Protein AF-0000000066297874 (afdb_homodimer)

Radius of gyration: 31.23 Å; Cα contacts (8 Å, |Δi|>4): 1540; chains: 2; bounding box: 59×93×70 Å

GO terms:
  GO:0005576 extracellular region (C, HDA)
  GO:0005886 plasma membrane (C, HDA)

Secondary structure (DSSP, 8-state):
-HHHHHHHHHHHHHHHHHHHHHHHHHHHHHHHHHHHHHHHHHHHHHHHHHHT-SEEEEETT-S-SSTT---EEGGGHHHHHTSTTEEEEEEEEEEEEEEEETTEEEEEEEEE--SSSTTPPPPSEE----STTEEEEEGGG---TT-EEEETTEEEEEEEEETT-EETTTEEEEEE-HHHHHHHHSTT--EESEEEEEE--S---TTEEEEEHHHHHHHHHGGGHHHHHHHHHHHHHHHHHHHHHHHHHHHHHHHHTHHHHHHHHHTT--HHHHHHHHHHHHHHHHHHHHHHHHHHHHHHGGGSSS-----HHHHHHHHHHHHHHHHHHHHHHHHHHHT--GGGGT---/-HHHHHHHHHHHHHHHHHHHHHHHHHHHHHHHHHHHHHHHHHHHHHHHHHHT-SEEEEETT-S-SSTT---EEGGGHHHHHTSTTEEEEEEEEEEEEEEEETTEEEEEEEEE--SSSTTPPPPSEE----STTEEEEEGGG---TT-EEEETTEEEEEEEEETT-EETTTEEEEEE-HHHHHHHHSTT--EESEEEEEE--S---TTEEEEEHHHHHHHHHGGGHHHHHHHHHHHHHHHHHHHHHHHHHHHHHHHHTHHHHHHHHHTT--HHHHHHHHHHHHHHHHHHHHHHHHHHHHHHGGGSSS-----HHHHHHHHHHHHHHHHHHHHHHHHHHHT--GGGGTS--

pLDDT: mean 89.91, std 10.9, range [43.47, 98.62]

Solvent-accessible surface area (backbone atoms only — not comparable to full-atom values): 33499 Å² total; per-residue (Å²): 108,67,67,59,54,51,48,51,49,51,53,53,44,52,55,49,50,50,50,25,51,38,34,4,49,41,44,9,50,39,45,37,53,52,2,35,54,43,20,44,50,50,29,25,44,50,50,55,56,41,18,63,45,55,26,33,38,24,43,43,63,29,65,23,51,57,63,20,25,29,48,39,68,53,83,53,51,66,61,54,38,65,21,57,53,32,80,42,60,25,61,22,30,57,44,71,32,25,31,62,56,90,96,39,71,41,63,30,40,36,36,10,12,37,64,80,54,42,46,44,53,74,50,78,42,79,38,72,22,81,43,58,53,24,25,20,33,17,51,78,72,73,73,57,78,71,39,78,41,41,45,26,68,40,72,26,35,26,41,15,29,26,74,72,37,28,34,79,65,62,29,36,33,32,38,24,14,33,66,20,38,12,46,56,64,46,69,56,40,69,53,25,17,24,33,30,21,36,53,55,65,81,56,71,66,92,63,47,43,81,38,47,58,70,50,43,30,46,32,56,43,54,81,44,46,53,59,48,53,37,51,50,53,51,39,54,53,41,50,51,40,35,22,46,51,51,14,48,52,39,28,49,52,45,61,75,36,42,57,60,49,17,42,41,41,65,76,64,46,53,69,66,60,55,48,48,50,47,28,49,50,23,23,49,44,29,39,53,8,34,54,47,4,56,56,46,22,67,66,47,35,76,75,38,77,43,54,54,42,65,52,69,66,55,67,62,42,39,50,56,51,20,37,51,35,9,49,58,12,25,53,62,26,42,64,58,59,72,68,57,56,44,64,60,49,70,56,70,136,108,66,68,58,53,52,48,50,50,50,55,54,45,53,55,49,49,49,47,24,51,39,35,4,51,41,43,9,50,39,45,36,54,51,2,36,54,43,19,43,51,51,28,25,45,51,52,56,56,42,18,63,45,52,26,33,38,24,44,43,65,30,66,22,50,56,64,21,25,28,47,40,68,52,83,53,50,67,62,56,38,64,20,58,52,34,79,41,60,24,60,22,28,57,44,71,32,24,32,61,55,88,96,40,70,42,62,30,40,36,36,10,12,35,64,79,56,42,45,44,52,74,50,77,42,78,40,70,21,83,42,56,53,25,23,19,33,16,50,76,71,72,73,57,80,68,38,77,42,41,45,26,67,39,71,26,35,26,40,15,29,26,74,74,37,29,34,82,65,62,28,35,31,33,37,24,13,34,66,19,36,12,46,55,64,48,69,56,40,70,53,22,19,24,34,29,22,37,53,56,66,80,57,72,64,89,65,48,41,80,38,47,58,70,51,43,29,46,31,56,44,55,81,44,46,54,59,48,53,37,51,50,52,52,39,53,51,41,51,51,40,35,21,46,52,49,13,50,51,39,29,51,51,44,61,75,35,42,58,60,49,17,42,40,41,64,76,63,48,55,69,67,59,54,49,48,50,47,27,49,49,24,23,50,45,28,39,52,7,33,54,47,4,56,56,44,21,67,67,48,33,77,75,39,77,44,55,54,42,65,52,69,67,56,67,62,44,38,52,57,52,20,38,52,35,9,50,59,13,24,54,60,25,40,65,58,59,71,69,57,57,44,66,60,49,70,57,72,137

Structure (mmCIF, N/CA/C/O backbone):
data_AF-0000000066297874-model_v1
#
loop_
_entity.id
_entity.type
_entity.pdbx_description
1 polymer 'Uncharacterized ABC transporter permease Rv2563'
#
loop_
_atom_site.group_PDB
_atom_site.id
_atom_site.type_symbol
_atom_site.label_atom_id
_atom_site.label_alt_id
_atom_site.label_comp_id
_atom_site.label_asym_id
_atom_site.label_entity_id
_atom_site.label_seq_id
_atom_site.pdbx_PDB_ins_code
_atom_site.Cartn_x
_atom_site.Cartn_y
_atom_site.Cartn_z
_atom_site.occupancy
_atom_site.B_iso_or_equiv
_atom_site.auth_seq_id
_atom_site.auth_comp_id
_atom_site.auth_asym_id
_atom_site.auth_atom_id
_atom_site.pdbx_PDB_model_num
ATOM 1 N N . MET A 1 1 ? 5.93 47.688 32.5 1 46.34 1 MET A N 1
ATOM 2 C CA . MET A 1 1 ? 6.395 47.75 31.109 1 46.34 1 MET A CA 1
ATOM 3 C C . MET A 1 1 ? 7.25 46.531 30.781 1 46.34 1 MET A C 1
ATOM 5 O O . MET A 1 1 ? 7.039 45.875 29.766 1 46.34 1 MET A O 1
ATOM 9 N N . LEU A 1 2 ? 8.195 46.281 31.688 1 50.31 2 LEU A N 1
ATOM 10 C CA . LEU A 1 2 ? 9.102 45.156 31.469 1 50.31 2 LEU A CA 1
ATOM 11 C C . LEU A 1 2 ? 8.344 43.812 31.531 1 50.31 2 LEU A C 1
ATOM 13 O O . LEU A 1 2 ? 8.578 42.938 30.703 1 50.31 2 LEU A O 1
ATOM 17 N N . PHE A 1 3 ? 7.469 43.656 32.5 1 49.62 3 PHE A N 1
ATOM 18 C CA . PHE A 1 3 ? 6.742 42.406 32.656 1 49.62 3 PHE A CA 1
ATOM 19 C C . PHE A 1 3 ? 5.832 42.156 31.453 1 49.62 3 PHE A C 1
ATOM 21 O O . PHE A 1 3 ? 5.672 41.031 31.016 1 49.62 3 PHE A O 1
ATOM 28 N N . ALA A 1 4 ? 5.285 43.281 30.906 1 50.69 4 ALA A N 1
ATOM 29 C CA . ALA A 1 4 ? 4.477 43.188 29.703 1 50.69 4 ALA A CA 1
ATOM 30 C C . ALA A 1 4 ? 5.32 42.719 28.516 1 50.69 4 ALA A C 1
ATOM 32 O O . ALA A 1 4 ? 4.871 41.906 27.688 1 50.69 4 ALA A O 1
ATOM 33 N N . ALA A 1 5 ? 6.531 43.219 28.469 1 51.5 5 ALA A N 1
ATOM 34 C CA . ALA A 1 5 ? 7.461 42.844 27.406 1 51.5 5 ALA A CA 1
ATOM 35 C C . ALA A 1 5 ? 7.852 41.375 27.5 1 51.5 5 ALA A C 1
ATOM 37 O O . ALA A 1 5 ? 7.957 40.688 26.484 1 51.5 5 ALA A O 1
ATOM 38 N N . LEU A 1 6 ? 8.086 40.844 28.734 1 52.06 6 LEU A N 1
ATOM 39 C CA . LEU A 1 6 ? 8.492 39.469 28.906 1 52.06 6 LEU A CA 1
ATOM 40 C C . LEU A 1 6 ? 7.34 38.5 28.594 1 52.06 6 LEU A C 1
ATOM 42 O O . LEU A 1 6 ? 7.555 37.438 28.062 1 52.06 6 LEU A O 1
ATOM 46 N N . ARG A 1 7 ? 6.234 39 29 1 55.97 7 ARG A N 1
ATOM 47 C CA . ARG A 1 7 ? 5.039 38.219 28.734 1 55.97 7 ARG A CA 1
ATOM 48 C C . ARG A 1 7 ? 4.77 38.125 27.234 1 55.97 7 ARG A C 1
ATOM 50 O O . ARG A 1 7 ? 4.398 37.062 26.719 1 55.97 7 ARG A O 1
ATOM 57 N N . ASP A 1 8 ? 4.98 39.188 26.594 1 58.78 8 ASP A N 1
ATOM 58 C CA . ASP A 1 8 ? 4.844 39.188 25.141 1 58.78 8 ASP A CA 1
ATOM 59 C C . ASP A 1 8 ? 5.801 38.188 24.5 1 58.78 8 ASP A C 1
ATOM 61 O O . ASP A 1 8 ? 5.43 37.5 23.547 1 58.78 8 ASP A O 1
ATOM 65 N N . VAL A 1 9 ? 6.957 38.125 25.156 1 62.25 9 VAL A N 1
ATOM 66 C CA . VAL A 1 9 ? 7.992 37.25 24.625 1 62.25 9 VAL A CA 1
ATOM 67 C C . VAL A 1 9 ? 7.609 35.781 24.875 1 62.25 9 VAL A C 1
ATOM 69 O O . VAL A 1 9 ? 7.828 34.938 24.016 1 62.25 9 VAL A O 1
ATOM 72 N N . GLN A 1 10 ? 7.039 35.562 26.031 1 65.5 10 GLN A N 1
ATOM 73 C CA . GLN A 1 10 ? 6.676 34.188 26.359 1 65.5 10 GLN A CA 1
ATOM 74 C C . GLN A 1 10 ? 5.539 33.688 25.469 1 65.5 10 GLN A C 1
ATOM 76 O O . GLN A 1 10 ? 5.527 32.531 25.062 1 65.5 10 GLN A O 1
ATOM 81 N N . TRP A 1 11 ? 4.641 34.594 25.203 1 65.06 11 TRP A N 1
ATOM 82 C CA . TRP A 1 11 ? 3.516 34.219 24.344 1 65.06 11 TRP A CA 1
ATOM 83 C C . TRP A 1 11 ? 3.98 33.938 22.922 1 65.06 11 TRP A C 1
ATOM 85 O O . TRP A 1 11 ? 3.527 32.969 22.312 1 65.06 11 TRP A O 1
ATOM 95 N N . ARG A 1 12 ? 4.902 34.719 22.5 1 74.06 12 ARG A N 1
ATOM 96 C CA . ARG A 1 12 ? 5.492 34.5 21.188 1 74.06 12 ARG A CA 1
ATOM 97 C C . ARG A 1 12 ? 6.219 33.156 21.141 1 74.06 12 ARG A C 1
ATOM 99 O O . ARG A 1 12 ? 6.137 32.438 20.141 1 74.06 12 ARG A O 1
ATOM 106 N N . LYS A 1 13 ? 6.629 32.812 22.328 1 80.5 13 LYS A N 1
ATOM 107 C CA . LYS A 1 13 ? 7.383 31.562 22.406 1 80.5 13 LYS A CA 1
ATOM 108 C C . LYS A 1 13 ? 6.457 30.344 22.312 1 80.5 13 LYS A C 1
ATOM 110 O O . LYS A 1 13 ? 6.777 29.359 21.656 1 80.5 13 LYS A O 1
ATOM 115 N N . ARG A 1 14 ? 5.332 30.438 22.953 1 79.44 14 ARG A N 1
ATOM 116 C CA . ARG A 1 14 ? 4.418 29.297 22.953 1 79.44 14 ARG A CA 1
ATOM 117 C C . ARG A 1 14 ? 3.869 29.031 21.562 1 79.44 14 ARG A C 1
ATOM 119 O O . ARG A 1 14 ? 3.742 27.891 21.156 1 79.44 14 ARG A O 1
ATOM 126 N N . ARG A 1 15 ? 3.576 30.078 20.828 1 76.94 15 ARG A N 1
ATOM 127 C CA . ARG A 1 15 ? 3.09 29.938 19.469 1 76.94 15 ARG A CA 1
ATOM 128 C C . ARG A 1 15 ? 4.148 29.297 18.578 1 76.94 15 ARG A C 1
ATOM 130 O O . ARG A 1 15 ? 3.83 28.453 17.734 1 76.94 15 ARG A O 1
ATOM 137 N N . LEU A 1 16 ? 5.281 29.766 18.859 1 85.56 16 LEU A N 1
ATOM 138 C CA . LEU A 1 16 ? 6.398 29.25 18.078 1 85.56 16 LEU A CA 1
ATOM 139 C C . LEU A 1 16 ? 6.613 27.766 18.375 1 85.56 16 LEU A C 1
ATOM 141 O O . LEU A 1 16 ? 6.863 26.969 17.453 1 85.56 16 LEU A O 1
ATOM 145 N N . VAL A 1 17 ? 6.395 27.406 19.609 1 89.69 17 VAL A N 1
ATOM 146 C CA . VAL A 1 17 ? 6.594 26.016 20.016 1 89.69 17 VAL A CA 1
ATOM 147 C C . VAL A 1 17 ? 5.516 25.141 19.391 1 89.69 17 VAL A C 1
ATOM 149 O O . VAL A 1 17 ? 5.809 24.047 18.891 1 89.69 17 VAL A O 1
ATOM 152 N N . ILE A 1 18 ? 4.297 25.594 19.328 1 85.06 18 ILE A N 1
ATOM 153 C CA . ILE A 1 18 ? 3.191 24.828 18.766 1 85.06 18 ILE A CA 1
ATOM 154 C C . ILE A 1 18 ? 3.404 24.641 17.266 1 85.06 18 ILE A C 1
ATOM 156 O O . ILE A 1 18 ? 3.174 23.547 16.734 1 85.06 18 ILE A O 1
ATOM 160 N N . ALA A 1 19 ? 3.871 25.688 16.609 1 88 19 ALA A N 1
ATOM 161 C CA . ALA A 1 19 ? 4.141 25.594 15.172 1 88 19 ALA A CA 1
ATOM 162 C C . ALA A 1 19 ? 5.27 24.609 14.883 1 88 19 ALA A C 1
ATOM 164 O O . ALA A 1 19 ? 5.191 23.844 13.93 1 88 19 ALA A O 1
ATOM 165 N N . ILE A 1 20 ? 6.273 24.656 15.773 1 94.94 20 ILE A N 1
ATOM 166 C CA . ILE A 1 20 ? 7.43 23.781 15.594 1 94.94 20 ILE A CA 1
ATOM 167 C C . ILE A 1 20 ? 7.02 22.328 15.805 1 94.94 20 ILE A C 1
ATOM 169 O O . ILE A 1 20 ? 7.387 21.453 15.023 1 94.94 20 ILE A O 1
ATOM 173 N N . VAL A 1 21 ? 6.148 22.062 16.766 1 94.75 21 VAL A N 1
ATOM 174 C CA . VAL A 1 21 ? 5.723 20.703 17.078 1 94.75 21 VAL A CA 1
ATOM 175 C C . VAL A 1 21 ? 4.789 20.188 15.977 1 94.75 21 VAL A C 1
ATOM 177 O O . VAL A 1 21 ? 4.93 19.062 15.516 1 94.75 21 VAL A O 1
ATOM 180 N N . SER A 1 22 ? 3.871 21.047 15.531 1 93.75 22 SER A N 1
ATOM 181 C CA . SER A 1 22 ? 2.941 20.641 14.484 1 93.75 22 SER A CA 1
ATOM 182 C C . SER A 1 22 ? 3.67 20.375 13.18 1 93.75 22 SER A C 1
ATOM 184 O O . SER A 1 22 ? 3.447 19.344 12.539 1 93.75 22 SER A O 1
ATOM 186 N N . THR A 1 23 ? 4.535 21.281 12.789 1 96.06 23 THR A N 1
ATOM 187 C CA . THR A 1 23 ? 5.32 21.094 11.578 1 96.06 23 THR A CA 1
ATOM 188 C C . THR A 1 23 ? 6.277 19.906 11.727 1 96.06 23 THR A C 1
ATOM 190 O O . THR A 1 23 ? 6.516 19.172 10.773 1 96.06 23 THR A O 1
ATOM 193 N N . GLY A 1 24 ? 6.809 19.766 12.961 1 97.69 24 GLY A N 1
ATOM 194 C CA . GLY A 1 24 ? 7.652 18.609 13.242 1 97.69 24 GLY A CA 1
ATOM 195 C C . GLY A 1 24 ? 6.938 17.297 13.039 1 97.69 24 GLY A C 1
ATOM 196 O O . GLY A 1 24 ? 7.52 16.344 12.508 1 97.69 24 GLY A O 1
ATOM 197 N N . LEU A 1 25 ? 5.684 17.25 13.484 1 97.38 25 LEU A N 1
ATOM 198 C CA . LEU A 1 25 ? 4.898 16.031 13.289 1 97.38 25 LEU A CA 1
ATOM 199 C C . LEU A 1 25 ? 4.684 15.758 11.805 1 97.38 25 LEU A C 1
ATOM 201 O O . LEU A 1 25 ? 4.738 14.609 11.367 1 97.38 25 LEU A O 1
ATOM 205 N N . VAL A 1 26 ? 4.48 16.828 11.055 1 97.19 26 VAL A N 1
ATOM 206 C CA . VAL A 1 26 ? 4.309 16.688 9.609 1 97.19 26 VAL A CA 1
ATOM 207 C C . VAL A 1 26 ? 5.594 16.156 8.984 1 97.19 26 VAL A C 1
ATOM 209 O O . VAL A 1 26 ? 5.559 15.227 8.172 1 97.19 26 VAL A O 1
ATOM 212 N N . PHE A 1 27 ? 6.75 16.688 9.391 1 98 27 PHE A N 1
ATOM 213 C CA . PHE A 1 27 ? 8.031 16.219 8.891 1 98 27 PHE A CA 1
ATOM 214 C C . PHE A 1 27 ? 8.289 14.773 9.32 1 98 27 PHE A C 1
ATOM 216 O O . PHE A 1 27 ? 8.852 13.984 8.562 1 98 27 PHE A O 1
ATOM 223 N N . ALA A 1 28 ? 7.875 14.492 10.555 1 98 28 ALA A N 1
ATOM 224 C CA . ALA A 1 28 ? 8.023 13.125 11.031 1 98 28 ALA A CA 1
ATOM 225 C C . ALA A 1 28 ? 7.254 12.148 10.148 1 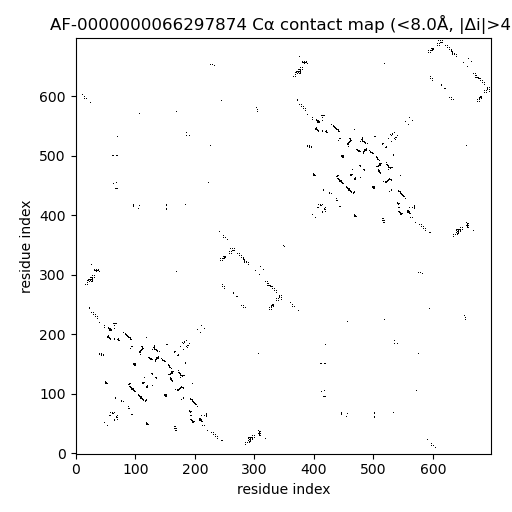98 28 ALA A C 1
ATOM 227 O O . ALA A 1 28 ? 7.77 11.086 9.789 1 98 28 ALA A O 1
ATOM 228 N N . MET A 1 29 ? 6.062 12.547 9.844 1 97.56 29 MET A N 1
ATOM 229 C CA . MET A 1 29 ? 5.234 11.695 8.992 1 97.56 29 MET A CA 1
ATOM 230 C C . MET A 1 29 ? 5.859 11.523 7.617 1 97.56 29 MET A C 1
ATOM 232 O O . MET A 1 29 ? 5.832 10.43 7.047 1 97.56 29 MET A O 1
ATOM 236 N N . THR A 1 30 ? 6.441 12.578 7.074 1 97 30 THR A N 1
ATOM 237 C CA . THR A 1 30 ? 7.09 12.492 5.77 1 97 30 THR A CA 1
ATOM 238 C C . THR A 1 30 ? 8.297 11.562 5.828 1 97 30 THR A C 1
ATOM 240 O O . THR A 1 30 ? 8.547 10.797 4.895 1 97 30 THR A O 1
ATOM 243 N N . LEU A 1 31 ? 9.062 11.625 6.902 1 97.5 31 LEU A N 1
ATOM 244 C CA . LEU A 1 31 ? 10.211 10.742 7.07 1 97.5 31 LEU A CA 1
ATOM 245 C C . LEU A 1 31 ? 9.758 9.289 7.199 1 97.5 31 LEU A C 1
ATOM 247 O O . LEU A 1 31 ? 10.375 8.391 6.621 1 97.5 31 LEU A O 1
ATOM 251 N N . VAL A 1 32 ? 8.703 9.062 7.934 1 97.44 32 VAL A N 1
ATOM 252 C CA . VAL A 1 32 ? 8.18 7.715 8.109 1 97.44 32 VAL A CA 1
ATOM 253 C C . VAL A 1 32 ? 7.715 7.164 6.762 1 97.44 32 VAL A C 1
ATOM 255 O O . VAL A 1 32 ? 7.98 6.008 6.43 1 97.44 32 VAL A O 1
ATOM 258 N N . LEU A 1 33 ? 7.016 8.055 5.992 1 96.88 33 LEU A N 1
ATOM 259 C CA . LEU A 1 33 ? 6.547 7.625 4.68 1 96.88 33 LEU A CA 1
ATOM 260 C C . LEU A 1 33 ? 7.719 7.293 3.764 1 96.88 33 LEU A C 1
ATOM 262 O O . LEU A 1 33 ? 7.68 6.301 3.033 1 96.88 33 LEU A O 1
ATOM 266 N N . THR A 1 34 ? 8.766 8.086 3.832 1 96.56 34 THR A N 1
ATOM 267 C CA . THR A 1 34 ? 9.984 7.789 3.09 1 96.56 34 THR A CA 1
ATOM 268 C C . THR A 1 34 ? 10.617 6.488 3.584 1 96.56 34 THR A C 1
ATOM 270 O O . THR A 1 34 ? 11.133 5.703 2.787 1 96.56 34 THR A O 1
ATOM 273 N N . GLY A 1 35 ? 10.578 6.293 4.836 1 96.94 35 GLY A N 1
ATOM 274 C CA . GLY A 1 35 ? 11.078 5.062 5.426 1 96.94 35 GLY A CA 1
ATOM 275 C C . GLY A 1 35 ? 10.289 3.838 5.016 1 96.94 35 GLY A C 1
ATOM 276 O O . GLY A 1 35 ? 10.836 2.738 4.918 1 96.94 35 GLY A O 1
ATOM 277 N N . LEU A 1 36 ? 9.008 4.016 4.859 1 96.12 36 LEU A N 1
ATOM 278 C CA . LEU A 1 36 ? 8.172 2.912 4.398 1 96.12 36 LEU A CA 1
ATOM 279 C C . LEU A 1 36 ? 8.586 2.465 3 1 96.12 36 LEU A C 1
ATOM 281 O O . LEU A 1 36 ? 8.719 1.266 2.742 1 96.12 36 LEU A O 1
ATOM 285 N N . VAL A 1 37 ? 8.789 3.424 2.084 1 95.69 37 VAL A N 1
ATOM 286 C CA . VAL A 1 37 ? 9.195 3.121 0.718 1 95.69 37 VAL A CA 1
ATOM 287 C C . VAL A 1 37 ? 10.547 2.406 0.731 1 95.69 37 VAL A C 1
ATOM 289 O O . VAL A 1 37 ? 10.727 1.385 0.063 1 95.69 37 VAL A O 1
ATOM 292 N N . ASN A 1 38 ? 11.445 2.904 1.541 1 96.62 38 ASN A N 1
ATOM 293 C CA . ASN A 1 38 ? 12.75 2.26 1.676 1 96.62 38 ASN A CA 1
ATOM 294 C C . ASN A 1 38 ? 12.633 0.893 2.346 1 96.62 38 ASN A C 1
ATOM 296 O O . ASN A 1 38 ? 13.414 -0.015 2.057 1 96.62 38 ASN A O 1
ATOM 300 N N . GLY A 1 39 ? 11.703 0.772 3.24 1 95.94 39 GLY A N 1
ATOM 301 C CA . GLY A 1 39 ? 11.453 -0.513 3.871 1 95.94 39 GLY A CA 1
ATOM 302 C C . GLY A 1 39 ? 11.07 -1.6 2.883 1 95.94 39 GLY A C 1
ATOM 303 O O . GLY A 1 39 ? 11.547 -2.734 2.99 1 95.94 39 GLY A O 1
ATOM 304 N N . PHE A 1 40 ? 10.242 -1.269 1.872 1 95.88 40 PHE A N 1
ATOM 305 C CA . PHE A 1 40 ? 9.906 -2.213 0.813 1 95.88 40 PHE A CA 1
ATOM 306 C C . PHE A 1 40 ? 11.164 -2.717 0.121 1 95.88 40 PHE A C 1
ATOM 308 O O . PHE A 1 40 ? 11.32 -3.918 -0.103 1 95.88 40 PHE A O 1
ATOM 315 N N . ARG A 1 41 ? 12.031 -1.789 -0.158 1 96 41 ARG A N 1
ATOM 316 C CA . ARG A 1 41 ? 13.25 -2.117 -0.88 1 96 41 ARG A CA 1
ATOM 317 C C . ARG A 1 41 ? 14.18 -2.982 -0.029 1 96 41 ARG A C 1
ATOM 319 O O . ARG A 1 41 ? 14.75 -3.957 -0.521 1 96 41 ARG A O 1
ATOM 326 N N . VAL A 1 42 ? 14.297 -2.625 1.211 1 96.19 42 VAL A N 1
ATOM 327 C CA . VAL A 1 42 ? 15.156 -3.371 2.125 1 96.19 42 VAL A CA 1
ATOM 328 C C . VAL A 1 42 ? 14.641 -4.805 2.26 1 96.19 42 VAL A C 1
ATOM 330 O O . VAL A 1 42 ? 15.43 -5.754 2.242 1 96.19 42 VAL A O 1
ATOM 333 N N . GLU A 1 43 ? 13.312 -4.961 2.385 1 95.88 43 GLU A N 1
ATOM 334 C CA . GLU A 1 43 ? 12.727 -6.297 2.465 1 95.88 43 GLU A CA 1
ATOM 335 C C . GLU A 1 43 ? 13.039 -7.113 1.214 1 95.88 43 GLU A C 1
ATOM 337 O O . GLU A 1 43 ? 13.406 -8.281 1.308 1 95.88 43 GLU A O 1
ATOM 342 N N . ALA A 1 44 ? 12.867 -6.477 0.059 1 95.94 44 ALA A N 1
ATOM 343 C CA . ALA A 1 44 ? 13.141 -7.152 -1.208 1 95.94 44 ALA A CA 1
ATOM 344 C C . ALA A 1 44 ? 14.602 -7.555 -1.312 1 95.94 44 ALA A C 1
ATOM 346 O O . ALA A 1 44 ? 14.922 -8.688 -1.688 1 95.94 44 ALA A O 1
ATOM 347 N N . GLU A 1 45 ? 15.477 -6.652 -0.917 1 97 45 GLU A N 1
ATOM 348 C CA . GLU A 1 45 ? 16.906 -6.91 -0.966 1 97 45 GLU A CA 1
ATOM 349 C C . GLU A 1 45 ? 17.297 -8.039 -0.017 1 97 45 GLU A C 1
ATOM 351 O O . GLU A 1 45 ? 18.062 -8.93 -0.385 1 97 45 GLU A O 1
ATOM 356 N N . ARG A 1 46 ? 16.734 -8 1.139 1 95.56 46 ARG A N 1
ATOM 357 C CA . ARG A 1 46 ? 17.047 -9.031 2.121 1 95.56 46 ARG A CA 1
ATOM 358 C C . ARG A 1 46 ? 16.562 -10.406 1.648 1 95.56 46 ARG A C 1
ATOM 360 O O . ARG A 1 46 ? 17.234 -11.414 1.86 1 95.56 46 ARG A O 1
ATOM 367 N N . THR A 1 47 ? 15.422 -10.438 1.026 1 94.44 47 THR A N 1
ATOM 368 C CA . THR A 1 47 ? 14.883 -11.688 0.506 1 94.44 47 THR A CA 1
ATOM 369 C C . THR A 1 47 ? 15.797 -12.258 -0.579 1 94.44 47 THR A C 1
ATOM 371 O O . THR A 1 47 ? 16.203 -13.422 -0.514 1 94.44 47 THR A O 1
ATOM 374 N N . VAL A 1 48 ? 16.172 -11.445 -1.516 1 95.69 48 VAL A N 1
ATOM 375 C CA . VAL A 1 48 ? 17.016 -11.883 -2.615 1 95.69 48 VAL A CA 1
ATOM 376 C C . VAL A 1 48 ? 18.391 -12.281 -2.078 1 95.69 48 VAL A C 1
ATOM 378 O O . VAL A 1 48 ? 18.938 -13.328 -2.455 1 95.69 48 VAL A O 1
ATOM 381 N N . ASP A 1 49 ? 18.922 -11.508 -1.133 1 95.44 49 ASP A N 1
ATOM 382 C CA . ASP A 1 49 ? 20.234 -11.781 -0.551 1 95.44 49 ASP A CA 1
ATOM 383 C C . ASP A 1 49 ? 20.234 -13.102 0.216 1 95.44 49 ASP A C 1
ATOM 385 O O . ASP A 1 49 ? 21.203 -13.852 0.176 1 95.44 49 ASP A O 1
ATOM 389 N N . SER A 1 50 ? 19.172 -13.367 0.857 1 93.56 50 SER A N 1
ATOM 390 C CA . SER A 1 50 ? 19.094 -14.547 1.712 1 93.56 50 SER A CA 1
ATOM 391 C C . SER A 1 50 ? 19.125 -15.828 0.889 1 93.56 50 SER A C 1
ATOM 393 O O . SER A 1 50 ? 19.453 -16.906 1.409 1 93.56 50 SER A O 1
ATOM 395 N N . MET A 1 51 ? 18.781 -15.75 -0.362 1 93.31 51 MET A N 1
ATOM 396 C CA . MET A 1 51 ? 18.781 -16.922 -1.228 1 93.31 51 MET A CA 1
ATOM 397 C C . MET A 1 51 ? 20.203 -17.328 -1.619 1 93.31 51 MET A C 1
ATOM 399 O O . MET A 1 51 ? 20.453 -18.469 -2.021 1 93.31 51 MET A O 1
ATOM 403 N N . GLY A 1 52 ? 21.109 -16.391 -1.567 1 93.19 52 GLY A N 1
ATOM 404 C CA . GLY A 1 52 ? 22.516 -16.688 -1.763 1 93.19 52 GLY A CA 1
ATOM 405 C C . GLY A 1 52 ? 22.844 -17.109 -3.184 1 93.19 52 GLY A C 1
ATOM 406 O O . GLY A 1 52 ? 23.703 -17.969 -3.398 1 93.19 52 GLY A O 1
ATOM 407 N N . VAL A 1 53 ? 22.141 -16.641 -4.156 1 95.56 53 VAL A N 1
ATOM 408 C CA . VAL A 1 53 ? 22.438 -16.953 -5.551 1 95.56 53 VAL A CA 1
ATOM 409 C C . VAL A 1 53 ? 23.031 -15.719 -6.234 1 95.56 53 VAL A C 1
ATOM 411 O O . VAL A 1 53 ? 22.75 -14.586 -5.836 1 95.56 53 VAL A O 1
ATOM 414 N N . ASP A 1 54 ? 23.797 -15.945 -7.258 1 96.5 54 ASP A N 1
ATOM 415 C CA . ASP A 1 54 ? 24.422 -14.852 -7.992 1 96.5 54 ASP A CA 1
ATOM 416 C C . ASP A 1 54 ? 23.484 -14.312 -9.07 1 96.5 54 ASP A C 1
ATOM 418 O O . ASP A 1 54 ? 23.516 -13.117 -9.391 1 96.5 54 ASP A O 1
ATOM 422 N N . ALA A 1 55 ? 22.719 -15.242 -9.617 1 96.62 55 ALA A N 1
ATOM 423 C CA . ALA A 1 55 ? 21.781 -14.883 -10.672 1 96.62 55 ALA A CA 1
ATOM 424 C C . ALA A 1 55 ? 20.641 -15.898 -10.766 1 96.62 55 ALA A C 1
ATOM 426 O O . ALA A 1 55 ? 20.688 -16.953 -10.133 1 96.62 55 ALA A O 1
ATOM 427 N N . PHE A 1 56 ? 19.641 -15.508 -11.5 1 97.12 56 PHE A N 1
ATOM 428 C CA . PHE A 1 56 ? 18.5 -16.375 -11.773 1 97.12 56 PHE A CA 1
ATOM 429 C C . PHE A 1 56 ? 18.344 -16.625 -13.266 1 97.12 56 PHE A C 1
ATOM 431 O O . PHE A 1 56 ? 18.547 -15.711 -14.078 1 97.12 56 PHE A O 1
ATOM 438 N N . VAL A 1 57 ? 18.047 -17.781 -13.602 1 96.5 57 VAL A N 1
ATOM 439 C CA . VAL A 1 57 ? 17.672 -18.109 -14.977 1 96.5 57 VAL A CA 1
ATOM 440 C C . VAL A 1 57 ? 16.156 -18.281 -15.062 1 96.5 57 VAL A C 1
ATOM 442 O O . VAL A 1 57 ? 15.57 -19.078 -14.32 1 96.5 57 VAL A O 1
ATOM 445 N N . VAL A 1 58 ? 15.523 -17.5 -15.883 1 95.12 58 VAL A N 1
ATOM 446 C CA . VAL A 1 58 ? 14.078 -17.547 -16.062 1 95.12 58 VAL A CA 1
ATOM 447 C C . VAL A 1 58 ? 13.742 -17.766 -17.531 1 95.12 58 VAL A C 1
ATOM 449 O O . VAL A 1 58 ? 14.625 -17.672 -18.391 1 95.12 58 VAL A O 1
ATOM 452 N N . LYS A 1 59 ? 12.5 -18.094 -17.766 1 91.5 59 LYS A N 1
ATOM 453 C CA . LYS A 1 59 ? 12.047 -18.203 -19.156 1 91.5 59 LYS A CA 1
ATOM 454 C C . LYS A 1 59 ? 12.148 -16.859 -19.875 1 91.5 59 LYS A C 1
ATOM 456 O O . LYS A 1 59 ? 11.898 -15.812 -19.281 1 91.5 59 LYS A O 1
ATOM 461 N N . ALA A 1 60 ? 12.492 -16.953 -21.203 1 89.81 60 ALA A N 1
ATOM 462 C CA . ALA A 1 60 ? 12.531 -15.734 -22 1 89.81 60 ALA A CA 1
ATOM 463 C C . ALA A 1 60 ? 11.18 -15.039 -22.016 1 89.81 60 ALA A C 1
ATOM 465 O O . ALA A 1 60 ? 10.141 -15.68 -22.188 1 89.81 60 ALA A O 1
ATOM 466 N N . GLY A 1 61 ? 11.203 -13.727 -21.734 1 86.06 61 GLY A N 1
ATOM 467 C CA . GLY A 1 61 ? 9.969 -12.961 -21.719 1 86.06 61 GLY A CA 1
ATOM 468 C C . GLY A 1 61 ? 9.414 -12.734 -20.328 1 86.06 61 GLY A C 1
ATOM 469 O O . GLY A 1 61 ? 8.578 -11.852 -20.109 1 86.06 61 GLY A O 1
ATOM 470 N N . ALA A 1 62 ? 9.852 -13.602 -19.359 1 88.62 62 ALA A N 1
ATOM 471 C CA . ALA A 1 62 ? 9.43 -13.398 -17.969 1 88.62 62 ALA A CA 1
ATOM 472 C C . ALA A 1 62 ? 10.039 -12.133 -17.391 1 88.62 62 ALA A C 1
ATOM 474 O O . ALA A 1 62 ? 11.164 -11.766 -17.734 1 88.62 62 ALA A O 1
ATOM 475 N N . ALA A 1 63 ? 9.336 -11.461 -16.562 1 88.12 63 ALA A N 1
ATOM 476 C CA . ALA A 1 63 ? 9.797 -10.195 -16 1 88.12 63 ALA A CA 1
ATOM 477 C C . ALA A 1 63 ? 10.797 -10.422 -14.883 1 88.12 63 ALA A C 1
ATOM 479 O O . ALA A 1 63 ? 11.594 -9.539 -14.562 1 88.12 63 ALA A O 1
ATOM 480 N N . GLY A 1 64 ? 10.711 -11.602 -14.273 1 91.94 64 GLY A N 1
ATOM 481 C CA . GLY A 1 64 ? 11.609 -11.898 -13.164 1 91.94 64 GLY A CA 1
ATOM 482 C C . GLY A 1 64 ? 11.383 -13.281 -12.578 1 91.94 64 GLY A C 1
ATOM 483 O O . GLY A 1 64 ? 10.57 -14.055 -13.086 1 91.94 64 GLY A O 1
ATOM 484 N N . PRO A 1 65 ? 12.102 -13.562 -11.531 1 93.5 65 PRO A N 1
ATOM 485 C CA . PRO A 1 65 ? 12.078 -14.914 -10.969 1 93.5 65 PRO A CA 1
ATOM 486 C C . PRO A 1 65 ? 10.977 -15.102 -9.93 1 93.5 65 PRO A C 1
ATOM 488 O O . PRO A 1 65 ? 10.7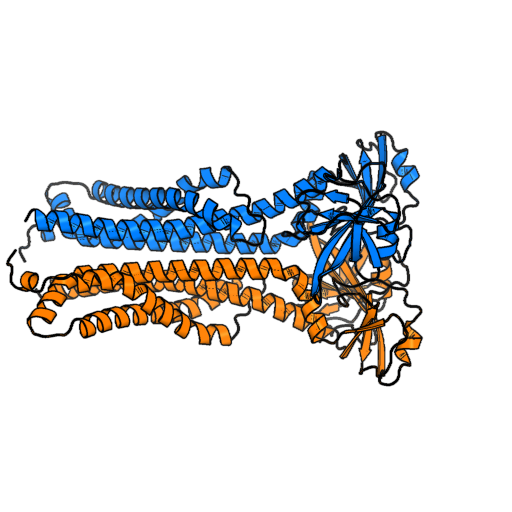11 -16.219 -9.492 1 93.5 65 PRO A O 1
ATOM 491 N N . PHE A 1 66 ? 10.273 -14.047 -9.539 1 91.62 66 PHE A N 1
ATOM 492 C CA . PHE A 1 66 ? 9.305 -14.133 -8.453 1 91.62 66 PHE A CA 1
ATOM 493 C C . PHE A 1 66 ? 7.898 -13.852 -8.961 1 91.62 66 PHE A C 1
ATOM 495 O O . PHE A 1 66 ? 7.348 -14.633 -9.742 1 91.62 66 PHE A O 1
ATOM 502 N N . LEU A 1 67 ? 7.371 -12.641 -8.727 1 79.25 67 LEU A N 1
ATOM 503 C CA . LEU A 1 67 ? 6 -12.305 -9.102 1 79.25 67 LEU A CA 1
ATOM 504 C C . LEU A 1 67 ? 5.852 -12.242 -10.617 1 79.25 67 LEU A C 1
ATOM 506 O O . LEU A 1 67 ? 4.762 -12.477 -11.141 1 79.25 67 LEU A O 1
ATOM 510 N N . GLY A 1 68 ? 6.902 -11.914 -11.273 1 75.94 68 GLY A N 1
ATOM 511 C CA . GLY A 1 68 ? 6.855 -11.82 -12.719 1 75.94 68 GLY A CA 1
ATOM 512 C C . GLY A 1 68 ? 7.336 -13.078 -13.414 1 75.94 68 GLY A C 1
ATOM 513 O O . GLY A 1 68 ? 7.703 -13.047 -14.594 1 75.94 68 GLY A O 1
ATOM 514 N N . SER A 1 69 ? 7.316 -14.172 -12.719 1 85.88 69 SER A N 1
ATOM 515 C CA . SER A 1 69 ? 7.848 -15.406 -13.289 1 85.88 69 SER A CA 1
ATOM 516 C C . SER A 1 69 ? 6.805 -16.109 -14.156 1 85.88 69 SER A C 1
ATOM 518 O O . SER A 1 69 ? 5.605 -15.891 -13.992 1 85.88 69 SER A O 1
ATOM 520 N N . THR A 1 70 ? 7.305 -16.812 -15.102 1 85.5 70 THR A N 1
ATOM 521 C CA . THR A 1 70 ? 6.543 -17.797 -15.859 1 85.5 70 THR A CA 1
ATOM 522 C C . THR A 1 70 ? 7.012 -19.219 -15.531 1 85.5 70 THR A C 1
ATOM 524 O O . THR A 1 70 ? 8.133 -19.594 -15.859 1 85.5 70 THR A O 1
ATOM 527 N N . PRO A 1 71 ? 6.137 -19.922 -14.852 1 90.56 71 PRO A N 1
ATOM 528 C CA . PRO A 1 71 ? 6.555 -21.266 -14.477 1 90.56 71 PRO A CA 1
ATOM 529 C C . PRO A 1 71 ? 6.906 -22.141 -15.688 1 90.56 71 PRO A C 1
ATOM 531 O O . PRO A 1 71 ? 6.293 -22 -16.75 1 90.56 71 PRO A O 1
ATOM 534 N N . PHE A 1 72 ? 7.926 -23.016 -15.539 1 90.81 72 PHE A N 1
ATOM 535 C CA . PHE A 1 72 ? 8.359 -23.906 -16.594 1 90.81 72 PHE A CA 1
ATOM 536 C C . PHE A 1 72 ? 8.836 -25.234 -16.016 1 90.81 72 PHE A C 1
ATOM 538 O O . PHE A 1 72 ? 9.086 -25.344 -14.812 1 90.81 72 PHE A O 1
ATOM 545 N N . ALA A 1 73 ? 8.906 -26.203 -16.891 1 90.94 73 ALA A N 1
ATOM 546 C CA . ALA A 1 73 ? 9.32 -27.547 -16.484 1 90.94 73 ALA A CA 1
ATOM 547 C C . ALA A 1 73 ? 10.797 -27.578 -16.109 1 90.94 73 ALA A C 1
ATOM 549 O O . ALA A 1 73 ? 11.625 -26.922 -16.766 1 90.94 73 ALA A O 1
ATOM 550 N N . GLN A 1 74 ? 11.062 -28.359 -15.133 1 92.5 74 GLN A N 1
ATOM 551 C CA . GLN A 1 74 ? 12.43 -28.438 -14.617 1 92.5 74 GLN A CA 1
ATOM 552 C C . GLN A 1 74 ? 13.32 -29.266 -15.531 1 92.5 74 GLN A C 1
ATOM 554 O O . GLN A 1 74 ? 14.516 -29.406 -15.281 1 92.5 74 GLN A O 1
ATOM 559 N N . ILE A 1 75 ? 12.961 -29.688 -16.578 1 89.12 75 ILE A N 1
ATOM 560 C CA . ILE A 1 75 ? 13.641 -30.641 -17.438 1 89.12 75 ILE A CA 1
ATOM 561 C C . ILE A 1 75 ? 14.938 -30.031 -17.953 1 89.12 75 ILE A C 1
ATOM 563 O O . ILE A 1 75 ? 15.891 -30.766 -18.266 1 89.12 75 ILE A O 1
ATOM 567 N N . ASP A 1 76 ? 15.094 -28.781 -17.938 1 87.94 76 ASP A N 1
ATOM 568 C CA . ASP A 1 76 ? 16.266 -28.141 -18.516 1 87.94 76 ASP A CA 1
ATOM 569 C C . ASP A 1 76 ? 17.312 -27.844 -17.438 1 87.94 76 ASP A C 1
ATOM 571 O O . ASP A 1 76 ? 18.391 -27.328 -17.734 1 87.94 76 ASP A O 1
ATOM 575 N N . LEU A 1 77 ? 17.016 -28.156 -16.25 1 94.06 77 LEU A N 1
ATOM 576 C CA . LEU A 1 77 ? 17.906 -27.859 -15.125 1 94.06 77 LEU A CA 1
ATOM 577 C C . LEU A 1 77 ? 19.297 -28.438 -15.359 1 94.06 77 LEU A C 1
ATOM 579 O O . LEU A 1 77 ? 20.297 -27.75 -15.188 1 94.06 77 LEU A O 1
ATOM 583 N N . PRO A 1 78 ? 19.453 -29.703 -15.828 1 93.75 78 PRO A N 1
ATOM 584 C CA . PRO A 1 78 ? 20.797 -30.234 -16.047 1 93.75 78 PRO A CA 1
ATOM 585 C C . PRO A 1 78 ? 21.578 -29.484 -17.125 1 93.75 78 PRO A C 1
ATOM 587 O O . PRO A 1 78 ? 22.781 -29.312 -17 1 93.75 78 PRO A O 1
ATOM 590 N N . GLN A 1 79 ? 20.859 -29.062 -18.094 1 93.5 79 GLN A N 1
ATOM 591 C CA . GLN A 1 79 ? 21.516 -28.312 -19.172 1 93.5 79 GLN A CA 1
ATOM 592 C C . GLN A 1 79 ? 22.047 -26.984 -18.656 1 93.5 79 GLN A C 1
ATOM 594 O O . GLN A 1 79 ? 23.141 -26.562 -19.016 1 93.5 79 GLN A O 1
ATOM 599 N N . VAL A 1 80 ? 21.297 -26.328 -17.875 1 94.56 80 VAL A N 1
ATOM 600 C CA . VAL A 1 80 ? 21.703 -25.047 -17.297 1 94.56 80 VAL A CA 1
ATOM 601 C C . VAL A 1 80 ? 22.875 -25.266 -16.328 1 94.56 80 VAL A C 1
ATOM 603 O O . VAL A 1 80 ? 23.812 -24.469 -16.297 1 94.56 80 VAL A O 1
ATOM 606 N N . ALA A 1 81 ? 22.875 -26.344 -15.562 1 93.75 81 ALA A N 1
ATOM 607 C CA . ALA A 1 81 ? 23.891 -26.656 -14.57 1 93.75 81 ALA A CA 1
ATOM 608 C C . ALA A 1 81 ? 25.234 -26.906 -15.234 1 93.75 81 ALA A C 1
ATOM 610 O O . ALA A 1 81 ? 26.297 -26.688 -14.633 1 93.75 81 ALA A O 1
ATOM 611 N N . ARG A 1 82 ? 25.188 -27.266 -16.438 1 93 82 ARG A N 1
ATOM 612 C CA . ARG A 1 82 ? 26.406 -27.625 -17.156 1 93 82 ARG A CA 1
ATOM 613 C C . ARG A 1 82 ? 26.922 -26.438 -17.984 1 93 82 ARG A C 1
ATOM 615 O O . ARG A 1 82 ? 27.984 -26.516 -18.594 1 93 82 ARG A O 1
ATOM 622 N N . ALA A 1 83 ? 26.141 -25.422 -18 1 93.69 83 ALA A N 1
ATOM 623 C CA . ALA A 1 83 ? 26.562 -24.25 -18.766 1 93.69 83 ALA A CA 1
ATOM 624 C C . ALA A 1 83 ? 27.875 -23.688 -18.234 1 93.69 83 ALA A C 1
ATOM 626 O O . ALA A 1 83 ? 28.109 -23.641 -17.031 1 93.69 83 ALA A O 1
ATOM 627 N N . PRO A 1 84 ? 28.781 -23.266 -19.156 1 93.94 84 PRO A N 1
ATOM 628 C CA . PRO A 1 84 ? 30.031 -22.656 -18.703 1 93.94 84 PRO A CA 1
ATOM 629 C C . PRO A 1 84 ? 29.812 -21.453 -17.781 1 93.94 84 PRO A C 1
ATOM 631 O O . PRO A 1 84 ? 28.953 -20.609 -18.062 1 93.94 84 PRO A O 1
ATOM 634 N N . GLY A 1 85 ? 30.516 -21.438 -16.672 1 94.75 85 GLY A N 1
ATOM 635 C CA . GLY A 1 85 ? 30.422 -20.344 -15.734 1 94.75 85 GLY A CA 1
ATOM 636 C C . GLY A 1 85 ? 29.5 -20.641 -14.562 1 94.75 85 GLY A C 1
ATOM 637 O O . GLY A 1 85 ? 29.469 -19.891 -13.586 1 94.75 85 GLY A O 1
ATOM 638 N N . VAL A 1 86 ? 28.75 -21.766 -14.703 1 95.19 86 VAL A N 1
ATOM 639 C CA . VAL A 1 86 ? 27.828 -22.141 -13.648 1 95.19 86 VAL A CA 1
ATOM 640 C C . VAL A 1 86 ? 28.5 -23.109 -12.68 1 95.19 86 VAL A C 1
ATOM 642 O O . VAL A 1 86 ? 28.984 -24.172 -13.094 1 95.19 86 VAL A O 1
ATOM 645 N N . LEU A 1 87 ? 28.609 -22.766 -11.43 1 94.69 87 LEU A N 1
ATOM 646 C CA . LEU A 1 87 ? 29.219 -23.594 -10.406 1 94.69 87 LEU A CA 1
ATOM 647 C C . LEU A 1 87 ? 28.188 -24.516 -9.758 1 94.69 87 LEU A C 1
ATOM 649 O O . LEU A 1 87 ? 28.484 -25.656 -9.422 1 94.69 87 LEU A O 1
ATOM 653 N N . ALA A 1 88 ? 27 -23.953 -9.602 1 94.88 88 ALA A N 1
ATOM 654 C CA . ALA A 1 88 ? 25.875 -24.703 -9.039 1 94.88 88 ALA A CA 1
ATOM 655 C C . ALA A 1 88 ? 24.547 -24.156 -9.57 1 94.88 88 ALA A C 1
ATOM 657 O O . ALA A 1 88 ? 24.438 -22.969 -9.883 1 94.88 88 ALA A O 1
ATOM 658 N N . ALA A 1 89 ? 23.609 -25.016 -9.727 1 95.81 89 ALA A N 1
ATOM 659 C CA . ALA A 1 89 ? 22.266 -24.656 -10.172 1 95.81 89 ALA A CA 1
ATOM 660 C C . ALA A 1 89 ? 21.203 -25.359 -9.336 1 95.81 89 ALA A C 1
ATOM 662 O O . ALA A 1 89 ? 21.359 -26.531 -8.984 1 95.81 89 ALA A O 1
ATOM 663 N N . ALA A 1 90 ? 20.234 -24.625 -8.961 1 96.88 90 ALA A N 1
ATOM 664 C CA . ALA A 1 90 ? 19.172 -25.203 -8.141 1 96.88 90 ALA A CA 1
ATOM 665 C C . ALA A 1 90 ? 17.797 -24.797 -8.664 1 96.88 90 ALA A C 1
ATOM 667 O O . ALA A 1 90 ? 17.594 -23.656 -9.094 1 96.88 90 ALA A O 1
ATOM 668 N N . PRO A 1 91 ? 16.859 -25.734 -8.695 1 96.94 91 PRO A N 1
ATOM 669 C CA . PRO A 1 91 ? 15.469 -25.406 -9.047 1 96.94 91 PRO A CA 1
ATOM 670 C C . PRO A 1 91 ? 14.766 -24.609 -7.953 1 96.94 91 PRO A C 1
ATOM 672 O O . PRO A 1 91 ? 14.68 -25.062 -6.809 1 96.94 91 PRO A O 1
ATOM 675 N N . LEU A 1 92 ? 14.359 -23.453 -8.305 1 97 92 LEU A N 1
ATOM 676 C CA . LEU A 1 92 ? 13.648 -22.594 -7.363 1 97 92 LEU A CA 1
ATOM 677 C C . LEU A 1 92 ? 12.203 -22.375 -7.805 1 97 92 LEU A C 1
ATOM 679 O O . LEU A 1 92 ? 11.914 -22.391 -9 1 97 92 LEU A O 1
ATOM 683 N N . ALA A 1 93 ? 11.32 -22.281 -6.855 1 94.94 93 ALA A N 1
ATOM 684 C CA . ALA A 1 93 ? 9.922 -21.969 -7.117 1 94.94 93 ALA A CA 1
ATOM 685 C C . ALA A 1 93 ? 9.383 -20.969 -6.102 1 94.94 93 ALA A C 1
ATOM 687 O O . ALA A 1 93 ? 9.875 -20.891 -4.973 1 94.94 93 ALA A O 1
ATOM 688 N N . THR A 1 94 ? 8.523 -20.172 -6.52 1 93.94 94 THR A N 1
ATOM 689 C CA . THR A 1 94 ? 7.867 -19.203 -5.648 1 93.94 94 THR A CA 1
ATOM 690 C C . THR A 1 94 ? 6.367 -19.156 -5.93 1 93.94 94 THR A C 1
ATOM 692 O O . THR A 1 94 ? 5.938 -19.312 -7.074 1 93.94 94 THR A O 1
ATOM 695 N N . ALA A 1 95 ? 5.578 -19.031 -4.93 1 91.75 95 ALA A N 1
ATOM 696 C CA . ALA A 1 95 ? 4.129 -18.922 -5.074 1 91.75 95 ALA A CA 1
ATOM 697 C C . ALA A 1 95 ? 3.512 -18.203 -3.877 1 91.75 95 ALA A C 1
ATOM 699 O O . ALA A 1 95 ? 3.953 -18.375 -2.74 1 91.75 95 ALA A O 1
ATOM 700 N N . PRO A 1 96 ? 2.564 -17.406 -4.191 1 89.81 96 PRO A N 1
ATOM 701 C CA . PRO A 1 96 ? 1.799 -16.891 -3.059 1 89.81 96 PRO A CA 1
ATOM 702 C C . PRO A 1 96 ? 0.971 -17.953 -2.361 1 89.81 96 PRO A C 1
ATOM 704 O O . PRO A 1 96 ? 0.504 -18.906 -3.008 1 89.81 96 PRO A O 1
ATOM 707 N N . SER A 1 97 ? 0.86 -17.828 -1.05 1 91.56 97 SER A N 1
ATOM 708 C CA . SER A 1 97 ? 0.05 -18.766 -0.285 1 91.56 97 SER A CA 1
ATOM 709 C C . SER A 1 97 ? -0.544 -18.109 0.955 1 91.56 97 SER A C 1
ATOM 711 O O . SER A 1 97 ? -0.459 -16.891 1.115 1 91.56 9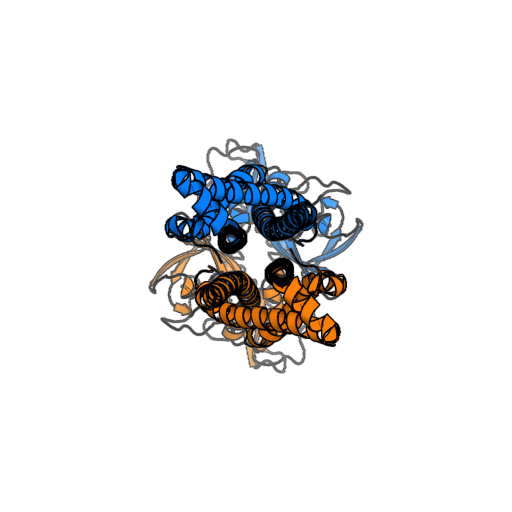7 SER A O 1
ATOM 713 N N . THR A 1 98 ? -1.335 -18.906 1.694 1 93.12 98 THR A N 1
ATOM 714 C CA . THR A 1 98 ? -1.932 -18.453 2.947 1 93.12 98 THR A CA 1
ATOM 715 C C . THR A 1 98 ? -1.703 -19.484 4.055 1 93.12 98 THR A C 1
ATOM 717 O O . THR A 1 98 ? -1.564 -20.672 3.779 1 93.12 98 THR A O 1
ATOM 720 N N . ILE A 1 99 ? -1.564 -19 5.18 1 94 99 ILE A N 1
ATOM 721 C CA . ILE A 1 99 ? -1.49 -19.859 6.344 1 94 99 ILE A CA 1
ATOM 722 C C . ILE A 1 99 ? -2.695 -19.625 7.25 1 94 99 ILE A C 1
ATOM 724 O O . ILE A 1 99 ? -3.27 -18.531 7.246 1 94 99 ILE A O 1
ATOM 728 N N . ARG A 1 100 ? -3.012 -20.625 7.973 1 88.88 100 ARG A N 1
ATOM 729 C CA . ARG A 1 100 ? -4.113 -20.5 8.922 1 88.88 100 ARG A CA 1
ATOM 730 C C . ARG A 1 100 ? -3.613 -20.016 10.281 1 88.88 100 ARG A C 1
ATOM 732 O O . ARG A 1 100 ? -2.631 -20.531 10.812 1 88.88 100 ARG A O 1
ATOM 739 N N . GLN A 1 101 ? -4.148 -18.938 10.75 1 84.19 101 GLN A N 1
ATOM 740 C CA . GLN A 1 101 ? -3.912 -18.391 12.086 1 84.19 101 GLN A CA 1
ATOM 741 C C . GLN A 1 101 ? -5.215 -18.297 12.875 1 84.19 101 GLN A C 1
ATOM 743 O O . GLN A 1 101 ? -5.91 -17.281 12.812 1 84.19 101 GLN A O 1
ATOM 748 N N . GLY A 1 102 ? -5.453 -19.344 13.68 1 81.31 102 GLY A N 1
ATOM 749 C CA . GLY A 1 102 ? -6.758 -19.406 14.32 1 81.31 102 GLY A CA 1
ATOM 750 C C . GLY A 1 102 ? -7.895 -19.578 13.328 1 81.31 102 GLY A C 1
ATOM 751 O O . GLY A 1 102 ? -7.906 -20.516 12.539 1 81.31 102 GLY A O 1
ATOM 752 N N . THR A 1 103 ? -8.773 -18.562 13.289 1 80.69 103 THR A N 1
ATOM 753 C CA . THR A 1 103 ? -9.914 -18.625 12.383 1 80.69 103 THR A CA 1
ATOM 754 C C . THR A 1 103 ? -9.664 -17.766 11.148 1 80.69 103 THR A C 1
ATOM 756 O O . THR A 1 103 ? -10.477 -17.734 10.227 1 80.69 103 THR A O 1
ATOM 759 N N . SER A 1 104 ? -8.477 -17.172 11.148 1 85.19 104 SER A N 1
ATOM 760 C CA . SER A 1 104 ? -8.195 -16.266 10.047 1 85.19 104 SER A CA 1
ATOM 761 C C . SER A 1 104 ? -7.02 -16.766 9.211 1 85.19 104 SER A C 1
ATOM 763 O O . SER A 1 104 ? -6.281 -17.656 9.633 1 85.19 104 SER A O 1
ATOM 765 N N . ALA A 1 105 ? -7.016 -16.344 8.039 1 91.12 105 ALA A N 1
ATOM 766 C CA . ALA A 1 105 ? -5.906 -16.641 7.133 1 91.12 105 ALA A CA 1
ATOM 767 C C . ALA A 1 105 ? -4.98 -15.43 6.992 1 91.12 105 ALA A C 1
ATOM 769 O O . ALA A 1 105 ? -5.43 -14.281 7.043 1 91.12 105 ALA A O 1
ATOM 770 N N . ARG A 1 106 ? -3.717 -15.742 6.875 1 91.75 106 ARG A N 1
ATOM 771 C CA . ARG A 1 106 ? -2.693 -14.727 6.66 1 91.75 106 ARG A CA 1
ATOM 772 C C . ARG A 1 106 ? -1.88 -15.023 5.406 1 91.75 106 ARG A C 1
ATOM 774 O O . ARG A 1 106 ? -1.52 -16.172 5.152 1 91.75 106 ARG A O 1
ATOM 781 N N . ASN A 1 107 ? -1.623 -14.008 4.641 1 92.44 107 ASN A N 1
ATOM 782 C CA . ASN A 1 107 ? -0.835 -14.188 3.424 1 92.44 107 ASN A CA 1
ATOM 783 C C . ASN A 1 107 ? 0.634 -14.453 3.742 1 92.44 107 ASN A C 1
ATOM 785 O O . ASN A 1 107 ? 1.189 -13.859 4.668 1 92.44 107 ASN A O 1
ATOM 789 N N . VAL A 1 108 ? 1.208 -15.352 2.951 1 94.44 108 VAL A N 1
ATOM 790 C CA . VAL A 1 108 ? 2.643 -15.617 3.014 1 94.44 108 VAL A CA 1
ATOM 791 C C . VAL A 1 108 ? 3.195 -15.797 1.601 1 94.44 108 VAL A C 1
ATOM 793 O O . VAL A 1 108 ? 2.441 -16.047 0.659 1 94.44 108 VAL A O 1
ATOM 796 N N . THR A 1 109 ? 4.406 -15.555 1.44 1 94.38 109 THR A N 1
ATOM 797 C CA . THR A 1 109 ? 5.102 -15.898 0.205 1 94.38 109 THR A CA 1
ATOM 798 C C . THR A 1 109 ? 5.926 -17.172 0.384 1 94.38 109 THR A C 1
ATOM 800 O O . THR A 1 109 ? 6.812 -17.234 1.239 1 94.38 109 THR A O 1
ATOM 803 N N . ALA A 1 110 ? 5.637 -18.141 -0.418 1 95.62 110 ALA A N 1
ATOM 804 C CA . ALA A 1 110 ? 6.32 -19.422 -0.303 1 95.62 110 ALA A CA 1
ATOM 805 C C . ALA A 1 110 ? 7.453 -19.531 -1.318 1 95.62 110 ALA A C 1
ATOM 807 O O . ALA A 1 110 ? 7.266 -19.234 -2.5 1 95.62 110 ALA A O 1
ATOM 808 N N . PHE A 1 111 ? 8.57 -19.953 -0.826 1 96.69 111 PHE A N 1
ATOM 809 C CA . PHE A 1 111 ? 9.742 -20.219 -1.657 1 96.69 111 PHE A CA 1
ATOM 810 C C . PHE A 1 111 ? 10.156 -21.672 -1.567 1 96.69 111 PHE A C 1
ATOM 812 O O . PHE A 1 111 ? 10.148 -22.266 -0.483 1 96.69 111 PHE A O 1
ATOM 819 N N . GLY A 1 112 ? 10.391 -22.234 -2.699 1 97.38 112 GLY A N 1
ATOM 820 C CA . GLY A 1 112 ? 10.922 -23.594 -2.773 1 97.38 112 GLY A CA 1
ATOM 821 C C . GLY A 1 112 ? 12.367 -23.656 -3.23 1 97.38 112 GLY A C 1
ATOM 822 O O . GLY A 1 112 ? 12.719 -23.078 -4.266 1 97.38 112 GLY A O 1
ATOM 823 N N . ALA A 1 113 ? 13.18 -24.359 -2.523 1 97.56 113 ALA A N 1
ATOM 824 C CA . ALA A 1 113 ? 14.602 -24.531 -2.834 1 97.56 113 ALA A CA 1
ATOM 825 C C . ALA A 1 113 ? 15.125 -25.844 -2.25 1 97.56 113 ALA A C 1
ATOM 827 O O . ALA A 1 113 ? 14.57 -26.359 -1.287 1 97.56 113 ALA A O 1
ATOM 828 N N . PRO A 1 114 ? 16.172 -26.359 -2.877 1 95.94 114 PRO A N 1
ATOM 829 C CA . PRO A 1 114 ? 16.766 -27.562 -2.291 1 95.94 114 PRO A CA 1
ATOM 830 C C . PRO A 1 114 ? 17.391 -27.312 -0.921 1 95.94 114 PRO A C 1
ATOM 832 O O . PRO A 1 114 ? 17.812 -26.188 -0.627 1 95.94 114 PRO A O 1
ATOM 835 N N . GLU A 1 115 ? 17.391 -28.422 -0.165 1 93.12 115 GLU A N 1
ATOM 836 C CA . GLU A 1 115 ? 17.953 -28.359 1.179 1 93.12 115 GLU A CA 1
ATOM 837 C C . GLU A 1 115 ? 19.406 -27.891 1.145 1 93.12 115 GLU A C 1
ATOM 839 O O . GLU A 1 115 ? 19.812 -27.062 1.963 1 93.12 115 GLU A O 1
ATOM 844 N N . HIS A 1 116 ? 20.047 -28.625 0.176 1 86.75 116 HIS A N 1
ATOM 845 C CA . HIS A 1 116 ? 21.469 -28.344 0.044 1 86.75 116 HIS A CA 1
ATOM 846 C C . HIS A 1 116 ? 21.766 -27.625 -1.271 1 86.75 116 HIS A C 1
ATOM 848 O O . HIS A 1 116 ? 21.328 -28.062 -2.334 1 86.75 116 HIS A O 1
ATOM 854 N N . GLY A 1 117 ? 21.891 -26.359 -1.334 1 78.69 117 GLY A N 1
ATOM 855 C CA . GLY A 1 117 ? 22.172 -25.594 -2.539 1 78.69 117 GLY A CA 1
ATOM 856 C C . GLY A 1 117 ? 21.797 -24.141 -2.414 1 78.69 117 GLY A C 1
ATOM 857 O O . GLY A 1 117 ? 21.422 -23.672 -1.332 1 78.69 117 GLY A O 1
ATOM 858 N N . PRO A 1 118 ? 21.938 -23.578 -3.557 1 89.81 118 PRO A N 1
ATOM 859 C CA . PRO A 1 118 ? 21.547 -22.172 -3.518 1 89.81 118 PRO A CA 1
ATOM 860 C C . PRO A 1 118 ? 20.047 -21.984 -3.406 1 89.81 118 PRO A C 1
ATOM 862 O O . PRO A 1 118 ? 19.281 -22.859 -3.805 1 89.81 118 PRO A O 1
ATOM 865 N N . GLY A 1 119 ? 19.625 -20.906 -2.746 1 93.38 119 GLY A N 1
ATOM 866 C CA . GLY A 1 119 ? 18.219 -20.562 -2.686 1 93.38 119 GLY A CA 1
ATOM 867 C C . GLY A 1 119 ? 17.641 -20.656 -1.287 1 93.38 119 GLY A C 1
ATOM 868 O O . GLY A 1 119 ? 16.734 -19.906 -0.931 1 93.38 119 GLY A O 1
ATOM 869 N N . MET A 1 120 ? 18.156 -21.641 -0.548 1 94.75 120 MET A N 1
ATOM 870 C CA . MET A 1 120 ? 17.656 -21.828 0.814 1 94.75 120 MET A CA 1
ATOM 871 C C . MET A 1 120 ? 18.375 -20.875 1.776 1 94.75 120 MET A C 1
ATOM 873 O O . MET A 1 120 ? 19.594 -20.891 1.875 1 94.75 120 MET A O 1
ATOM 877 N N . PRO A 1 121 ? 17.547 -20.016 2.432 1 95 121 PRO A N 1
ATOM 878 C CA . PRO A 1 121 ? 18.203 -19.094 3.359 1 95 121 PRO A CA 1
ATOM 879 C C . PRO A 1 121 ? 18.75 -19.797 4.602 1 95 121 PRO A C 1
ATOM 881 O O . PRO A 1 121 ? 18.344 -20.922 4.914 1 95 121 PRO A O 1
ATOM 884 N N . ARG A 1 122 ? 19.672 -19.078 5.305 1 92.31 122 ARG A N 1
ATOM 885 C CA . ARG A 1 122 ? 20.188 -19.578 6.578 1 92.31 122 ARG A CA 1
ATOM 886 C C . ARG A 1 122 ? 19.125 -19.531 7.66 1 92.31 122 ARG A C 1
ATOM 888 O O . ARG A 1 122 ? 18.422 -18.531 7.809 1 92.31 122 ARG A O 1
ATOM 895 N N . VAL A 1 123 ? 19 -20.594 8.328 1 94.56 123 VAL A N 1
ATOM 896 C CA . VAL A 1 123 ? 18.047 -20.688 9.43 1 94.56 123 VAL A CA 1
ATOM 897 C C . VAL A 1 123 ? 18.719 -20.297 10.734 1 94.56 123 VAL A C 1
ATOM 899 O O . VAL A 1 123 ? 19.859 -20.688 11 1 94.56 123 VAL A O 1
ATOM 902 N N . SER A 1 124 ? 18.125 -19.406 11.5 1 94.94 124 SER A N 1
ATOM 903 C CA . SER A 1 124 ? 18.672 -18.984 12.789 1 94.94 124 SER A CA 1
ATOM 904 C C . SER A 1 124 ? 18.422 -20.016 13.867 1 94.94 124 SER A C 1
ATOM 906 O O . SER A 1 124 ? 19.25 -20.188 14.773 1 94.94 124 SER A O 1
ATOM 908 N N . ASP A 1 125 ? 17.312 -20.672 13.836 1 96.56 125 ASP A N 1
ATOM 909 C CA . ASP A 1 125 ? 16.922 -21.734 14.758 1 96.56 125 ASP A CA 1
ATOM 910 C C . ASP A 1 125 ? 16.391 -22.953 14.008 1 96.56 125 ASP A C 1
ATOM 912 O O . ASP A 1 125 ? 15.641 -22.812 13.039 1 96.56 125 ASP A O 1
ATOM 916 N N . GLY A 1 126 ? 16.828 -24.141 14.422 1 97.5 126 GLY A N 1
ATOM 917 C CA . GLY A 1 126 ? 16.406 -25.375 13.766 1 97.5 126 GLY A CA 1
ATOM 918 C C . GLY A 1 126 ? 17.266 -25.719 12.562 1 97.5 126 GLY A C 1
ATOM 919 O O . GLY A 1 126 ? 18.5 -25.672 12.641 1 97.5 126 GLY A O 1
ATOM 920 N N . ARG A 1 127 ? 16.656 -26.25 11.508 1 96.88 127 ARG A N 1
ATOM 921 C CA . ARG A 1 127 ? 17.344 -26.672 10.289 1 96.88 127 ARG A CA 1
ATOM 922 C C . ARG A 1 127 ? 16.5 -26.359 9.055 1 96.88 127 ARG A C 1
ATOM 924 O O . ARG A 1 127 ? 15.32 -26.016 9.164 1 96.88 127 ARG A O 1
ATOM 931 N N . ALA A 1 128 ? 17.125 -26.438 7.891 1 97.06 128 ALA A N 1
ATOM 932 C CA . ALA A 1 128 ? 16.422 -26.266 6.629 1 97.06 128 ALA A CA 1
ATOM 933 C C . ALA A 1 128 ? 15.477 -27.438 6.375 1 97.06 128 ALA A C 1
ATOM 935 O O . ALA A 1 128 ? 15.742 -28.562 6.812 1 97.06 128 ALA A O 1
ATOM 936 N N . PRO A 1 129 ? 14.398 -27.172 5.711 1 98.06 129 PRO A N 1
ATOM 937 C CA . PRO A 1 129 ? 13.516 -28.297 5.34 1 98.06 129 PRO A CA 1
ATOM 938 C C . PRO A 1 129 ? 14.211 -29.312 4.441 1 98.06 129 PRO A C 1
ATOM 940 O O . PRO A 1 129 ? 14.961 -28.938 3.539 1 98.06 129 PRO A O 1
ATOM 943 N N . SER A 1 130 ? 13.906 -30.609 4.711 1 97.06 130 SER A N 1
ATOM 944 C CA . SER A 1 130 ? 14.555 -31.672 3.957 1 97.06 130 SER A CA 1
ATOM 945 C C . SER A 1 130 ? 13.523 -32.562 3.266 1 97.06 130 SER A C 1
ATOM 947 O O . SER A 1 130 ? 13.859 -33.312 2.342 1 97.06 130 SER A O 1
ATOM 949 N N . THR A 1 131 ? 12.297 -32.5 3.703 1 97.19 131 THR A N 1
ATOM 950 C CA . THR A 1 131 ? 11.219 -33.281 3.109 1 97.19 131 THR A CA 1
ATOM 951 C C . THR A 1 131 ? 10.086 -32.375 2.652 1 97.19 131 THR A C 1
ATOM 953 O O . THR A 1 131 ? 9.961 -31.234 3.123 1 97.19 131 THR A O 1
ATOM 956 N N . PRO A 1 132 ? 9.281 -32.812 1.76 1 97 132 PRO A N 1
ATOM 957 C CA . PRO A 1 132 ? 8.211 -31.969 1.199 1 97 132 PRO A CA 1
ATOM 958 C C . PRO A 1 132 ? 7.184 -31.547 2.244 1 97 132 PRO A C 1
ATOM 960 O O . PRO A 1 132 ? 6.383 -30.641 1.994 1 97 132 PRO A O 1
ATOM 963 N N . ASP A 1 133 ? 7.184 -32.125 3.447 1 97.5 133 ASP A N 1
ATOM 964 C CA . ASP A 1 133 ? 6.184 -31.828 4.465 1 97.5 133 ASP A CA 1
ATOM 965 C C . ASP A 1 133 ? 6.766 -30.906 5.543 1 97.5 133 ASP A C 1
ATOM 967 O O . ASP A 1 133 ? 6.176 -30.75 6.613 1 97.5 133 ASP A O 1
ATOM 971 N N . GLU A 1 134 ? 7.91 -30.359 5.238 1 98.44 134 GLU A N 1
ATOM 972 C CA . GLU A 1 134 ? 8.57 -29.469 6.188 1 98.44 134 GLU A CA 1
ATOM 973 C C . GLU A 1 134 ? 8.617 -28.047 5.66 1 98.44 134 GLU A C 1
ATOM 975 O O . GLU A 1 134 ? 8.531 -27.812 4.453 1 98.44 134 GLU A O 1
ATOM 980 N N . VAL A 1 135 ? 8.727 -27.125 6.633 1 98.31 135 VAL A N 1
ATOM 981 C CA . VAL A 1 135 ? 8.75 -25.719 6.254 1 98.31 135 VAL A CA 1
ATOM 982 C C . VAL A 1 135 ? 9.609 -24.922 7.238 1 98.31 135 VAL A C 1
ATOM 984 O O . VAL A 1 135 ? 9.656 -25.25 8.43 1 98.31 135 VAL A O 1
ATOM 987 N N . ALA A 1 136 ? 10.375 -24.031 6.766 1 98.31 136 ALA A N 1
ATOM 988 C CA . ALA A 1 136 ? 11 -22.984 7.57 1 98.31 136 ALA A CA 1
ATOM 989 C C . ALA A 1 136 ? 10.227 -21.672 7.465 1 98.31 136 ALA A C 1
ATOM 991 O O . ALA A 1 136 ? 9.766 -21.297 6.383 1 98.31 136 ALA A O 1
ATOM 992 N N . VAL A 1 137 ? 10.016 -21 8.586 1 98.12 137 VAL A N 1
ATOM 993 C CA . VAL A 1 137 ? 9.133 -19.844 8.578 1 98.12 137 VAL A CA 1
ATOM 994 C C . VAL A 1 137 ? 9.875 -18.625 9.086 1 98.12 137 VAL A C 1
ATOM 996 O O . VAL A 1 137 ? 10.836 -18.734 9.852 1 98.12 137 VAL A O 1
ATOM 999 N N . SER A 1 138 ? 9.461 -17.484 8.641 1 97.69 138 SER A N 1
ATOM 1000 C CA . SER A 1 138 ? 9.969 -16.234 9.172 1 97.69 138 SER A CA 1
ATOM 1001 C C . SER A 1 138 ? 9.68 -16.109 10.664 1 97.69 138 SER A C 1
ATOM 1003 O O . SER A 1 138 ? 8.602 -16.484 11.125 1 97.69 138 SER A O 1
ATOM 1005 N N . SER A 1 139 ? 10.578 -15.5 11.406 1 96.44 139 SER A N 1
ATOM 1006 C CA . SER A 1 139 ? 10.375 -15.25 12.828 1 96.44 139 SER A CA 1
ATOM 1007 C C . SER A 1 139 ? 9.203 -14.297 13.062 1 96.44 139 SER A C 1
ATOM 1009 O O . SER A 1 139 ? 8.617 -14.289 14.148 1 96.44 139 SER A O 1
ATOM 1011 N N . THR A 1 140 ? 8.812 -13.594 12.039 1 93.81 140 THR A N 1
ATOM 1012 C CA . THR A 1 140 ? 7.746 -12.609 12.172 1 93.81 140 THR A CA 1
ATOM 1013 C C . THR A 1 140 ? 6.395 -13.297 12.336 1 93.81 140 THR A C 1
ATOM 1015 O O . THR A 1 140 ? 5.414 -12.664 12.742 1 93.81 140 THR A O 1
ATOM 1018 N N . LEU A 1 141 ? 6.312 -14.57 11.992 1 94.81 141 LEU A N 1
ATOM 1019 C CA . LEU A 1 141 ? 5.062 -15.305 12.133 1 94.81 141 LEU A CA 1
ATOM 1020 C C . LEU A 1 141 ? 4.785 -15.633 13.602 1 94.81 141 LEU A C 1
ATOM 1022 O O . LEU A 1 141 ? 3.654 -15.961 13.961 1 94.81 141 LEU A O 1
ATOM 1026 N N . GLY A 1 142 ? 5.766 -15.586 14.43 1 94 142 GLY A N 1
ATOM 1027 C CA . GLY A 1 142 ? 5.609 -15.852 15.852 1 94 142 GLY A CA 1
ATOM 1028 C C . GLY A 1 142 ? 5.281 -17.297 16.156 1 94 142 GLY A C 1
ATOM 1029 O O . GLY A 1 142 ? 4.562 -17.594 17.109 1 94 142 GLY A O 1
ATOM 1030 N N . ARG A 1 143 ? 5.707 -18.234 15.258 1 95.56 143 ARG A N 1
ATOM 1031 C CA . ARG A 1 143 ? 5.5 -19.656 15.461 1 95.56 143 ARG A CA 1
ATOM 1032 C C . ARG A 1 143 ? 6.754 -20.328 16.016 1 95.56 143 ARG A C 1
ATOM 1034 O O . ARG A 1 143 ? 7.844 -19.75 15.953 1 95.56 143 ARG A O 1
ATOM 1041 N N . ASN A 1 144 ? 6.555 -21.578 16.547 1 96.38 144 ASN A N 1
ATOM 1042 C CA . ASN A 1 144 ? 7.672 -22.281 17.172 1 96.38 144 ASN A CA 1
ATOM 1043 C C . ASN A 1 144 ? 8.086 -23.5 16.344 1 96.38 144 ASN A C 1
ATOM 1045 O O . ASN A 1 144 ? 7.285 -24.047 15.586 1 96.38 144 ASN A O 1
ATOM 1049 N N . LEU A 1 145 ? 9.336 -23.922 16.594 1 97.5 145 LEU A N 1
ATOM 1050 C CA . LEU A 1 145 ? 9.82 -25.156 16.016 1 97.5 145 LEU A CA 1
ATOM 1051 C C . LEU A 1 145 ? 8.977 -26.344 16.469 1 97.5 145 LEU A C 1
ATOM 1053 O O . LEU A 1 145 ? 8.594 -26.422 17.641 1 97.5 145 LEU A O 1
ATOM 1057 N N . GLY A 1 146 ? 8.625 -27.172 15.523 1 97.44 146 GLY A N 1
ATOM 1058 C CA . GLY A 1 146 ? 7.863 -28.359 15.852 1 97.44 146 GLY A CA 1
ATOM 1059 C C . GLY A 1 146 ? 6.367 -28.188 15.695 1 97.44 146 GLY A C 1
ATOM 1060 O O . GLY A 1 146 ? 5.617 -29.172 15.664 1 97.44 146 GLY A O 1
ATOM 1061 N N . ASP A 1 147 ? 5.918 -26.938 15.555 1 96.69 147 ASP A N 1
ATOM 1062 C CA . ASP A 1 147 ? 4.496 -26.672 15.344 1 96.69 147 ASP A CA 1
ATOM 1063 C C . ASP A 1 147 ? 4.055 -27.125 13.953 1 96.69 147 ASP A C 1
ATOM 1065 O O . ASP A 1 147 ? 4.844 -27.109 13.008 1 96.69 147 ASP A O 1
ATOM 1069 N N . ASP A 1 148 ? 2.801 -27.516 13.859 1 96.69 148 ASP A N 1
ATOM 1070 C CA . ASP A 1 148 ? 2.182 -27.734 12.555 1 96.69 148 ASP A CA 1
ATOM 1071 C C . ASP A 1 148 ? 1.601 -26.453 11.992 1 96.69 148 ASP A C 1
ATOM 1073 O O . ASP A 1 148 ? 1.006 -25.656 12.727 1 96.69 148 ASP A O 1
ATOM 1077 N N . LEU A 1 149 ? 1.886 -26.25 10.766 1 95.94 149 LEU A N 1
ATOM 1078 C CA . LEU A 1 149 ? 1.401 -25.062 10.078 1 95.94 149 LEU A CA 1
ATOM 1079 C C . LEU A 1 149 ? 0.533 -25.438 8.883 1 95.94 149 LEU A C 1
ATOM 1081 O O . LEU A 1 149 ? 0.98 -26.156 7.992 1 95.94 149 LEU A O 1
ATOM 1085 N N . GLN A 1 150 ? -0.675 -24.984 8.93 1 94.38 150 GLN A N 1
ATOM 1086 C CA . GLN A 1 150 ? -1.536 -25.188 7.77 1 94.38 150 GLN A CA 1
ATOM 1087 C C . GLN A 1 150 ? -1.257 -24.156 6.684 1 94.38 150 GLN A C 1
ATOM 1089 O O . GLN A 1 150 ? -1.52 -22.969 6.867 1 94.38 150 GLN A O 1
ATOM 1094 N N . VAL A 1 151 ? -0.717 -24.594 5.566 1 94.19 151 VAL A N 1
ATOM 1095 C CA . VAL A 1 151 ? -0.437 -23.766 4.402 1 94.19 151 VAL A CA 1
ATOM 1096 C C . VAL A 1 151 ? -1.337 -24.172 3.24 1 94.19 151 VAL A C 1
ATOM 1098 O O . VAL A 1 151 ? -1.169 -25.25 2.672 1 94.19 151 VAL A O 1
ATOM 1101 N N . GLY A 1 152 ? -2.232 -23.281 2.898 1 89.31 152 GLY A N 1
ATOM 1102 C CA . GLY A 1 152 ? -3.232 -23.703 1.932 1 89.31 152 GLY A CA 1
ATOM 1103 C C . GLY A 1 152 ? -4.012 -24.922 2.377 1 89.31 152 GLY A C 1
ATOM 1104 O O . GLY A 1 152 ? -4.605 -24.938 3.457 1 89.31 152 GLY A O 1
ATOM 1105 N N . ALA A 1 153 ? -3.918 -25.984 1.567 1 86.31 153 ALA A N 1
ATOM 1106 C CA . ALA A 1 153 ? -4.648 -27.219 1.872 1 86.31 153 ALA A CA 1
ATOM 1107 C C . ALA A 1 153 ? -3.719 -28.281 2.443 1 86.31 153 ALA A C 1
ATOM 1109 O O . ALA A 1 153 ? -4.082 -29.453 2.518 1 86.31 153 ALA A O 1
ATOM 1110 N N . ARG A 1 154 ? -2.496 -27.797 2.85 1 91.94 154 ARG A N 1
ATOM 1111 C CA . ARG A 1 154 ? -1.521 -28.766 3.363 1 91.94 154 ARG A CA 1
ATOM 1112 C C . ARG A 1 154 ? -1.068 -28.375 4.77 1 91.94 154 ARG A C 1
ATOM 1114 O O . ARG A 1 154 ? -1.022 -27.188 5.113 1 91.94 154 ARG A O 1
ATOM 1121 N N . THR A 1 155 ? -0.771 -29.422 5.5 1 95.12 155 THR A N 1
ATOM 1122 C CA . THR A 1 155 ? -0.186 -29.219 6.82 1 95.12 155 THR A CA 1
ATOM 1123 C C . THR A 1 155 ? 1.303 -29.547 6.809 1 95.12 155 THR A C 1
ATOM 1125 O O . THR A 1 155 ? 1.694 -30.656 6.418 1 95.12 155 THR A O 1
ATOM 1128 N N . LEU A 1 156 ? 2.076 -28.594 7.207 1 97.62 156 LEU A N 1
ATOM 1129 C CA . LEU A 1 156 ? 3.527 -28.734 7.191 1 97.62 156 LEU A CA 1
ATOM 1130 C C . LEU A 1 156 ? 4.102 -28.609 8.594 1 97.62 156 LEU A C 1
ATOM 1132 O O . LEU A 1 156 ? 3.549 -27.891 9.43 1 97.62 156 LEU A O 1
ATOM 1136 N N . ARG A 1 157 ? 5.25 -29.203 8.781 1 98.44 157 ARG A N 1
ATOM 1137 C CA . ARG A 1 157 ? 5.934 -29.141 10.062 1 98.44 157 ARG A CA 1
ATOM 1138 C C . ARG A 1 157 ? 7.023 -28.062 10.047 1 98.44 157 ARG A C 1
ATOM 1140 O O . ARG A 1 157 ? 7.883 -28.062 9.164 1 98.44 157 ARG A O 1
ATOM 1147 N N . ILE A 1 158 ? 6.961 -27.219 11.016 1 98.56 158 ILE A N 1
ATOM 1148 C CA . ILE A 1 158 ? 7.977 -26.172 11.102 1 98.56 158 ILE A CA 1
ATOM 1149 C C . ILE A 1 158 ? 9.281 -26.766 11.633 1 98.56 158 ILE A C 1
ATOM 1151 O O . ILE A 1 158 ? 9.328 -27.266 12.758 1 98.56 158 ILE A O 1
ATOM 1155 N N . VAL A 1 159 ? 10.375 -26.625 10.883 1 98.62 159 VAL A N 1
ATOM 1156 C CA . VAL A 1 159 ? 11.633 -27.234 11.297 1 98.62 159 VAL A CA 1
ATOM 1157 C C . VAL A 1 159 ? 12.727 -26.172 11.375 1 98.62 159 VAL A C 1
ATOM 1159 O O . VAL A 1 159 ? 13.844 -26.453 11.82 1 98.62 159 VAL A O 1
ATOM 1162 N N . GLY A 1 160 ? 12.422 -24.953 10.938 1 98.12 160 GLY A N 1
ATOM 1163 C CA . GLY A 1 160 ? 13.406 -23.875 10.961 1 98.12 160 GLY A CA 1
ATOM 1164 C C . GLY A 1 160 ? 12.781 -22.5 11.055 1 98.12 160 GLY A C 1
ATOM 1165 O O . GLY A 1 160 ? 11.641 -22.297 10.641 1 98.12 160 GLY A O 1
ATOM 1166 N N . ILE A 1 161 ? 13.523 -21.594 11.625 1 98.06 161 ILE A N 1
ATOM 1167 C CA . ILE A 1 161 ? 13.117 -20.188 11.727 1 98.06 161 ILE A CA 1
ATOM 1168 C C . ILE A 1 161 ? 14.133 -19.312 11.008 1 98.06 161 ILE A C 1
ATOM 1170 O O . ILE A 1 161 ? 15.336 -19.406 11.25 1 98.06 161 ILE A O 1
ATOM 1174 N N . VAL A 1 162 ? 13.648 -18.547 10.016 1 96.69 162 VAL A N 1
ATOM 1175 C CA . VAL A 1 162 ? 14.469 -17.562 9.312 1 96.69 162 VAL A CA 1
ATOM 1176 C C . VAL A 1 162 ? 14.234 -16.172 9.898 1 96.69 162 VAL A C 1
ATOM 1178 O O . VAL A 1 162 ? 13.094 -15.727 9.992 1 96.69 162 VAL A O 1
ATOM 1181 N N . PRO A 1 163 ? 15.266 -15.508 10.297 1 94.81 163 PRO A N 1
ATOM 1182 C CA . PRO A 1 163 ? 15.086 -14.234 10.992 1 94.81 163 PRO A CA 1
ATOM 1183 C C . PRO A 1 163 ? 14.531 -13.133 10.094 1 94.81 163 PRO A C 1
ATOM 1185 O O . PRO A 1 163 ? 15.148 -12.805 9.07 1 94.81 163 PRO A O 1
ATOM 1188 N N . GLU A 1 164 ? 13.391 -12.539 10.477 1 92.5 164 GLU A N 1
ATOM 1189 C CA . GLU A 1 164 ? 12.797 -11.32 9.938 1 92.5 164 GLU A CA 1
ATOM 1190 C C . GLU A 1 164 ? 12.719 -11.367 8.414 1 92.5 164 GLU A C 1
ATOM 1192 O O . GLU A 1 164 ? 13.141 -10.43 7.738 1 92.5 164 GLU A O 1
ATOM 1197 N N . SER A 1 165 ? 12.211 -12.477 7.902 1 95.38 165 SER A N 1
ATOM 1198 C CA . SER A 1 165 ? 12.109 -12.656 6.457 1 95.38 165 SER A CA 1
ATOM 1199 C C . SER A 1 165 ? 10.719 -12.281 5.949 1 95.38 165 SER A C 1
ATOM 1201 O O . SER A 1 165 ? 9.766 -13.039 6.105 1 95.38 165 SER A O 1
ATOM 1203 N N . THR A 1 166 ? 10.648 -11.094 5.398 1 95.19 166 THR A N 1
ATOM 1204 C CA . THR A 1 166 ? 9.391 -10.602 4.867 1 95.19 166 THR A CA 1
ATOM 1205 C C . THR A 1 166 ? 9.586 -9.992 3.479 1 95.19 166 THR A C 1
ATOM 1207 O O . THR A 1 166 ? 10.719 -9.711 3.076 1 95.19 166 THR A O 1
ATOM 1210 N N . ALA A 1 167 ? 8.531 -9.953 2.748 1 89.56 167 ALA A N 1
ATOM 1211 C CA . ALA A 1 167 ? 8.484 -9.297 1.442 1 89.56 167 ALA A CA 1
ATOM 1212 C C . ALA A 1 167 ? 7.125 -8.641 1.213 1 89.56 167 ALA A C 1
ATOM 1214 O O . ALA A 1 167 ? 6.184 -8.867 1.973 1 89.56 167 ALA A O 1
ATOM 1215 N N . LEU A 1 168 ? 7.039 -7.766 0.233 1 88.12 168 LEU A N 1
ATOM 1216 C CA . LEU A 1 168 ? 5.793 -7.168 -0.243 1 88.12 168 LEU A CA 1
ATOM 1217 C C . LEU A 1 168 ? 5.004 -6.562 0.912 1 88.12 168 LEU A C 1
ATOM 1219 O O . LEU A 1 168 ? 3.838 -6.898 1.119 1 88.12 168 LEU A O 1
ATOM 1223 N N . ALA A 1 169 ? 5.605 -5.734 1.659 1 87.94 169 ALA A N 1
ATOM 1224 C CA . ALA A 1 169 ? 4.961 -4.965 2.719 1 87.94 169 ALA A CA 1
ATOM 1225 C C . ALA A 1 169 ? 4.684 -5.836 3.939 1 87.94 169 ALA A C 1
ATOM 1227 O O . ALA A 1 169 ? 3.553 -5.895 4.426 1 87.94 169 ALA A O 1
ATOM 1228 N N . LYS A 1 170 ? 5.645 -6.594 4.383 1 91.94 170 LYS A N 1
ATOM 1229 C CA . LYS A 1 170 ? 5.707 -7.316 5.648 1 91.94 170 LYS A CA 1
ATOM 1230 C C . LYS A 1 170 ? 4.945 -8.633 5.574 1 91.94 170 LYS A C 1
ATOM 1232 O O . LYS A 1 170 ? 4.543 -9.188 6.598 1 91.94 170 LYS A O 1
ATOM 1237 N N . ILE A 1 171 ? 4.746 -9.125 4.344 1 93.31 171 ILE A N 1
ATOM 1238 C CA . ILE A 1 171 ? 4.262 -10.492 4.195 1 93.31 171 ILE A CA 1
ATOM 1239 C C . ILE A 1 171 ? 5.379 -11.477 4.543 1 93.31 171 ILE A C 1
ATOM 1241 O O . ILE A 1 171 ? 6.465 -11.43 3.963 1 93.31 171 ILE A O 1
ATOM 1245 N N . PRO A 1 172 ? 5.074 -12.344 5.492 1 96.06 172 PRO A N 1
ATOM 1246 C CA . PRO A 1 172 ? 6.129 -13.281 5.891 1 96.06 172 PRO A CA 1
ATOM 1247 C C . PRO A 1 172 ? 6.469 -14.289 4.797 1 96.06 172 PRO A C 1
ATOM 1249 O O . PRO A 1 172 ? 5.578 -14.734 4.07 1 96.06 172 PRO A O 1
ATOM 1252 N N . ASN A 1 173 ? 7.68 -14.625 4.727 1 96.94 173 ASN A N 1
ATOM 1253 C CA . ASN A 1 173 ? 8.133 -15.672 3.818 1 96.94 173 ASN A CA 1
ATOM 1254 C C . ASN A 1 173 ? 8.172 -17.031 4.508 1 96.94 173 ASN A C 1
ATOM 1256 O O . ASN A 1 173 ? 8.461 -17.125 5.703 1 96.94 173 ASN A O 1
ATOM 1260 N N . ILE A 1 174 ? 7.871 -18.016 3.764 1 97.5 174 ILE A N 1
ATOM 1261 C CA . ILE A 1 174 ? 8.094 -19.391 4.207 1 97.5 174 ILE A CA 1
ATOM 1262 C C . ILE A 1 174 ? 8.906 -20.141 3.16 1 97.5 174 ILE A C 1
ATOM 1264 O O . ILE A 1 174 ? 8.828 -19.844 1.967 1 97.5 174 ILE A O 1
ATOM 1268 N N . PHE A 1 175 ? 9.656 -21.094 3.635 1 97.88 175 PHE A N 1
ATOM 1269 C CA . PHE A 1 175 ? 10.594 -21.812 2.771 1 97.88 175 PHE A CA 1
ATOM 1270 C C . PHE A 1 175 ? 10.367 -23.312 2.854 1 97.88 175 PHE A C 1
ATOM 1272 O O . PHE A 1 175 ? 10.352 -23.875 3.945 1 97.88 175 PHE A O 1
ATOM 1279 N N . LEU A 1 176 ? 10.133 -23.875 1.706 1 98.06 176 LEU A N 1
ATOM 1280 C CA . LEU A 1 176 ? 9.969 -25.312 1.551 1 98.06 176 LEU A CA 1
ATOM 1281 C C . LEU A 1 176 ? 11.047 -25.891 0.642 1 98.06 176 LEU A C 1
ATOM 1283 O O . LEU A 1 176 ? 11.828 -25.141 0.047 1 98.06 176 LEU A O 1
ATOM 1287 N N . THR A 1 177 ? 11.062 -27.266 0.594 1 98 177 THR A N 1
ATOM 1288 C CA . THR A 1 177 ? 11.805 -27.875 -0.507 1 98 177 THR A CA 1
ATOM 1289 C C . THR A 1 177 ? 11.141 -27.562 -1.844 1 98 177 THR A C 1
ATOM 1291 O O . THR A 1 177 ? 9.953 -27.219 -1.887 1 98 177 THR A O 1
ATOM 1294 N N . THR A 1 178 ? 11.922 -27.609 -2.91 1 97.44 178 THR A N 1
ATOM 1295 C CA . THR A 1 178 ? 11.328 -27.406 -4.227 1 97.44 178 THR A CA 1
ATOM 1296 C C . THR A 1 178 ? 10.141 -28.344 -4.434 1 97.44 178 THR A C 1
ATOM 1298 O O . THR A 1 178 ? 9.078 -27.906 -4.883 1 97.44 178 THR A O 1
ATOM 1301 N N . GLU A 1 179 ? 10.305 -29.562 -4.004 1 96.75 179 GLU A N 1
ATOM 1302 C CA . GLU A 1 179 ? 9.242 -30.547 -4.137 1 96.75 179 GLU A CA 1
ATOM 1303 C C . GLU A 1 179 ? 8.031 -30.172 -3.291 1 96.75 179 GLU A C 1
ATOM 1305 O O . GLU A 1 179 ? 6.887 -30.328 -3.725 1 96.75 179 GLU A O 1
ATOM 1310 N N . GLY A 1 180 ? 8.305 -29.703 -2.121 1 96.88 180 GLY A N 1
ATOM 1311 C CA . GLY A 1 180 ? 7.211 -29.266 -1.266 1 96.88 180 GLY A CA 1
ATOM 1312 C C . GLY A 1 180 ? 6.371 -28.156 -1.882 1 96.88 180 GLY A C 1
ATOM 1313 O O . GLY A 1 180 ? 5.141 -28.188 -1.8 1 96.88 180 GLY A O 1
ATOM 1314 N N . LEU A 1 181 ? 7.043 -27.203 -2.432 1 96.12 181 LEU A N 1
ATOM 1315 C CA . LEU A 1 181 ? 6.316 -26.109 -3.062 1 96.12 181 LEU A CA 1
ATOM 1316 C C . LEU A 1 181 ? 5.562 -26.594 -4.293 1 96.12 181 LEU A C 1
ATOM 1318 O O . LEU A 1 181 ? 4.457 -26.125 -4.574 1 96.12 181 LEU A O 1
ATOM 1322 N N . GLN A 1 182 ? 6.168 -27.516 -5.02 1 94.12 182 GLN A N 1
ATOM 1323 C CA . GLN A 1 182 ? 5.508 -28.078 -6.195 1 94.12 182 GLN A CA 1
ATOM 1324 C C . GLN A 1 182 ? 4.203 -28.766 -5.812 1 94.12 182 GLN A C 1
ATOM 1326 O O . GLN A 1 182 ? 3.207 -28.656 -6.531 1 94.12 182 GLN A O 1
ATOM 1331 N N . GLN A 1 183 ? 4.215 -29.422 -4.668 1 92.69 183 GLN A N 1
ATOM 1332 C CA . GLN A 1 183 ? 2.994 -30.047 -4.184 1 92.69 183 GLN A CA 1
ATOM 1333 C C . GLN A 1 183 ? 1.959 -29.016 -3.766 1 92.69 183 GLN A C 1
ATOM 1335 O O . GLN A 1 183 ? 0.758 -29.219 -3.953 1 92.69 183 GLN A O 1
ATOM 1340 N N . LEU A 1 184 ? 2.471 -27.953 -3.273 1 90.44 184 LEU A N 1
ATOM 1341 C CA . LEU A 1 184 ? 1.604 -26.906 -2.75 1 90.44 184 LEU A CA 1
ATOM 1342 C C . LEU A 1 184 ? 1.002 -26.078 -3.883 1 90.44 184 LEU A C 1
ATOM 1344 O O . LEU A 1 184 ? -0.192 -25.781 -3.867 1 90.44 184 LEU A O 1
ATOM 1348 N N . ALA A 1 185 ? 1.824 -25.781 -4.91 1 89.19 185 ALA A N 1
ATOM 1349 C CA . ALA A 1 185 ? 1.439 -24.734 -5.844 1 89.19 185 ALA A CA 1
ATOM 1350 C C . ALA A 1 185 ? 1.219 -25.297 -7.246 1 89.19 185 ALA A C 1
ATOM 1352 O O . ALA A 1 185 ? 0.581 -24.656 -8.086 1 89.19 185 ALA A O 1
ATOM 1353 N N . TYR A 1 186 ? 1.734 -26.453 -7.551 1 88.38 186 TYR A N 1
ATOM 1354 C CA . TYR A 1 186 ? 1.688 -26.953 -8.922 1 88.38 186 TYR A CA 1
ATOM 1355 C C . TYR A 1 186 ? 1.129 -28.375 -8.969 1 88.38 186 TYR A C 1
ATOM 1357 O O . TYR A 1 186 ? 1.479 -29.156 -9.859 1 88.38 186 TYR A O 1
ATOM 1365 N N . ASN A 1 187 ? 0.355 -28.688 -7.961 1 84.5 187 ASN A N 1
ATOM 1366 C CA . ASN A 1 187 ? -0.293 -30 -7.906 1 84.5 187 ASN A CA 1
ATOM 1367 C C . ASN A 1 187 ? 0.719 -31.125 -8.047 1 84.5 187 ASN A C 1
ATOM 1369 O O . ASN A 1 187 ? 0.441 -32.125 -8.695 1 84.5 187 ASN A O 1
ATOM 1373 N N . GLY A 1 188 ? 1.977 -30.891 -7.629 1 89.06 188 GLY A N 1
ATOM 1374 C CA . GLY A 1 188 ? 2.996 -31.938 -7.578 1 89.06 188 GLY A CA 1
ATOM 1375 C C . GLY A 1 188 ? 3.793 -32.031 -8.867 1 89.06 188 GLY A C 1
ATOM 1376 O O . GLY A 1 188 ? 4.688 -32.875 -8.969 1 89.06 188 GLY A O 1
ATOM 1377 N N . GLN A 1 189 ? 3.502 -31.234 -9.828 1 89.44 189 GLN A N 1
ATOM 1378 C CA . GLN A 1 189 ? 4.242 -31.266 -11.086 1 89.44 189 GLN A CA 1
ATOM 1379 C C . GLN A 1 189 ? 5.629 -30.656 -10.922 1 89.44 189 GLN A C 1
ATOM 1381 O O . GLN A 1 189 ? 5.816 -29.734 -10.125 1 89.44 189 GLN A O 1
ATOM 1386 N N . PRO A 1 190 ? 6.562 -31.203 -11.672 1 93.19 190 PRO A N 1
ATOM 1387 C CA . PRO A 1 190 ? 7.922 -30.656 -11.578 1 93.19 190 PRO A CA 1
ATOM 1388 C C . PRO A 1 190 ? 8.078 -29.312 -12.289 1 93.19 190 PRO A C 1
ATOM 1390 O O . PRO A 1 190 ? 8.875 -29.188 -13.219 1 93.19 190 PRO A O 1
ATOM 1393 N N . THR A 1 191 ? 7.395 -28.328 -11.789 1 92.94 191 THR A N 1
ATOM 1394 C CA . THR A 1 191 ? 7.352 -26.969 -12.312 1 92.94 191 THR A CA 1
ATOM 1395 C C . THR A 1 191 ? 8.094 -26.016 -11.391 1 92.94 191 THR A C 1
ATOM 1397 O O . THR A 1 191 ? 7.996 -26.109 -10.164 1 92.94 191 THR A O 1
ATOM 1400 N N . ILE A 1 192 ? 8.945 -25.172 -11.992 1 95.12 192 ILE A N 1
ATOM 1401 C CA . ILE A 1 192 ? 9.703 -24.203 -11.219 1 95.12 192 ILE A CA 1
ATOM 1402 C C . ILE A 1 192 ? 9.492 -22.812 -11.797 1 95.12 192 ILE A C 1
ATOM 1404 O O . ILE A 1 192 ? 8.938 -22.656 -12.891 1 95.12 192 ILE A O 1
ATOM 1408 N N . SER A 1 193 ? 9.891 -21.844 -11.008 1 93.75 193 SER A N 1
ATOM 1409 C CA . SER A 1 193 ? 9.758 -20.469 -11.453 1 93.75 193 SER A CA 1
ATOM 1410 C C . SER A 1 193 ? 11.086 -19.922 -11.969 1 93.75 193 SER A C 1
ATOM 1412 O O . SER A 1 193 ? 11.109 -19 -12.781 1 93.75 193 SER A O 1
ATOM 1414 N N . SER A 1 194 ? 12.18 -20.484 -11.484 1 96.19 194 SER A N 1
ATOM 1415 C CA . SER A 1 194 ? 13.508 -20.031 -11.883 1 96.19 194 SER A CA 1
ATOM 1416 C C . SER A 1 194 ? 14.57 -21.062 -11.508 1 96.19 194 SER A C 1
ATOM 1418 O O . SER A 1 194 ? 14.289 -22.016 -10.781 1 96.19 194 SER A O 1
ATOM 1420 N N . ILE A 1 195 ? 15.711 -20.906 -12.094 1 96.62 195 ILE A N 1
ATOM 1421 C CA . ILE A 1 195 ? 16.906 -21.656 -11.695 1 96.62 195 ILE A CA 1
ATOM 1422 C C . ILE A 1 195 ? 17.906 -20.719 -11.039 1 96.62 195 ILE A C 1
ATOM 1424 O O . ILE A 1 195 ? 18.375 -19.766 -11.664 1 96.62 195 ILE A O 1
ATOM 1428 N N . GLY A 1 196 ? 18.094 -20.922 -9.742 1 96.81 196 GLY A N 1
ATOM 1429 C CA . GLY A 1 196 ? 19.141 -20.172 -9.07 1 96.81 196 GLY A CA 1
ATOM 1430 C C . GLY A 1 196 ? 20.547 -20.672 -9.398 1 96.81 196 GLY A C 1
ATOM 1431 O O . GLY A 1 196 ? 20.797 -21.891 -9.367 1 96.81 196 GLY A O 1
ATOM 1432 N N . ILE A 1 197 ? 21.438 -19.734 -9.719 1 96 197 ILE A N 1
ATOM 1433 C CA . ILE A 1 197 ? 22.766 -20.156 -10.156 1 96 197 ILE A CA 1
ATOM 1434 C C . ILE A 1 197 ? 23.828 -19.469 -9.305 1 96 197 ILE A C 1
ATOM 1436 O O . ILE A 1 197 ? 23.688 -18.297 -8.945 1 96 197 ILE A O 1
ATOM 1440 N N . ASP A 1 198 ? 24.797 -20.25 -8.914 1 95.44 198 ASP A N 1
ATOM 1441 C CA . ASP A 1 198 ? 26.078 -19.703 -8.453 1 95.44 198 ASP A CA 1
ATOM 1442 C C . ASP A 1 198 ? 27.047 -19.531 -9.617 1 95.44 198 ASP A C 1
ATOM 1444 O O . ASP A 1 198 ? 27.297 -20.484 -10.367 1 95.44 198 ASP A O 1
ATOM 1448 N N . GLY A 1 199 ? 27.5 -18.359 -9.797 1 94.19 199 GLY A N 1
ATOM 1449 C CA . GLY A 1 199 ? 28.312 -18.031 -10.969 1 94.19 199 GLY A CA 1
ATOM 1450 C C . GLY A 1 199 ? 27.547 -17.203 -11.992 1 94.19 199 GLY A C 1
ATOM 1451 O O . GLY A 1 199 ? 26.5 -16.641 -11.695 1 94.19 199 GLY A O 1
ATOM 1452 N N . MET A 1 200 ? 28.141 -17.031 -13.141 1 91.75 200 MET A N 1
ATOM 1453 C CA . MET A 1 200 ? 27.5 -16.312 -14.242 1 91.75 200 MET A CA 1
ATOM 1454 C C . MET A 1 200 ? 27.594 -17.094 -15.547 1 91.75 200 MET A C 1
ATOM 1456 O O . MET A 1 200 ? 28.688 -17.328 -16.062 1 91.75 200 MET A O 1
ATOM 1460 N N . PRO A 1 201 ? 26.469 -17.469 -15.938 1 89.94 201 PRO A N 1
ATOM 1461 C CA . PRO A 1 201 ? 26.5 -18.25 -17.188 1 89.94 201 PRO A CA 1
ATOM 1462 C C . PRO A 1 201 ? 26.953 -17.406 -18.375 1 89.94 201 PRO A C 1
ATOM 1464 O O . PRO A 1 201 ? 26.531 -16.25 -18.531 1 89.94 201 PRO A O 1
ATOM 1467 N N . ARG A 1 202 ? 27.906 -17.969 -19.219 1 88.44 202 ARG A N 1
ATOM 1468 C CA . ARG A 1 202 ? 28.391 -17.297 -20.422 1 88.44 202 ARG A CA 1
ATOM 1469 C C . ARG A 1 202 ? 27.453 -17.547 -21.594 1 88.44 202 ARG A C 1
ATOM 1471 O O . ARG A 1 202 ? 27.438 -16.766 -22.547 1 88.44 202 ARG A O 1
ATOM 1478 N N . GLN A 1 203 ? 26.688 -18.703 -21.5 1 88.81 203 GLN A N 1
ATOM 1479 C CA . GLN A 1 203 ? 25.719 -19.094 -22.516 1 88.81 203 GLN A CA 1
ATOM 1480 C C . GLN A 1 203 ? 24.578 -19.906 -21.906 1 88.81 203 GLN A C 1
ATOM 1482 O O . GLN A 1 203 ? 24.812 -20.781 -21.078 1 88.81 203 GLN A O 1
ATOM 1487 N N . LEU A 1 204 ? 23.328 -19.516 -22.312 1 92.44 204 LEU A N 1
ATOM 1488 C CA . LEU A 1 204 ? 22.156 -20.25 -21.859 1 92.44 204 LEU A CA 1
ATOM 1489 C C . LEU A 1 204 ? 21.453 -20.938 -23.031 1 92.44 204 LEU A C 1
ATOM 1491 O O . LEU A 1 204 ? 21.562 -20.484 -24.172 1 92.44 204 LEU A O 1
ATOM 1495 N N . PRO A 1 205 ? 20.844 -22.109 -22.703 1 89.81 205 PRO A N 1
ATOM 1496 C CA . PRO A 1 205 ? 20 -22.672 -23.75 1 89.81 205 PRO A CA 1
ATOM 1497 C C . PRO A 1 205 ? 18.969 -21.688 -24.297 1 89.81 205 PRO A C 1
ATOM 1499 O O . PRO A 1 205 ? 18.641 -20.703 -23.625 1 89.81 205 PRO A O 1
ATOM 1502 N N . ASP A 1 206 ? 18.469 -21.969 -25.484 1 90.25 206 ASP A N 1
ATOM 1503 C CA . ASP A 1 206 ? 17.469 -21.109 -26.094 1 90.25 206 ASP A CA 1
ATOM 1504 C C . ASP A 1 206 ? 16.203 -21.062 -25.234 1 90.25 206 ASP A C 1
ATOM 1506 O O . ASP A 1 206 ? 15.781 -22.078 -24.672 1 90.25 206 ASP A O 1
ATOM 1510 N N . GLY A 1 207 ? 15.625 -19.875 -25.078 1 91.12 207 GLY A N 1
ATOM 1511 C CA . GLY A 1 207 ? 14.352 -19.719 -24.391 1 91.12 207 GLY A CA 1
ATOM 1512 C C . GLY A 1 207 ? 14.508 -19.281 -22.938 1 91.12 207 GLY A C 1
ATOM 1513 O O . GLY A 1 207 ? 13.516 -19.156 -22.219 1 91.12 207 GLY A O 1
ATOM 1514 N N . TYR A 1 208 ? 15.797 -19.094 -22.578 1 93.75 208 TYR A N 1
ATOM 1515 C CA . TYR A 1 208 ? 16.031 -18.656 -21.203 1 93.75 208 TYR A CA 1
ATOM 1516 C C . TYR A 1 208 ? 16.812 -17.344 -21.172 1 93.75 208 TYR A C 1
ATOM 1518 O O . TYR A 1 208 ? 17.453 -16.969 -22.156 1 93.75 208 TYR A O 1
ATOM 1526 N N . GLN A 1 209 ? 16.703 -16.594 -20.141 1 93.69 209 GLN A N 1
ATOM 1527 C CA . GLN A 1 209 ? 17.484 -15.391 -19.906 1 93.69 209 GLN A CA 1
ATOM 1528 C C . GLN A 1 209 ? 17.984 -15.32 -18.469 1 93.69 209 GLN A C 1
ATOM 1530 O O . GLN A 1 209 ? 17.406 -15.945 -17.578 1 93.69 209 GLN A O 1
ATOM 1535 N N . THR A 1 210 ? 19 -14.531 -18.266 1 95.62 210 THR A N 1
ATOM 1536 C CA . THR A 1 210 ? 19.578 -14.344 -16.922 1 95.62 210 THR A CA 1
ATOM 1537 C C . THR A 1 210 ? 19.031 -13.062 -16.297 1 95.62 210 THR A C 1
ATOM 1539 O O . THR A 1 210 ? 18.891 -12.047 -16.969 1 95.62 210 THR A O 1
ATOM 1542 N N . VAL A 1 211 ? 18.688 -13.164 -15.07 1 95.19 211 VAL A N 1
ATOM 1543 C CA . VAL A 1 211 ? 18.266 -12.016 -14.266 1 95.19 211 VAL A CA 1
ATOM 1544 C C . VAL A 1 211 ? 19.25 -11.82 -13.109 1 95.19 211 VAL A C 1
ATOM 1546 O O . VAL A 1 211 ? 19.453 -12.734 -12.305 1 95.19 211 VAL A O 1
ATOM 1549 N N . ASN A 1 212 ? 19.844 -10.664 -13.055 1 95.5 212 ASN A N 1
ATOM 1550 C CA . ASN A 1 212 ? 20.766 -10.406 -11.953 1 95.5 212 ASN A CA 1
ATOM 1551 C C . ASN A 1 212 ? 20.016 -10.078 -10.664 1 95.5 212 ASN A C 1
ATOM 1553 O O . ASN A 1 212 ? 18.797 -9.977 -10.664 1 95.5 212 ASN A O 1
ATOM 1557 N N . ARG A 1 213 ? 20.734 -9.906 -9.617 1 95.56 213 ARG A N 1
ATOM 1558 C CA . ARG A 1 213 ? 20.156 -9.711 -8.289 1 95.56 213 ARG A CA 1
ATOM 1559 C C . ARG A 1 213 ? 19.406 -8.383 -8.211 1 95.56 213 ARG A C 1
ATOM 1561 O O . ARG A 1 213 ? 18.328 -8.312 -7.613 1 95.56 213 ARG A O 1
ATOM 1568 N N . ALA A 1 214 ? 19.922 -7.371 -8.828 1 95.81 214 ALA A N 1
ATOM 1569 C CA . ALA A 1 214 ? 19.281 -6.062 -8.812 1 95.81 214 ALA A CA 1
ATOM 1570 C C . ALA A 1 214 ? 17.922 -6.117 -9.5 1 95.81 214 ALA A C 1
ATOM 1572 O O . ALA A 1 214 ? 16.938 -5.535 -9.008 1 95.81 214 ALA A O 1
ATOM 1573 N N . ASP A 1 215 ? 17.859 -6.836 -10.578 1 94.44 215 ASP A N 1
ATOM 1574 C CA . ASP A 1 215 ? 16.609 -6.969 -11.312 1 94.44 215 ASP A CA 1
ATOM 1575 C C . ASP A 1 215 ? 15.625 -7.855 -10.555 1 94.44 215 ASP A C 1
ATOM 1577 O O . ASP A 1 215 ? 14.406 -7.668 -10.648 1 94.44 215 ASP A O 1
ATOM 1581 N N . ALA A 1 216 ? 16.156 -8.844 -9.844 1 96.12 216 ALA A N 1
ATOM 1582 C CA . ALA A 1 216 ? 15.305 -9.68 -9 1 96.12 216 ALA A CA 1
ATOM 1583 C C . ALA A 1 216 ? 14.648 -8.844 -7.906 1 96.12 216 ALA A C 1
ATOM 1585 O O . ALA A 1 216 ? 13.461 -9.023 -7.613 1 96.12 216 ALA A O 1
ATOM 1586 N N . VAL A 1 217 ? 15.422 -7.953 -7.328 1 96.44 217 VAL A N 1
ATOM 1587 C CA . VAL A 1 217 ? 14.875 -7.043 -6.328 1 96.44 217 VAL A CA 1
ATOM 1588 C C . VAL A 1 217 ? 13.805 -6.164 -6.961 1 96.44 217 VAL A C 1
ATOM 1590 O O . VAL A 1 217 ? 12.734 -5.965 -6.379 1 96.44 217 VAL A O 1
ATOM 1593 N N . SER A 1 218 ? 14.078 -5.676 -8.188 1 94.12 218 SER A N 1
ATOM 1594 C CA . SER A 1 218 ? 13.109 -4.855 -8.906 1 94.12 218 SER A CA 1
ATOM 1595 C C . SER A 1 218 ? 11.82 -5.625 -9.172 1 94.12 218 SER A C 1
ATOM 1597 O O . SER A 1 218 ? 10.734 -5.043 -9.18 1 94.12 218 SER A O 1
ATOM 1599 N N . ASP A 1 219 ? 11.945 -6.898 -9.398 1 94.38 219 ASP A N 1
ATOM 1600 C CA . ASP A 1 219 ? 10.781 -7.754 -9.617 1 94.38 219 ASP A CA 1
ATOM 1601 C C . ASP A 1 219 ? 9.875 -7.777 -8.391 1 94.38 219 ASP A C 1
ATOM 1603 O O . ASP A 1 219 ? 8.648 -7.762 -8.516 1 94.38 219 ASP A O 1
ATOM 1607 N N . LEU A 1 220 ? 10.484 -7.773 -7.207 1 93.81 220 LEU A N 1
ATOM 1608 C CA . LEU A 1 220 ? 9.719 -7.801 -5.961 1 93.81 220 LEU A CA 1
ATOM 1609 C C . LEU A 1 220 ? 9.133 -6.426 -5.656 1 93.81 220 LEU A C 1
ATOM 1611 O O . LEU A 1 220 ? 8.148 -6.32 -4.922 1 93.81 220 LEU A O 1
ATOM 1615 N N . MET A 1 221 ? 9.719 -5.363 -6.262 1 94.25 221 MET A N 1
ATOM 1616 C CA . MET A 1 221 ? 9.289 -3.992 -6.004 1 94.25 221 MET A CA 1
ATOM 1617 C C . MET A 1 221 ? 8.195 -3.57 -6.98 1 94.25 221 MET A C 1
ATOM 1619 O O . MET A 1 221 ? 7.41 -2.668 -6.688 1 94.25 221 MET A O 1
ATOM 1623 N N . ARG A 1 222 ? 8.086 -4.25 -8.086 1 92.38 222 ARG A N 1
ATOM 1624 C CA . ARG A 1 222 ? 7.254 -3.814 -9.203 1 92.38 222 ARG A CA 1
ATOM 1625 C C . ARG A 1 222 ? 5.789 -3.709 -8.781 1 92.38 222 ARG A C 1
ATOM 1627 O O . ARG A 1 222 ? 5.133 -2.703 -9.055 1 92.38 222 ARG A O 1
ATOM 1634 N N . PRO A 1 223 ? 5.281 -4.688 -8.023 1 89.75 223 PRO A N 1
ATOM 1635 C CA . PRO A 1 223 ? 3.869 -4.594 -7.641 1 89.75 223 PRO A CA 1
ATOM 1636 C C . PRO A 1 223 ? 3.594 -3.441 -6.68 1 89.75 223 PRO A C 1
ATOM 1638 O O . PRO A 1 223 ? 2.436 -3.068 -6.473 1 89.75 223 PRO A O 1
ATOM 1641 N N . LEU A 1 224 ? 4.645 -2.879 -6.109 1 92.75 224 LEU A N 1
ATOM 1642 C CA . LEU A 1 224 ? 4.492 -1.84 -5.098 1 92.75 224 LEU A CA 1
ATOM 1643 C C . LEU A 1 224 ? 4.633 -0.453 -5.715 1 92.75 224 LEU A C 1
ATOM 1645 O O . LEU A 1 224 ? 4.504 0.558 -5.02 1 92.75 224 LEU A O 1
ATOM 1649 N N . LYS A 1 225 ? 4.859 -0.401 -6.969 1 91.25 225 LYS A N 1
ATOM 1650 C CA . LYS A 1 225 ? 5.16 0.867 -7.629 1 91.25 225 LYS A CA 1
ATOM 1651 C C . LYS A 1 225 ? 4.02 1.864 -7.445 1 91.25 225 LYS A C 1
ATOM 1653 O O . LYS A 1 225 ? 4.254 3.031 -7.121 1 91.25 225 LYS A O 1
ATOM 1658 N N . VAL A 1 226 ? 2.791 1.409 -7.648 1 90.31 226 VAL A N 1
ATOM 1659 C CA . VAL A 1 226 ? 1.643 2.303 -7.547 1 90.31 226 VAL A CA 1
ATOM 1660 C C . VAL A 1 226 ? 1.499 2.799 -6.109 1 90.31 226 VAL A C 1
ATOM 1662 O O . VAL A 1 226 ? 1.174 3.965 -5.879 1 90.31 226 VAL A O 1
ATOM 1665 N N . ALA A 1 227 ? 1.723 1.92 -5.141 1 91.31 227 ALA A N 1
ATOM 1666 C CA . ALA A 1 227 ? 1.692 2.307 -3.732 1 91.31 227 ALA A CA 1
ATOM 1667 C C . ALA A 1 227 ? 2.773 3.34 -3.426 1 91.31 227 ALA A C 1
ATOM 1669 O O . ALA A 1 227 ? 2.523 4.312 -2.711 1 91.31 227 ALA A O 1
ATOM 1670 N N . VAL A 1 228 ? 3.975 3.141 -3.963 1 94.5 228 VAL A N 1
ATOM 1671 C CA . VAL A 1 228 ? 5.09 4.059 -3.76 1 94.5 228 VAL A CA 1
ATOM 1672 C C . VAL A 1 228 ? 4.742 5.43 -4.34 1 94.5 228 VAL A C 1
ATOM 1674 O O . VAL A 1 228 ? 4.988 6.457 -3.705 1 94.5 228 VAL A O 1
ATOM 1677 N N . ASP A 1 229 ? 4.117 5.48 -5.488 1 94.75 229 ASP A N 1
ATOM 1678 C CA . ASP A 1 229 ? 3.701 6.734 -6.109 1 94.75 229 ASP A CA 1
ATOM 1679 C C . ASP A 1 229 ? 2.668 7.457 -5.254 1 94.75 229 ASP A C 1
ATOM 1681 O O . ASP A 1 229 ? 2.719 8.68 -5.113 1 94.75 229 ASP A O 1
ATOM 1685 N N . ALA A 1 230 ? 1.737 6.676 -4.727 1 93.75 230 ALA A N 1
ATOM 1686 C CA . ALA A 1 230 ? 0.717 7.27 -3.867 1 93.75 230 ALA A CA 1
ATOM 1687 C C . ALA A 1 230 ? 1.341 7.879 -2.615 1 93.75 230 ALA A C 1
ATOM 1689 O O . ALA A 1 230 ? 0.974 8.984 -2.205 1 93.75 230 ALA A O 1
ATOM 1690 N N . ILE A 1 231 ? 2.303 7.184 -1.996 1 95.06 231 ILE A N 1
ATOM 1691 C CA . ILE A 1 231 ? 3.002 7.66 -0.808 1 95.06 231 ILE A CA 1
ATOM 1692 C C . ILE A 1 231 ? 3.734 8.961 -1.128 1 95.06 231 ILE A C 1
ATOM 1694 O O . ILE A 1 231 ? 3.711 9.906 -0.334 1 95.06 231 ILE A O 1
ATOM 1698 N N . THR A 1 232 ? 4.273 9.039 -2.289 1 94.81 232 THR A N 1
ATOM 1699 C CA . THR A 1 232 ? 5.008 10.227 -2.709 1 94.81 232 THR A CA 1
ATOM 1700 C C . THR A 1 232 ? 4.07 11.422 -2.844 1 94.81 232 THR A C 1
ATOM 1702 O O . THR A 1 232 ? 4.414 12.539 -2.441 1 94.81 232 THR A O 1
ATOM 1705 N N . VAL A 1 233 ? 2.889 11.219 -3.385 1 95.88 233 VAL A N 1
ATOM 1706 C CA . VAL A 1 233 ? 1.903 12.289 -3.506 1 95.88 233 VAL A CA 1
ATOM 1707 C C . VAL A 1 233 ? 1.525 12.805 -2.119 1 95.88 233 VAL A C 1
ATOM 1709 O O . VAL A 1 233 ? 1.475 14.016 -1.89 1 95.88 233 VAL A O 1
ATOM 1712 N N . VAL A 1 234 ? 1.327 11.898 -1.211 1 95.56 234 VAL A N 1
ATOM 1713 C CA . VAL A 1 234 ? 0.958 12.281 0.15 1 95.56 234 VAL A CA 1
ATOM 1714 C C . VAL A 1 234 ? 2.088 13.086 0.788 1 95.56 234 VAL A C 1
ATOM 1716 O O . VAL A 1 234 ? 1.843 14.094 1.445 1 95.56 234 VAL A O 1
ATOM 1719 N N . ALA A 1 235 ? 3.309 12.625 0.596 1 95.75 235 ALA A N 1
ATOM 1720 C CA . ALA A 1 235 ? 4.465 13.32 1.151 1 95.75 235 ALA A CA 1
ATOM 1721 C C . ALA A 1 235 ? 4.535 14.758 0.644 1 95.75 235 ALA A C 1
ATOM 1723 O O . ALA A 1 235 ? 4.766 15.688 1.422 1 95.75 235 ALA A O 1
ATOM 1724 N N . VAL A 1 236 ? 4.301 14.977 -0.593 1 95.56 236 VAL A N 1
ATOM 1725 C CA . VAL A 1 236 ? 4.344 16.312 -1.187 1 95.56 236 VAL A CA 1
ATOM 1726 C C . VAL A 1 236 ? 3.242 17.172 -0.584 1 95.56 236 VAL A C 1
ATOM 1728 O O . VAL A 1 236 ? 3.473 18.344 -0.257 1 95.56 236 VAL A O 1
ATOM 1731 N N . LEU A 1 237 ? 2.066 16.594 -0.459 1 96.12 237 LEU A N 1
ATOM 1732 C CA . LEU A 1 237 ? 0.958 17.328 0.139 1 96.12 237 LEU A CA 1
ATOM 1733 C C . LEU A 1 237 ? 1.269 17.703 1.586 1 96.12 237 LEU A C 1
ATOM 1735 O O . LEU A 1 237 ? 0.892 18.781 2.049 1 96.12 237 LEU A O 1
ATOM 1739 N N . LEU A 1 238 ? 1.979 16.797 2.299 1 96.88 238 LEU A N 1
ATOM 1740 C CA . LEU A 1 238 ? 2.391 17.094 3.67 1 96.88 238 LEU A CA 1
ATOM 1741 C C . LEU A 1 238 ? 3.385 18.25 3.707 1 96.88 238 LEU A C 1
ATOM 1743 O O . LEU A 1 238 ? 3.348 19.078 4.625 1 96.88 238 LEU A O 1
ATOM 1747 N N . TRP A 1 239 ? 4.191 18.328 2.664 1 96.19 239 TRP A N 1
ATOM 1748 C CA . TRP A 1 239 ? 5.121 19.453 2.58 1 96.19 239 TRP A CA 1
ATOM 1749 C C . TRP A 1 239 ? 4.371 20.766 2.387 1 96.19 239 TRP A C 1
ATOM 1751 O O . TRP A 1 239 ? 4.75 21.797 2.953 1 96.19 239 TRP A O 1
ATOM 1761 N N . ILE A 1 240 ? 3.352 20.719 1.678 1 96.06 240 ILE A N 1
ATOM 1762 C CA . ILE A 1 240 ? 2.521 21.906 1.476 1 96.06 240 ILE A CA 1
ATOM 1763 C C . ILE A 1 240 ? 1.886 22.328 2.799 1 96.06 240 ILE A C 1
ATOM 1765 O O . ILE A 1 240 ? 1.887 23.5 3.15 1 96.06 240 ILE A O 1
ATOM 1769 N N . VAL A 1 241 ? 1.408 21.328 3.518 1 94.56 241 VAL A N 1
ATOM 1770 C CA . VAL A 1 241 ? 0.825 21.609 4.828 1 94.56 241 VAL A CA 1
ATOM 1771 C C . VAL A 1 241 ? 1.874 22.25 5.734 1 94.56 241 VAL A C 1
ATOM 1773 O O . VAL A 1 241 ? 1.59 23.234 6.43 1 94.56 241 VAL A O 1
ATOM 1776 N N . ALA A 1 242 ? 3.049 21.656 5.695 1 95.69 242 ALA A N 1
ATOM 1777 C CA . ALA A 1 242 ? 4.133 22.203 6.508 1 95.69 242 ALA A CA 1
ATOM 1778 C C . ALA A 1 242 ? 4.402 23.656 6.156 1 95.69 242 ALA A C 1
ATOM 1780 O O . ALA A 1 242 ? 4.547 24.5 7.047 1 95.69 242 ALA A O 1
ATOM 1781 N N . ALA A 1 243 ? 4.438 23.984 4.879 1 94.88 243 ALA A N 1
ATOM 1782 C CA . ALA A 1 243 ? 4.676 25.344 4.414 1 94.88 243 ALA A CA 1
ATOM 1783 C C . ALA A 1 243 ? 3.564 26.281 4.883 1 94.88 243 ALA A C 1
ATOM 1785 O O . ALA A 1 243 ? 3.83 27.422 5.281 1 94.88 243 ALA A O 1
ATOM 1786 N N . LEU A 1 244 ? 2.363 25.812 4.855 1 92.31 244 LEU A N 1
ATOM 1787 C CA . LEU A 1 244 ? 1.221 26.625 5.273 1 92.31 244 LEU A CA 1
ATOM 1788 C C . LEU A 1 244 ? 1.266 26.891 6.773 1 92.31 244 LEU A C 1
ATOM 1790 O O . LEU A 1 244 ? 0.955 28 7.219 1 92.31 244 LEU A O 1
ATOM 1794 N N . ILE A 1 245 ? 1.66 25.875 7.547 1 91.5 245 ILE A N 1
ATOM 1795 C CA . ILE A 1 245 ? 1.749 26.031 8.992 1 91.5 245 ILE A CA 1
ATOM 1796 C C . ILE A 1 245 ? 2.82 27.062 9.336 1 91.5 245 ILE A C 1
ATOM 1798 O O . ILE A 1 245 ? 2.551 28.031 10.055 1 91.5 245 ILE A O 1
ATOM 1802 N N . VAL A 1 246 ? 3.979 26.906 8.758 1 91.25 246 VAL A N 1
ATOM 1803 C CA . VAL A 1 246 ? 5.082 27.828 9.016 1 91.25 246 VAL A CA 1
ATOM 1804 C C . VAL A 1 246 ? 4.727 29.219 8.5 1 91.25 246 VAL A C 1
ATOM 1806 O O . VAL A 1 246 ? 4.98 30.219 9.18 1 91.25 246 VAL A O 1
ATOM 1809 N N . GLY A 1 247 ? 4.168 29.266 7.344 1 88.62 247 GLY A N 1
ATOM 1810 C CA . GLY A 1 247 ? 3.732 30.531 6.781 1 88.62 247 GLY A CA 1
ATOM 1811 C C . GLY A 1 247 ? 2.73 31.266 7.656 1 88.62 247 GLY A C 1
ATOM 1812 O O . GLY A 1 247 ? 2.789 32.5 7.793 1 88.62 247 GLY A O 1
ATOM 1813 N N . SER A 1 248 ? 1.884 30.531 8.266 1 84.25 248 SER A N 1
ATOM 1814 C CA . SER A 1 248 ? 0.877 31.125 9.141 1 84.25 248 SER A CA 1
ATOM 1815 C C . SER A 1 248 ? 1.52 31.781 10.359 1 84.25 248 SER A C 1
ATOM 1817 O O . SER A 1 248 ? 1.096 32.844 10.797 1 84.25 248 SER A O 1
ATOM 1819 N N . VAL A 1 249 ? 2.535 31.172 10.828 1 83 249 VAL A N 1
ATOM 1820 C CA . VAL A 1 249 ? 3.225 31.672 12.008 1 83 249 VAL A CA 1
ATOM 1821 C C . VAL A 1 249 ? 4.035 32.906 11.641 1 83 249 VAL A C 1
ATOM 1823 O O . VAL A 1 249 ? 4.059 33.906 12.383 1 83 249 VAL A O 1
ATOM 1826 N N . VAL A 1 250 ? 4.656 32.875 10.539 1 83.62 250 VAL A N 1
ATOM 1827 C CA . VAL A 1 250 ? 5.465 34 10.086 1 83.62 250 VAL A CA 1
ATOM 1828 C C . VAL A 1 250 ? 4.559 35.156 9.742 1 83.62 250 VAL A C 1
ATOM 1830 O O . VAL A 1 250 ? 4.898 36.312 10.016 1 83.62 250 VAL A O 1
ATOM 1833 N N . TYR A 1 251 ? 3.51 34.844 9.164 1 81.69 251 TYR A N 1
ATOM 1834 C CA . TYR A 1 251 ? 2.537 35.875 8.836 1 81.69 251 TYR A CA 1
ATOM 1835 C C . TYR A 1 251 ? 2.061 36.594 10.094 1 81.69 251 TYR A C 1
ATOM 1837 O O . TYR A 1 251 ? 2.025 37.844 10.141 1 81.69 251 TYR A O 1
ATOM 1845 N N . LEU A 1 252 ? 1.761 35.938 11.031 1 75.25 252 LEU A N 1
ATOM 1846 C CA . LEU A 1 252 ? 1.286 36.5 12.281 1 75.25 252 LEU A CA 1
ATOM 1847 C C . LEU A 1 252 ? 2.393 37.312 12.969 1 75.25 252 LEU A C 1
ATOM 1849 O O . LEU A 1 252 ? 2.133 38.344 13.57 1 75.25 252 LEU A O 1
ATOM 1853 N N . SER A 1 253 ? 3.559 36.719 12.922 1 77.06 253 SER A N 1
ATOM 1854 C CA . SER A 1 253 ? 4.695 37.438 13.5 1 77.06 253 SER A CA 1
ATOM 1855 C C . SER A 1 253 ? 4.93 38.781 12.812 1 77.06 253 SER A C 1
ATOM 1857 O O . SER A 1 253 ? 5.266 39.781 13.469 1 77.06 253 SER A O 1
ATOM 1859 N N . ALA A 1 254 ? 4.812 38.75 11.547 1 79.62 254 ALA A N 1
ATOM 1860 C CA . ALA A 1 254 ? 4.965 40 10.773 1 79.62 254 ALA A CA 1
ATOM 1861 C C . ALA A 1 254 ? 3.877 41 11.133 1 79.62 254 ALA A C 1
ATOM 1863 O O . ALA A 1 254 ? 4.145 42.188 11.227 1 79.62 254 ALA A O 1
ATOM 1864 N N . LEU A 1 255 ? 2.748 40.562 11.383 1 75.94 255 LEU A N 1
ATOM 1865 C CA . LEU A 1 255 ? 1.635 41.438 11.727 1 75.94 255 LEU A CA 1
ATOM 1866 C C . LEU A 1 255 ? 1.836 42.062 13.102 1 75.94 255 LEU A C 1
ATOM 1868 O O . LEU A 1 255 ? 1.483 43.219 13.32 1 75.94 255 LEU A O 1
ATOM 1872 N N . GLU A 1 256 ? 2.303 41.219 13.93 1 72.81 256 GLU A N 1
ATOM 1873 C CA . GLU A 1 256 ? 2.51 41.688 15.297 1 72.81 256 GLU A CA 1
ATOM 1874 C C . GLU A 1 256 ? 3.641 42.688 15.359 1 72.81 256 GLU A C 1
ATOM 1876 O O . GLU A 1 256 ? 3.678 43.531 16.266 1 72.81 256 GLU A O 1
ATOM 1881 N N . ARG A 1 257 ? 4.484 42.656 14.352 1 77.06 257 ARG A N 1
ATOM 1882 C CA . ARG A 1 257 ? 5.656 43.531 14.391 1 77.06 257 ARG A CA 1
ATOM 1883 C C . ARG A 1 257 ? 5.582 44.594 13.312 1 77.06 257 ARG A C 1
ATOM 1885 O O . ARG A 1 257 ? 6.605 45.156 12.906 1 77.06 257 ARG A O 1
ATOM 1892 N N . LEU A 1 258 ? 4.418 44.781 12.883 1 77.56 258 LEU A N 1
ATOM 1893 C CA . LEU A 1 258 ? 4.242 45.75 11.812 1 77.56 258 LEU A CA 1
ATOM 1894 C C . LEU A 1 258 ? 4.773 47.125 12.227 1 77.56 258 LEU A C 1
ATOM 1896 O O . LEU A 1 258 ? 5.449 47.812 11.438 1 77.56 258 LEU A O 1
ATOM 1900 N N . ARG A 1 259 ? 4.426 47.5 13.422 1 76.19 259 ARG A N 1
ATOM 1901 C CA . ARG A 1 259 ? 4.859 48.812 13.898 1 76.19 259 ARG A CA 1
ATOM 1902 C C . ARG A 1 259 ? 6.375 48.844 14.047 1 76.19 259 ARG A C 1
ATOM 1904 O O . ARG A 1 259 ? 7 49.875 13.719 1 76.19 259 ARG A O 1
ATOM 1911 N N . ASP A 1 260 ? 6.828 47.75 14.547 1 80.19 260 ASP A N 1
ATOM 1912 C CA . ASP A 1 260 ? 8.281 47.656 14.672 1 80.19 260 ASP A CA 1
ATOM 1913 C C . ASP A 1 260 ? 8.953 47.781 13.305 1 80.19 260 ASP A C 1
ATOM 1915 O O . ASP A 1 260 ? 9.984 48.469 13.18 1 80.19 260 ASP A O 1
ATOM 1919 N N . PHE A 1 261 ? 8.352 47.25 12.328 1 80.5 261 PHE A N 1
ATOM 1920 C CA . PHE A 1 261 ? 8.93 47.25 10.984 1 80.5 261 PHE A CA 1
ATOM 1921 C C . PHE A 1 261 ? 8.836 48.656 10.375 1 80.5 261 PHE A C 1
ATOM 1923 O O . PHE A 1 261 ? 9.75 49.094 9.68 1 80.5 261 PHE A O 1
ATOM 1930 N N . ALA A 1 262 ? 7.793 49.375 10.68 1 79.06 262 ALA A N 1
ATOM 1931 C CA . ALA A 1 262 ? 7.633 50.719 10.211 1 79.06 262 ALA A CA 1
ATOM 1932 C C . ALA A 1 262 ? 8.695 51.656 10.812 1 79.06 262 ALA A C 1
ATOM 1934 O O . ALA A 1 262 ? 9.234 52.531 10.125 1 79.06 262 ALA A O 1
ATOM 1935 N N . VAL A 1 263 ? 8.914 51.375 12.094 1 83.19 263 VAL A N 1
ATOM 1936 C CA . VAL A 1 263 ? 9.93 52.156 12.789 1 83.19 263 VAL A CA 1
ATOM 1937 C C . VAL A 1 263 ? 11.305 51.875 12.18 1 83.19 263 VAL A C 1
ATOM 1939 O O . VAL A 1 263 ? 12.094 52.781 11.961 1 83.19 263 VAL A O 1
ATOM 1942 N N . PHE A 1 264 ? 11.523 50.625 11.875 1 84.69 264 PHE A N 1
ATOM 1943 C CA . PHE A 1 264 ? 12.797 50.25 11.281 1 84.69 264 PHE A CA 1
ATOM 1944 C C . PHE A 1 264 ? 12.969 50.875 9.906 1 84.69 264 PHE A C 1
ATOM 1946 O O . PHE A 1 264 ? 14.055 51.344 9.562 1 84.69 264 PHE A O 1
ATOM 1953 N N . LYS A 1 265 ? 11.922 50.938 9.195 1 83.25 265 LYS A N 1
ATOM 1954 C CA . LYS A 1 265 ? 11.984 51.562 7.879 1 83.25 265 LYS A CA 1
ATOM 1955 C C . LYS A 1 265 ? 12.18 53.062 7.984 1 83.25 265 LYS A C 1
ATOM 1957 O O . LYS A 1 265 ? 12.891 53.656 7.176 1 83.25 265 LYS A O 1
ATOM 1962 N N . ALA A 1 266 ? 11.562 53.656 9.023 1 83 266 ALA A N 1
ATOM 1963 C CA . ALA A 1 266 ? 11.648 55.094 9.234 1 83 266 ALA A CA 1
ATOM 1964 C C . ALA A 1 266 ? 13.07 55.5 9.609 1 83 266 ALA A C 1
ATOM 1966 O O . ALA A 1 266 ? 13.516 56.594 9.258 1 83 266 ALA A O 1
ATOM 1967 N N . ILE A 1 267 ? 13.781 54.656 10.234 1 88.75 267 ILE A N 1
ATOM 1968 C CA . ILE A 1 267 ? 15.125 55 10.672 1 88.75 267 ILE A CA 1
ATOM 1969 C C . ILE A 1 267 ? 16.141 54.562 9.625 1 88.75 267 ILE A C 1
ATOM 1971 O O . ILE A 1 267 ? 17.344 54.656 9.844 1 88.75 267 ILE A O 1
ATOM 1975 N N . GLY A 1 268 ? 15.695 53.938 8.523 1 86.06 268 GLY A N 1
ATOM 1976 C CA . GLY A 1 268 ? 16.562 53.781 7.367 1 86.06 268 GLY A CA 1
ATOM 1977 C C . GLY A 1 268 ? 16.875 52.312 7.086 1 86.06 268 GLY A C 1
ATOM 1978 O O . GLY A 1 268 ? 17.734 52 6.258 1 86.06 268 GLY A O 1
ATOM 1979 N N . VAL A 1 269 ? 16.25 51.438 7.816 1 87.81 269 VAL A N 1
ATOM 1980 C CA . VAL A 1 269 ? 16.469 50.031 7.531 1 87.81 269 VAL A CA 1
ATOM 1981 C C . VAL A 1 269 ? 15.82 49.656 6.207 1 87.81 269 VAL A C 1
ATOM 1983 O O . VAL A 1 269 ? 14.625 49.906 6.004 1 87.81 269 VAL A O 1
ATOM 1986 N N . PRO A 1 270 ? 16.594 49.062 5.262 1 89.25 270 PRO A N 1
ATOM 1987 C CA . PRO A 1 270 ? 16.016 48.688 3.971 1 89.25 270 PRO A CA 1
ATOM 1988 C C . PRO A 1 270 ? 15 47.562 4.094 1 89.25 270 PRO A C 1
ATOM 1990 O O . PRO A 1 270 ? 15.125 46.688 4.961 1 89.25 270 PRO A O 1
ATOM 1993 N N . THR A 1 271 ? 14.031 47.562 3.238 1 85.5 271 THR A N 1
ATOM 1994 C CA . THR A 1 271 ? 12.969 46.562 3.201 1 85.5 271 THR A CA 1
ATOM 1995 C C . THR A 1 271 ? 13.555 45.156 3.051 1 85.5 271 THR A C 1
ATOM 1997 O O . THR A 1 271 ? 13.039 44.219 3.629 1 85.5 271 THR A O 1
ATOM 2000 N N . ARG A 1 272 ? 14.711 45.062 2.391 1 88.44 272 ARG A N 1
ATOM 2001 C CA . ARG A 1 272 ? 15.344 43.75 2.17 1 88.44 272 ARG A CA 1
ATOM 2002 C C . ARG A 1 272 ? 15.836 43.156 3.484 1 88.44 272 ARG A C 1
ATOM 2004 O O . ARG A 1 272 ? 15.82 41.938 3.66 1 88.44 272 ARG A O 1
ATOM 2011 N N . SER A 1 273 ? 16.25 44.031 4.336 1 87.69 273 SER A N 1
ATOM 2012 C CA . SER A 1 273 ? 16.75 43.562 5.625 1 87.69 273 SER A CA 1
ATOM 2013 C C . SER A 1 273 ? 15.609 43.031 6.492 1 87.69 273 SER A C 1
ATOM 2015 O O . SER A 1 273 ? 15.789 42.094 7.246 1 87.69 273 SER A O 1
ATOM 2017 N N . ILE A 1 274 ? 14.461 43.656 6.379 1 85.12 274 ILE A N 1
ATOM 2018 C CA . ILE A 1 274 ? 13.289 43.219 7.125 1 85.12 274 ILE A CA 1
ATOM 2019 C C . ILE A 1 274 ? 12.805 41.875 6.578 1 85.12 274 ILE A C 1
ATOM 2021 O O . ILE A 1 274 ? 12.508 40.969 7.344 1 85.12 274 ILE A O 1
ATOM 2025 N N . LEU A 1 275 ? 12.805 41.812 5.289 1 86.69 275 LEU A N 1
ATOM 2026 C CA . LEU A 1 275 ? 12.383 40.562 4.633 1 86.69 275 LEU A CA 1
ATOM 2027 C C . LEU A 1 275 ? 13.336 39.438 4.957 1 86.69 275 LEU A C 1
ATOM 2029 O O . LEU A 1 275 ? 12.906 38.281 5.141 1 86.69 275 LEU A O 1
ATOM 2033 N N . ALA A 1 276 ? 14.578 39.75 5.043 1 89.44 276 ALA A N 1
ATOM 2034 C CA . ALA A 1 276 ? 15.578 38.75 5.395 1 89.44 276 ALA A CA 1
ATOM 2035 C C . ALA A 1 276 ? 15.367 38.25 6.816 1 89.44 276 ALA A C 1
ATOM 2037 O O . ALA A 1 276 ? 15.602 37.062 7.102 1 89.44 276 ALA A O 1
ATOM 2038 N N . GLY A 1 277 ? 14.953 39.156 7.66 1 87.94 277 GLY A N 1
ATOM 2039 C CA . GLY A 1 277 ? 14.656 38.781 9.023 1 87.94 277 GLY A CA 1
ATOM 2040 C C . GLY A 1 277 ? 13.492 37.812 9.125 1 87.94 277 GLY A C 1
ATOM 2041 O O . GLY A 1 277 ? 13.555 36.844 9.875 1 87.94 277 GLY A O 1
ATOM 2042 N N . LEU A 1 278 ? 12.469 38.094 8.391 1 87.88 278 LEU A N 1
ATOM 2043 C CA . LEU A 1 278 ? 11.305 37.219 8.383 1 87.88 278 LEU A CA 1
ATOM 2044 C C . LEU A 1 278 ? 11.656 35.875 7.77 1 87.88 278 LEU A C 1
ATOM 2046 O O . LEU A 1 278 ? 11.203 34.844 8.25 1 87.88 278 LEU A O 1
ATOM 2050 N N . ALA A 1 279 ? 12.414 35.906 6.727 1 91.38 279 ALA A N 1
ATOM 2051 C CA . ALA A 1 279 ? 12.852 34.688 6.078 1 91.38 279 ALA A CA 1
ATOM 2052 C C . ALA A 1 279 ? 13.695 33.812 7.031 1 91.38 279 ALA A C 1
ATOM 2054 O O . ALA A 1 279 ? 13.539 32.594 7.086 1 91.38 279 ALA A O 1
ATOM 2055 N N . LEU A 1 280 ? 14.57 34.531 7.715 1 92.88 280 LEU A N 1
ATOM 2056 C CA . LEU A 1 280 ? 15.414 33.812 8.672 1 92.88 280 LEU A CA 1
ATOM 2057 C C . LEU A 1 280 ? 14.578 33.188 9.773 1 92.88 280 LEU A C 1
ATOM 2059 O O . LEU A 1 280 ? 14.844 32.062 10.195 1 92.88 280 LEU A O 1
ATOM 2063 N N . GLN A 1 281 ? 13.555 33.875 10.211 1 89.88 281 GLN A N 1
ATOM 2064 C CA . GLN A 1 281 ? 12.664 33.344 11.234 1 89.88 281 GLN A CA 1
ATOM 2065 C C . GLN A 1 281 ? 11.945 32.094 10.734 1 89.88 281 GLN A C 1
ATOM 2067 O O . GLN A 1 281 ? 11.852 31.094 11.445 1 89.88 281 GLN A O 1
ATOM 2072 N N . ALA A 1 282 ? 11.477 32.188 9.539 1 93.44 282 ALA A N 1
ATOM 2073 C CA . ALA A 1 282 ? 10.766 31.078 8.945 1 93.44 282 ALA A CA 1
ATOM 2074 C C . ALA A 1 282 ? 11.68 29.859 8.812 1 93.44 282 ALA A C 1
ATOM 2076 O O . ALA A 1 282 ? 11.289 28.734 9.148 1 93.44 282 ALA A O 1
ATOM 2077 N N . VAL A 1 283 ? 12.883 30.094 8.383 1 96 283 VAL A N 1
ATOM 2078 C CA . VAL A 1 283 ? 13.852 29.016 8.18 1 96 283 VAL A CA 1
ATOM 2079 C C . VAL A 1 283 ? 14.227 28.406 9.531 1 96 283 VAL A C 1
ATOM 2081 O O . VAL A 1 283 ? 14.344 27.188 9.648 1 96 283 VAL A O 1
ATOM 2084 N N . VAL A 1 284 ? 14.391 29.25 10.516 1 96.06 284 VAL A N 1
ATOM 2085 C CA . VAL A 1 284 ? 14.75 28.766 11.844 1 96.06 284 VAL A CA 1
ATOM 2086 C C . VAL A 1 284 ? 13.617 27.891 12.398 1 96.06 284 VAL A C 1
ATOM 2088 O O . VAL A 1 284 ? 13.867 26.812 12.945 1 96.06 284 VAL A O 1
ATOM 2091 N N . VAL A 1 285 ? 12.414 28.359 12.25 1 94.06 285 VAL A N 1
ATOM 2092 C CA . VAL A 1 285 ? 11.258 27.594 12.703 1 94.06 285 VAL A CA 1
ATOM 2093 C C . VAL A 1 285 ? 11.211 26.25 11.977 1 94.06 285 VAL A C 1
ATOM 2095 O O . VAL A 1 285 ? 11.016 25.203 12.602 1 94.06 285 VAL A O 1
ATOM 2098 N N . ALA A 1 286 ? 11.391 26.25 10.68 1 96.69 286 ALA A N 1
ATOM 2099 C CA . ALA A 1 286 ? 11.336 25.031 9.867 1 96.69 286 ALA A CA 1
ATOM 2100 C C . ALA A 1 286 ? 12.461 24.078 10.234 1 96.69 286 ALA A C 1
ATOM 2102 O O . ALA A 1 286 ? 12.266 22.859 10.289 1 96.69 286 ALA A O 1
ATOM 2103 N N . LEU A 1 287 ? 13.656 24.656 10.5 1 97.94 287 LEU A N 1
ATOM 2104 C CA . LEU A 1 287 ? 14.805 23.828 10.852 1 97.94 287 LEU A CA 1
ATOM 2105 C C . LEU A 1 287 ? 14.609 23.188 12.227 1 97.94 287 LEU A C 1
ATOM 2107 O O . LEU A 1 287 ? 14.961 22.016 12.43 1 97.94 287 LEU A O 1
ATOM 2111 N N . LEU A 1 288 ? 14.078 23.953 13.156 1 97.94 288 LEU A N 1
ATOM 2112 C CA . LEU A 1 288 ? 13.773 23.391 14.461 1 97.94 288 LEU A CA 1
ATOM 2113 C C . LEU A 1 288 ? 12.695 22.312 14.359 1 97.94 288 LEU A C 1
ATOM 2115 O O . LEU A 1 288 ? 12.758 21.297 15.039 1 97.94 288 LEU A O 1
ATOM 2119 N N . ALA A 1 289 ? 11.727 22.547 13.508 1 97.75 289 ALA A N 1
ATOM 2120 C CA . ALA A 1 289 ? 10.695 21.547 13.25 1 97.75 289 ALA A CA 1
ATOM 2121 C C . ALA A 1 289 ? 11.297 20.281 12.641 1 97.75 289 ALA A C 1
ATOM 2123 O O . ALA A 1 289 ? 10.852 19.172 12.938 1 97.75 289 ALA A O 1
ATOM 2124 N N . ALA A 1 290 ? 12.289 20.469 11.789 1 98 290 ALA A N 1
ATOM 2125 C CA . ALA A 1 290 ? 12.969 19.328 11.18 1 98 290 ALA A CA 1
ATOM 2126 C C . ALA A 1 290 ? 13.648 18.469 12.234 1 98 290 ALA A C 1
ATOM 2128 O O . ALA A 1 290 ? 13.625 17.234 12.148 1 98 290 ALA A O 1
ATOM 2129 N N . VAL A 1 291 ? 14.273 19.125 13.211 1 98 291 VAL A N 1
ATOM 2130 C CA . VAL A 1 291 ? 14.914 18.391 14.297 1 98 291 VAL A CA 1
ATOM 2131 C C . VAL A 1 291 ? 13.859 17.609 15.086 1 98 291 VAL A C 1
ATOM 2133 O O . VAL A 1 291 ? 14.023 16.422 15.344 1 98 291 VAL A O 1
ATOM 2136 N N . VAL A 1 292 ? 12.766 18.281 15.398 1 97.94 292 VAL A N 1
ATOM 2137 C CA . VAL A 1 292 ? 11.672 17.641 16.109 1 97.94 292 VAL A CA 1
ATOM 2138 C C . VAL A 1 292 ? 11.109 16.484 15.273 1 97.94 292 VAL A C 1
ATOM 2140 O O . VAL A 1 292 ? 10.844 15.406 15.797 1 97.94 292 VAL A O 1
ATOM 2143 N N . GLY A 1 293 ? 10.984 16.734 13.992 1 97.88 293 GLY A N 1
ATOM 2144 C CA . GLY A 1 293 ? 10.484 15.711 13.086 1 97.88 293 GLY A CA 1
ATOM 2145 C C . GLY A 1 293 ? 11.375 14.484 13.008 1 97.88 293 GLY A C 1
ATOM 2146 O O . GLY A 1 293 ? 10.883 13.352 12.969 1 97.88 293 GLY A O 1
ATOM 2147 N N . GLY A 1 294 ? 12.672 14.75 12.953 1 97.5 294 GLY A N 1
ATOM 2148 C CA . GLY A 1 294 ? 13.602 13.633 12.969 1 97.5 294 GLY A CA 1
ATOM 2149 C C . GLY A 1 294 ? 13.461 12.758 14.195 1 97.5 294 GLY A C 1
ATOM 2150 O O . GLY A 1 294 ? 13.414 11.531 14.094 1 97.5 294 GLY A O 1
ATOM 2151 N N . ILE A 1 295 ? 13.32 13.383 15.359 1 97.69 295 ILE A N 1
ATOM 2152 C CA . ILE A 1 295 ? 13.18 12.664 16.625 1 97.69 295 ILE A CA 1
ATOM 2153 C C . ILE A 1 295 ? 11.844 11.938 16.656 1 97.69 295 ILE A C 1
ATOM 2155 O O . ILE A 1 295 ? 11.781 10.75 17 1 97.69 295 ILE A O 1
ATOM 2159 N N . LEU A 1 296 ? 10.781 12.594 16.25 1 97.62 296 LEU A N 1
ATOM 2160 C CA . LEU A 1 296 ? 9.438 12.016 16.281 1 97.62 296 LEU A CA 1
ATOM 2161 C C . LEU A 1 296 ? 9.328 10.852 15.305 1 97.62 296 LEU A C 1
ATOM 2163 O O . LEU A 1 296 ? 8.594 9.891 15.562 1 97.62 296 LEU A O 1
ATOM 2167 N N . SER A 1 297 ? 10.039 10.969 14.18 1 97.56 297 SER A N 1
ATOM 2168 C CA . SER A 1 297 ? 9.977 9.883 13.203 1 97.56 297 SER A CA 1
ATOM 2169 C C . SER A 1 297 ? 10.508 8.578 13.789 1 97.56 297 SER A C 1
ATOM 2171 O O . SER A 1 297 ? 9.969 7.504 13.508 1 97.56 297 SER A O 1
ATOM 2173 N N . LEU A 1 298 ? 11.531 8.656 14.648 1 96.31 298 LEU A N 1
ATOM 2174 C CA . LEU A 1 298 ? 12.086 7.473 15.289 1 96.31 298 LEU A CA 1
ATOM 2175 C C . LEU A 1 298 ? 11.109 6.891 16.312 1 96.31 298 LEU A C 1
ATOM 2177 O O . LEU A 1 298 ? 11.047 5.676 16.5 1 96.31 298 LEU A O 1
ATOM 2181 N N . LEU A 1 299 ? 10.297 7.734 16.891 1 96.31 299 LEU A N 1
ATOM 2182 C CA . LEU A 1 299 ? 9.32 7.305 17.875 1 96.31 299 LEU A CA 1
ATOM 2183 C C . LEU A 1 299 ? 8.07 6.746 17.203 1 96.31 299 LEU A C 1
ATOM 2185 O O . LEU A 1 299 ? 7.406 5.863 17.75 1 96.31 299 LEU A O 1
ATOM 2189 N N . LEU A 1 300 ? 7.785 7.227 16.016 1 96.38 300 LEU A N 1
ATOM 2190 C CA . LEU A 1 300 ? 6.555 6.848 15.336 1 96.38 300 LEU A CA 1
ATOM 2191 C C . LEU A 1 300 ? 6.77 5.598 14.484 1 96.38 300 LEU A C 1
ATOM 2193 O O . LEU A 1 300 ? 5.816 4.863 14.203 1 96.38 300 LEU A O 1
ATOM 2197 N N . ALA A 1 301 ? 7.977 5.344 14.055 1 94.56 301 ALA A N 1
ATOM 2198 C CA . ALA A 1 301 ? 8.289 4.258 13.133 1 94.56 301 ALA A CA 1
ATOM 2199 C C . ALA A 1 301 ? 7.754 2.928 13.648 1 94.56 301 ALA A C 1
ATOM 2201 O O . ALA A 1 301 ? 7.098 2.186 12.914 1 94.56 301 ALA A O 1
ATOM 2202 N N . PRO A 1 302 ? 7.898 2.619 14.992 1 92.81 302 PRO A N 1
ATOM 2203 C CA . PRO A 1 302 ? 7.426 1.327 15.492 1 92.81 302 PRO A CA 1
ATOM 2204 C C . PRO A 1 302 ? 5.902 1.229 15.539 1 92.81 302 PRO A C 1
ATOM 2206 O O . PRO A 1 302 ? 5.355 0.133 15.688 1 92.81 302 PRO A O 1
ATOM 2209 N N . LEU A 1 303 ? 5.242 2.318 15.422 1 92.31 303 LEU A N 1
ATOM 2210 C CA . LEU A 1 303 ? 3.783 2.32 15.469 1 92.31 303 LEU A CA 1
ATOM 2211 C C . LEU A 1 303 ? 3.195 1.847 14.141 1 92.31 303 LEU A C 1
ATOM 2213 O O . LEU A 1 303 ? 2.008 1.521 14.062 1 92.31 303 LEU A O 1
ATOM 2217 N N . PHE A 1 304 ? 4.027 1.777 13.141 1 93.88 304 PHE A N 1
ATOM 2218 C CA . PHE A 1 304 ? 3.545 1.355 11.828 1 93.88 304 PHE A CA 1
ATOM 2219 C C . PHE A 1 304 ? 3.646 -0.158 11.68 1 93.88 304 PHE A C 1
ATOM 2221 O O . PHE A 1 304 ? 4.633 -0.766 12.102 1 93.88 304 PHE A O 1
ATOM 2228 N N . PRO A 1 305 ? 2.625 -0.694 11.18 1 91.5 305 PRO A N 1
ATOM 2229 C CA . PRO A 1 305 ? 2.627 -2.148 11.008 1 91.5 305 PRO A CA 1
ATOM 2230 C C . PRO A 1 305 ? 3.598 -2.611 9.922 1 91.5 305 PRO A C 1
ATOM 2232 O O . PRO A 1 305 ? 3.965 -3.789 9.883 1 91.5 305 PRO A O 1
ATOM 2235 N N . MET A 1 306 ? 4.102 -1.781 9.102 1 92.62 306 MET A N 1
ATOM 2236 C CA . MET A 1 306 ? 5.051 -2.102 8.039 1 92.62 306 MET A CA 1
ATOM 2237 C C . MET A 1 306 ? 6.477 -1.773 8.469 1 92.62 306 MET A C 1
ATOM 2239 O O . MET A 1 306 ? 6.684 -1.073 9.461 1 92.62 306 MET A O 1
ATOM 2243 N N . THR A 1 307 ? 7.379 -2.32 7.734 1 91.88 307 THR A N 1
ATOM 2244 C CA . THR A 1 307 ? 8.789 -2.051 8.008 1 91.88 307 THR A CA 1
ATOM 2245 C C . THR A 1 307 ? 9.156 -0.623 7.617 1 91.88 307 THR A C 1
ATOM 2247 O O . THR A 1 307 ? 9.016 -0.24 6.453 1 91.88 307 THR A O 1
ATOM 2250 N N . VAL A 1 308 ? 9.547 0.132 8.602 1 95.5 308 VAL A N 1
ATOM 2251 C CA . VAL A 1 308 ? 9.961 1.512 8.359 1 95.5 308 VAL A CA 1
ATOM 2252 C C . VAL A 1 308 ? 11.461 1.65 8.57 1 95.5 308 VAL A C 1
ATOM 2254 O O . VAL A 1 308 ? 11.961 1.508 9.688 1 95.5 308 VAL A O 1
ATOM 2257 N N . VAL A 1 309 ? 12.188 1.865 7.484 1 96.25 309 VAL A N 1
ATOM 2258 C CA . VAL A 1 309 ? 13.625 2.105 7.523 1 96.25 309 VAL A CA 1
ATOM 2259 C C . VAL A 1 309 ? 13.938 3.469 6.91 1 96.25 309 VAL A C 1
ATOM 2261 O O . VAL A 1 309 ? 14.086 3.59 5.691 1 96.25 309 VAL A O 1
ATOM 2264 N N . VAL A 1 310 ? 14.125 4.398 7.715 1 96.38 310 VAL A N 1
ATOM 2265 C CA . VAL A 1 310 ? 14.422 5.734 7.215 1 96.38 310 VAL A CA 1
ATOM 2266 C C . VAL A 1 310 ? 15.883 5.812 6.773 1 96.38 310 VAL A C 1
ATOM 2268 O O . VAL A 1 310 ? 16.797 5.672 7.594 1 96.38 310 VAL A O 1
ATOM 2271 N N . PRO A 1 311 ? 16.125 5.996 5.566 1 95.75 311 PRO A N 1
ATOM 2272 C CA . PRO A 1 311 ? 17.516 6.062 5.105 1 95.75 311 PRO A CA 1
ATOM 2273 C C . PRO A 1 311 ? 18.234 7.312 5.594 1 95.75 311 PRO A C 1
ATOM 2275 O O . PRO A 1 311 ? 17.609 8.352 5.801 1 95.75 311 PRO A O 1
ATOM 2278 N N . LEU A 1 312 ? 19.484 7.305 5.691 1 94.75 312 LEU A N 1
ATOM 2279 C CA . LEU A 1 312 ? 20.297 8.43 6.129 1 94.75 312 LEU A CA 1
ATOM 2280 C C . LEU A 1 312 ? 20.156 9.609 5.18 1 94.75 312 LEU A C 1
ATOM 2282 O O . LEU A 1 312 ? 20.203 10.766 5.605 1 94.75 312 LEU A O 1
ATOM 2286 N N . SER A 1 313 ? 19.922 9.328 3.922 1 94.94 313 SER A N 1
ATOM 2287 C CA . SER A 1 313 ? 19.766 10.383 2.93 1 94.94 313 SER A CA 1
ATOM 2288 C C . SER A 1 313 ? 18.547 11.234 3.229 1 94.94 313 SER A C 1
ATOM 2290 O O . SER A 1 313 ? 18.531 12.438 2.953 1 94.94 313 SER A O 1
ATOM 2292 N N . ALA A 1 314 ? 17.531 10.586 3.787 1 94.25 314 ALA A N 1
ATOM 2293 C CA . ALA A 1 314 ? 16.312 11.336 4.129 1 94.25 314 ALA A CA 1
ATOM 2294 C C . ALA A 1 314 ? 16.578 12.289 5.293 1 94.25 314 ALA A C 1
ATOM 2296 O O . ALA A 1 314 ? 16.094 13.422 5.289 1 94.25 314 ALA A O 1
ATOM 2297 N N . PHE A 1 315 ? 17.375 11.875 6.258 1 94.25 315 PHE A N 1
ATOM 2298 C CA . PHE A 1 315 ? 17.719 12.719 7.391 1 94.25 315 PHE A CA 1
ATOM 2299 C C . PHE A 1 315 ? 18.578 13.898 6.945 1 94.25 315 PHE A C 1
ATOM 2301 O O . PHE A 1 315 ? 18.438 15.008 7.465 1 94.25 315 PHE A O 1
ATOM 2308 N N . VAL A 1 316 ? 19.344 13.656 5.965 1 94.75 316 VAL A N 1
ATOM 2309 C CA . VAL A 1 316 ? 20.25 14.695 5.465 1 94.75 316 VAL A CA 1
ATOM 2310 C C . VAL A 1 316 ? 19.469 15.688 4.602 1 94.75 316 VAL A C 1
ATOM 2312 O O . VAL A 1 316 ? 19.766 16.875 4.605 1 94.75 316 VAL A O 1
ATOM 2315 N N . ALA A 1 317 ? 18.484 15.188 3.895 1 95.69 317 ALA A N 1
ATOM 2316 C CA . ALA A 1 317 ? 17.703 16.031 2.99 1 95.69 317 ALA A CA 1
ATOM 2317 C C . ALA A 1 317 ? 16.703 16.891 3.764 1 95.69 317 ALA A C 1
ATOM 2319 O O . ALA A 1 317 ? 16.281 17.953 3.287 1 95.69 317 ALA A O 1
ATOM 2320 N N . LEU A 1 318 ? 16.344 16.438 4.969 1 96.19 318 LEU A N 1
ATOM 2321 C CA . LEU A 1 318 ? 15.25 17.062 5.715 1 96.19 318 LEU A CA 1
ATOM 2322 C C . LEU A 1 318 ? 15.57 18.516 6.02 1 96.19 318 LEU A C 1
ATOM 2324 O O . LEU A 1 318 ? 14.727 19.391 5.824 1 96.19 318 LEU A O 1
ATOM 2328 N N . PRO A 1 319 ? 16.844 18.859 6.461 1 96.44 319 PRO A N 1
ATOM 2329 C CA . PRO A 1 319 ? 17.156 20.266 6.703 1 96.44 319 PRO A CA 1
ATOM 2330 C C . PRO A 1 319 ? 17.062 21.125 5.441 1 96.44 319 PRO A C 1
ATOM 2332 O O . PRO A 1 319 ? 16.625 22.266 5.5 1 96.44 319 PRO A O 1
ATOM 2335 N N . ALA A 1 320 ? 17.5 20.531 4.367 1 97.38 320 ALA A N 1
ATOM 2336 C CA . ALA A 1 320 ? 17.406 21.266 3.104 1 97.38 320 ALA A CA 1
ATOM 2337 C C . ALA A 1 320 ? 15.945 21.516 2.727 1 97.38 320 ALA A C 1
ATOM 2339 O O . ALA A 1 320 ? 15.578 22.625 2.328 1 97.38 320 ALA A O 1
ATOM 2340 N N . ILE A 1 321 ? 15.094 20.516 2.877 1 96.88 321 ILE A N 1
ATOM 2341 C CA . ILE A 1 321 ? 13.672 20.625 2.584 1 96.88 321 ILE A CA 1
ATOM 2342 C C . ILE A 1 321 ? 13.031 21.641 3.525 1 96.88 321 ILE A C 1
ATOM 2344 O O . ILE A 1 321 ? 12.234 22.484 3.092 1 96.88 321 ILE A O 1
ATOM 2348 N N . ALA A 1 322 ? 13.422 21.516 4.754 1 97.38 322 ALA A N 1
ATOM 2349 C CA . ALA A 1 322 ? 12.914 22.469 5.75 1 97.38 322 ALA A CA 1
ATOM 2350 C C . ALA A 1 322 ? 13.281 23.906 5.387 1 97.38 322 ALA A C 1
ATOM 2352 O O . ALA A 1 322 ? 12.469 24.812 5.531 1 97.38 322 ALA A O 1
ATOM 2353 N N . THR A 1 323 ? 14.508 24.094 4.93 1 97.19 323 THR A N 1
ATOM 2354 C CA . THR A 1 323 ? 14.969 25.422 4.531 1 97.19 323 THR A CA 1
ATOM 2355 C C . THR A 1 323 ? 14.133 25.953 3.363 1 97.19 323 THR A C 1
ATOM 2357 O O . THR A 1 323 ? 13.688 27.109 3.385 1 97.19 323 THR A O 1
ATOM 2360 N N . VAL A 1 324 ? 13.898 25.141 2.422 1 97.19 324 VAL A N 1
ATOM 2361 C CA . VAL A 1 324 ? 13.109 25.531 1.261 1 97.19 324 VAL A CA 1
ATOM 2362 C C . VAL A 1 324 ? 11.68 25.859 1.694 1 97.19 324 VAL A C 1
ATOM 2364 O O . VAL A 1 324 ? 11.109 26.859 1.258 1 97.19 324 VAL A O 1
ATOM 2367 N N . ILE A 1 325 ? 11.148 25.047 2.584 1 95.81 325 ILE A N 1
ATOM 2368 C CA . ILE A 1 325 ? 9.797 25.266 3.09 1 95.81 325 ILE A CA 1
ATOM 2369 C C . ILE A 1 325 ? 9.742 26.578 3.871 1 95.81 325 ILE A C 1
ATOM 2371 O O . ILE A 1 325 ? 8.797 27.359 3.717 1 95.81 325 ILE A O 1
ATOM 2375 N N . GLY A 1 326 ? 10.727 26.797 4.668 1 94.56 326 GLY A N 1
ATOM 2376 C CA . GLY A 1 326 ? 10.805 28.062 5.387 1 94.56 326 GLY A CA 1
ATOM 2377 C C . GLY A 1 326 ? 10.852 29.266 4.465 1 94.56 326 GLY A C 1
ATOM 2378 O O . GLY A 1 326 ? 10.141 30.25 4.684 1 94.56 326 GLY A O 1
ATOM 2379 N N . LEU A 1 327 ? 11.633 29.156 3.414 1 94.56 327 LEU A N 1
ATOM 2380 C CA . LEU A 1 327 ? 11.766 30.25 2.457 1 94.56 327 LEU A CA 1
ATOM 2381 C C . LEU A 1 327 ? 10.453 30.469 1.714 1 94.56 327 LEU A C 1
ATOM 2383 O O . LEU A 1 327 ? 10.031 31.625 1.519 1 94.56 327 LEU A O 1
ATOM 2387 N N . LEU A 1 328 ? 9.773 29.438 1.381 1 93.38 328 LEU A N 1
ATOM 2388 C CA . LEU A 1 328 ? 8.484 29.562 0.715 1 93.38 328 LEU A CA 1
ATOM 2389 C C . LEU A 1 328 ? 7.441 30.156 1.652 1 93.38 328 LEU A C 1
ATOM 2391 O O . LEU A 1 328 ? 6.637 30.984 1.234 1 93.38 328 LEU A O 1
ATOM 2395 N N . ALA A 1 329 ? 7.531 29.703 2.848 1 89.56 329 ALA A N 1
ATOM 2396 C CA . ALA A 1 329 ? 6.59 30.172 3.859 1 89.56 329 ALA A CA 1
ATOM 2397 C C . ALA A 1 329 ? 6.789 31.672 4.137 1 89.56 329 ALA A C 1
ATOM 2399 O O . ALA A 1 329 ? 5.836 32.375 4.477 1 89.56 329 ALA A O 1
ATOM 2400 N N . SER A 1 330 ? 8 32.156 4.008 1 87.19 330 SER A N 1
ATOM 2401 C CA . SER A 1 330 ? 8.32 33.531 4.312 1 87.19 330 SER A CA 1
ATOM 2402 C C . SER A 1 330 ? 7.656 34.5 3.32 1 87.19 330 SER A C 1
ATOM 2404 O O . SER A 1 330 ? 7.469 35.656 3.615 1 87.19 330 SER A O 1
ATOM 2406 N N . VAL A 1 331 ? 7.277 33.938 2.141 1 85.19 331 VAL A N 1
ATOM 2407 C CA . VAL A 1 331 ? 6.609 34.75 1.127 1 85.19 331 VAL A CA 1
ATOM 2408 C C . VAL A 1 331 ? 5.262 35.219 1.657 1 85.19 331 VAL A C 1
ATOM 2410 O O . VAL A 1 331 ? 4.805 36.312 1.31 1 85.19 331 VAL A O 1
ATOM 2413 N N . ALA A 1 332 ? 4.656 34.469 2.521 1 76.25 332 ALA A N 1
ATOM 2414 C CA . ALA A 1 332 ? 3.379 34.844 3.127 1 76.25 332 ALA A CA 1
ATOM 2415 C C . ALA A 1 332 ? 3.516 36.125 3.947 1 76.25 332 ALA A C 1
ATOM 2417 O O . ALA A 1 332 ? 2.584 36.906 4.012 1 76.25 332 ALA A O 1
ATOM 2418 N N . GLY A 1 333 ? 4.613 36.312 4.578 1 67.56 333 GLY A N 1
ATOM 2419 C CA . GLY A 1 333 ? 4.867 37.531 5.355 1 67.56 333 GLY A CA 1
ATOM 2420 C C . GLY A 1 333 ? 5.301 38.719 4.504 1 67.56 333 GLY A C 1
ATOM 2421 O O . GLY A 1 333 ? 5.133 39.875 4.898 1 67.56 333 GLY A O 1
ATOM 2422 N N . LEU A 1 334 ? 5.844 38.406 3.389 1 68.5 334 LEU A N 1
ATOM 2423 C CA . LEU A 1 334 ? 6.465 39.406 2.545 1 68.5 334 LEU A CA 1
ATOM 2424 C C . LEU A 1 334 ? 5.43 40.406 2.033 1 68.5 334 LEU A C 1
ATOM 2426 O O . LEU A 1 334 ? 5.66 41.625 2.055 1 68.5 334 LEU A O 1
ATOM 2430 N N . ARG A 1 335 ? 4.402 39.906 1.638 1 67.94 335 ARG A N 1
ATOM 2431 C CA . ARG A 1 335 ? 3.439 40.812 1.017 1 67.94 335 ARG A CA 1
ATOM 2432 C C . ARG A 1 335 ? 2.932 41.844 2.018 1 67.94 335 ARG A C 1
ATOM 2434 O O . ARG A 1 335 ? 2.711 43 1.663 1 67.94 335 ARG A O 1
ATOM 2441 N N . ARG A 1 336 ? 2.979 41.562 3.238 1 66.12 336 ARG A N 1
ATOM 2442 C CA . ARG A 1 336 ? 2.463 42.469 4.254 1 66.12 336 ARG A CA 1
ATOM 2443 C C . ARG A 1 336 ? 3.49 43.531 4.598 1 66.12 336 ARG A C 1
ATOM 2445 O O . ARG A 1 336 ? 3.139 44.688 4.789 1 66.12 336 ARG A O 1
ATOM 2452 N N . VAL A 1 337 ? 4.695 43.031 4.594 1 62.97 337 VAL A N 1
ATOM 2453 C CA . VAL A 1 337 ? 5.766 43.938 5.008 1 62.97 337 VAL A CA 1
ATOM 2454 C C . VAL A 1 337 ? 6.016 45 3.92 1 62.97 337 VAL A C 1
ATOM 2456 O O . VAL A 1 337 ? 6.242 46.156 4.215 1 62.97 337 VAL A O 1
ATOM 2459 N N . VAL A 1 338 ? 5.938 44.5 2.756 1 66.56 338 VAL A N 1
ATOM 2460 C CA . VAL A 1 338 ? 6.238 45.406 1.654 1 66.56 338 VAL A CA 1
ATOM 2461 C C . VAL A 1 338 ? 5.176 46.531 1.582 1 66.56 338 VAL A C 1
ATOM 2463 O O . VAL A 1 338 ? 5.477 47.656 1.221 1 66.56 338 VAL A O 1
ATOM 2466 N N . ALA A 1 339 ? 4.047 46.219 2.002 1 64.19 339 ALA A N 1
ATOM 2467 C CA . ALA A 1 339 ? 2.941 47.156 1.848 1 64.19 339 ALA A CA 1
ATOM 2468 C C . ALA A 1 339 ? 2.871 48.125 3.029 1 64.19 339 ALA A C 1
ATOM 2470 O O . ALA A 1 339 ? 2.023 49.031 3.059 1 64.19 339 ALA A O 1
ATOM 2471 N N . ILE A 1 340 ? 3.824 48.062 3.922 1 63.91 340 ILE A N 1
ATOM 2472 C CA . ILE A 1 340 ? 3.775 48.875 5.129 1 63.91 340 ILE A CA 1
ATOM 2473 C C . ILE A 1 340 ? 4.238 50.281 4.812 1 63.91 340 ILE A C 1
ATOM 2475 O O . ILE A 1 340 ? 5.281 50.5 4.184 1 63.91 340 ILE A O 1
ATOM 2479 N N . ASP A 1 341 ? 3.402 51.281 5.094 1 61.34 341 ASP A N 1
ATOM 2480 C CA . ASP A 1 341 ? 3.729 52.719 4.992 1 61.34 341 ASP A CA 1
ATOM 2481 C C . ASP A 1 341 ? 4.473 53.188 6.234 1 61.34 341 ASP A C 1
ATOM 2483 O O . ASP A 1 341 ? 3.984 53.062 7.355 1 61.34 341 ASP A O 1
ATOM 2487 N N . PRO A 1 342 ? 5.789 53.656 6.055 1 59.72 342 PRO A N 1
ATOM 2488 C CA . PRO A 1 342 ? 6.574 54.188 7.18 1 59.72 342 PRO A CA 1
ATOM 2489 C C . PRO A 1 342 ? 5.812 55.219 8.008 1 59.72 342 PRO A C 1
ATOM 2491 O O . PRO A 1 342 ? 6.109 55.406 9.195 1 59.72 342 PRO A O 1
ATOM 2494 N N . ALA A 1 343 ? 4.832 55.875 7.457 1 58.75 343 ALA A N 1
ATOM 2495 C CA . ALA A 1 343 ? 4.09 56.906 8.156 1 58.75 343 ALA A CA 1
ATOM 2496 C C . ALA A 1 343 ? 3.322 56.344 9.344 1 58.75 343 ALA A C 1
ATOM 2498 O O . ALA A 1 343 ? 2.969 57.094 10.266 1 58.75 343 ALA A O 1
ATOM 2499 N N . LEU A 1 344 ? 3.213 55.031 9.32 1 57.38 344 LEU A N 1
ATOM 2500 C CA . LEU A 1 344 ? 2.494 54.375 10.414 1 57.38 344 LEU A CA 1
ATOM 2501 C C . LEU A 1 344 ? 3.307 54.406 11.703 1 57.38 344 LEU A C 1
ATOM 2503 O O . LEU A 1 344 ? 2.746 54.312 12.797 1 57.38 344 LEU A O 1
ATOM 2507 N N . ALA A 1 345 ? 4.621 54.625 11.586 1 58.28 345 ALA A N 1
ATOM 2508 C CA . ALA A 1 345 ? 5.527 54.719 12.727 1 58.28 345 ALA A CA 1
ATOM 2509 C C . ALA A 1 345 ? 5.242 55.969 13.555 1 58.28 345 ALA A C 1
ATOM 2511 O O . ALA A 1 345 ? 5.508 56 14.758 1 58.28 345 ALA A O 1
ATOM 2512 N N . PHE A 1 346 ? 4.82 57.031 12.852 1 57.59 346 PHE A N 1
ATOM 2513 C CA . PHE A 1 346 ? 4.707 58.312 13.5 1 57.59 346 PHE A CA 1
ATOM 2514 C C . PHE A 1 346 ? 3.254 58.625 13.836 1 57.59 346 PHE A C 1
ATOM 2516 O O . PHE A 1 346 ? 2.967 59.594 14.539 1 57.59 346 PHE A O 1
ATOM 2523 N N . GLY A 1 347 ? 2.314 57.938 13.242 1 49.72 347 GLY A N 1
ATOM 2524 C CA . GLY A 1 347 ? 0.942 58.312 13.516 1 49.72 347 GLY A CA 1
ATOM 2525 C C . GLY A 1 347 ? 0.422 57.781 14.836 1 49.72 347 GLY A C 1
ATOM 2526 O O . GLY A 1 347 ? 0.692 56.656 15.203 1 49.72 347 GLY A O 1
ATOM 2527 N N . GLY A 1 348 ? 0.5 58.469 16.094 1 45.34 348 GLY A N 1
ATOM 2528 C CA . GLY A 1 348 ? -0.071 58.219 17.406 1 45.34 348 GLY A CA 1
ATOM 2529 C C . GLY A 1 348 ? -1.348 57.406 17.344 1 45.34 348 GLY A C 1
ATOM 2530 O O . GLY A 1 348 ? -1.925 57.219 16.281 1 45.34 348 GLY A O 1
ATOM 2531 N N . PRO A 1 349 ? -1.679 56.562 18.453 1 43.47 349 PRO A N 1
ATOM 2532 C CA . PRO A 1 349 ? -3.035 56 18.516 1 43.47 349 PRO A CA 1
ATOM 2533 C C . PRO A 1 349 ? -4.102 57.031 18.125 1 43.47 349 PRO A C 1
ATOM 2535 O O . PRO A 1 349 ? -3.879 58.219 18.25 1 43.47 349 PRO A O 1
ATOM 2538 N N . MET B 1 1 ? -9.234 55.188 15.328 1 46.16 1 MET B N 1
ATOM 2539 C CA . MET B 1 1 ? -9.672 54.125 16.234 1 46.16 1 MET B CA 1
ATOM 2540 C C . MET B 1 1 ? -10.445 53.031 15.484 1 46.16 1 MET B C 1
ATOM 2542 O O . MET B 1 1 ? -10.172 51.844 15.641 1 46.16 1 MET B O 1
ATOM 2546 N N . LEU B 1 2 ? -11.398 53.531 14.695 1 49.53 2 LEU B N 1
ATOM 2547 C CA . LEU B 1 2 ? -12.227 52.594 13.938 1 49.53 2 LEU B CA 1
ATOM 2548 C C . LEU B 1 2 ? -11.398 51.844 12.898 1 49.53 2 LEU B C 1
ATOM 2550 O O . LEU B 1 2 ? -11.547 50.625 12.734 1 49.53 2 LEU B O 1
ATOM 2554 N N . PHE B 1 3 ? -10.516 52.562 12.203 1 48.25 3 PHE B N 1
ATOM 2555 C CA . PHE B 1 3 ? -9.727 51.906 11.156 1 48.25 3 PHE B CA 1
ATOM 2556 C C . PHE B 1 3 ? -8.766 50.906 11.75 1 48.25 3 PHE B C 1
ATOM 2558 O O . PHE B 1 3 ? -8.531 49.844 11.148 1 48.25 3 PHE B O 1
ATOM 2565 N N . ALA B 1 4 ? -8.281 51.188 12.93 1 53.34 4 ALA B N 1
ATOM 2566 C CA . ALA B 1 4 ? -7.438 50.25 13.656 1 53.34 4 ALA B CA 1
ATOM 2567 C C . ALA B 1 4 ? -8.227 49 14.055 1 53.34 4 ALA B C 1
ATOM 2569 O O . ALA B 1 4 ? -7.723 47.875 13.953 1 53.34 4 ALA B O 1
ATOM 2570 N N . ALA B 1 5 ? -9.438 49.219 14.461 1 51.53 5 ALA B N 1
ATOM 2571 C CA . ALA B 1 5 ? -10.328 48.125 14.836 1 51.53 5 ALA B CA 1
ATOM 2572 C C . ALA B 1 5 ? -10.641 47.25 13.633 1 51.53 5 ALA B C 1
ATOM 2574 O O . ALA B 1 5 ? -10.68 46 13.75 1 51.53 5 ALA B O 1
ATOM 2575 N N . LEU B 1 6 ? -10.906 47.812 12.406 1 51.97 6 LEU B N 1
ATOM 2576 C CA . LEU B 1 6 ? -11.234 47.031 11.211 1 51.97 6 LEU B CA 1
ATOM 2577 C C . LEU B 1 6 ? -10.016 46.25 10.719 1 51.97 6 LEU B C 1
ATOM 2579 O O . LEU B 1 6 ? -10.156 45.125 10.234 1 51.97 6 LEU B O 1
ATOM 2583 N N . ARG B 1 7 ? -8.945 46.938 10.859 1 55.81 7 ARG B N 1
ATOM 2584 C CA . ARG B 1 7 ? -7.699 46.281 10.461 1 55.81 7 ARG B CA 1
ATOM 2585 C C . ARG B 1 7 ? -7.387 45.094 11.359 1 55.81 7 ARG B C 1
ATOM 2587 O O . ARG B 1 7 ? -6.934 44.062 10.891 1 55.81 7 ARG B O 1
ATOM 2594 N N . ASP B 1 8 ? -7.645 45.281 12.586 1 58.62 8 ASP B N 1
ATOM 2595 C CA . ASP B 1 8 ? -7.473 44.188 13.523 1 58.62 8 ASP B CA 1
ATOM 2596 C C . ASP B 1 8 ? -8.359 43 13.156 1 58.62 8 ASP B C 1
ATOM 2598 O O . ASP B 1 8 ? -7.922 41.844 13.234 1 58.62 8 ASP B O 1
ATOM 2602 N N . VAL B 1 9 ? -9.516 43.406 12.656 1 62.16 9 VAL B N 1
ATOM 2603 C CA . VAL B 1 9 ? -10.492 42.375 12.297 1 62.16 9 VAL B CA 1
ATOM 2604 C C . VAL B 1 9 ? -10.031 41.625 11.031 1 62.16 9 VAL B C 1
ATOM 2606 O O . VAL B 1 9 ? -10.18 40.406 10.922 1 62.16 9 VAL B O 1
ATOM 2609 N N . GLN B 1 10 ? -9.477 42.406 10.109 1 65.06 10 GLN B N 1
ATOM 2610 C CA . GLN B 1 10 ? -9.047 41.781 8.859 1 65.06 10 GLN B CA 1
ATOM 2611 C C . GLN B 1 10 ? -7.863 40.844 9.086 1 65.06 10 GLN B C 1
ATOM 2613 O O . GLN B 1 10 ? -7.773 39.781 8.461 1 65.06 10 GLN B O 1
ATOM 2618 N N . TRP B 1 11 ? -7.008 41.281 9.984 1 64.94 11 TRP B N 1
ATOM 2619 C CA . TRP B 1 11 ? -5.844 40.469 10.281 1 64.94 11 TRP B CA 1
ATOM 2620 C C . TRP B 1 11 ? -6.262 39.156 10.953 1 64.94 11 TRP B C 1
ATOM 2622 O O . TRP B 1 11 ? -5.738 38.094 10.633 1 64.94 11 TRP B O 1
ATOM 2632 N N . ARG B 1 12 ? -7.223 39.281 11.805 1 74.12 12 ARG B N 1
ATOM 2633 C CA . ARG B 1 12 ? -7.77 38.094 12.461 1 74.12 12 ARG B CA 1
ATOM 2634 C C . ARG B 1 12 ? -8.414 37.156 11.438 1 74.12 12 ARG B C 1
ATOM 2636 O O . ARG B 1 12 ? -8.266 35.938 11.531 1 74.12 12 ARG B O 1
ATOM 2643 N N . LYS B 1 13 ? -8.828 37.812 10.398 1 80.62 13 LYS B N 1
ATOM 2644 C CA . LYS B 1 13 ? -9.508 37.031 9.367 1 80.62 13 LYS B CA 1
ATOM 2645 C C . LYS B 1 13 ? -8.508 36.25 8.523 1 80.62 13 LYS B C 1
ATOM 2647 O O . LYS B 1 13 ? -8.75 35.094 8.188 1 80.62 13 LYS B O 1
ATOM 2652 N N . ARG B 1 14 ? -7.406 36.875 8.219 1 79.56 14 ARG B N 1
ATOM 2653 C CA . ARG B 1 14 ? -6.426 36.188 7.371 1 79.56 14 ARG B CA 1
ATOM 2654 C C . ARG B 1 14 ? -5.828 34.969 8.086 1 79.56 14 ARG B C 1
ATOM 2656 O O . ARG B 1 14 ? -5.625 33.938 7.477 1 79.56 14 ARG B O 1
ATOM 2663 N N . ARG B 1 15 ? -5.574 35.094 9.367 1 77.12 15 ARG B N 1
ATOM 2664 C CA . ARG B 1 15 ? -5.047 34 10.148 1 77.12 15 ARG B CA 1
ATOM 2665 C C . ARG B 1 15 ? -6.047 32.844 10.211 1 77.12 15 ARG B C 1
ATOM 2667 O O . ARG B 1 15 ? -5.66 31.672 10.109 1 77.12 15 ARG B O 1
ATOM 2674 N N . LEU B 1 16 ? -7.211 33.312 10.352 1 85.69 16 LEU B N 1
ATOM 2675 C CA . LEU B 1 16 ? -8.273 32.312 10.414 1 85.69 16 LEU B CA 1
ATOM 2676 C C . LEU B 1 16 ? -8.414 31.562 9.094 1 85.69 16 LEU B C 1
ATOM 2678 O O . LEU B 1 16 ? -8.602 30.344 9.07 1 85.69 16 LEU B O 1
ATOM 2682 N N . VAL B 1 17 ? -8.211 32.312 8.023 1 89.75 17 VAL B N 1
ATOM 2683 C CA . VAL B 1 17 ? -8.336 31.703 6.699 1 89.75 17 VAL B CA 1
ATOM 2684 C C . VAL B 1 17 ? -7.195 30.719 6.461 1 89.75 17 VAL B C 1
ATOM 2686 O O . VAL B 1 17 ? -7.414 29.609 5.945 1 89.75 17 VAL B O 1
ATOM 2689 N N . ILE B 1 18 ? -5.996 31.031 6.883 1 85.25 18 ILE B N 1
ATOM 2690 C CA . ILE B 1 18 ? -4.836 30.172 6.688 1 85.25 18 ILE B CA 1
ATOM 2691 C C . ILE B 1 18 ? -5.004 28.891 7.504 1 85.25 18 ILE B C 1
ATOM 2693 O O . ILE B 1 18 ? -4.699 27.797 7.023 1 85.25 18 ILE B O 1
ATOM 2697 N N . ALA B 1 19 ? -5.512 29.031 8.711 1 88.19 19 ALA B N 1
ATOM 2698 C CA . ALA B 1 19 ? -5.742 27.875 9.562 1 88.19 19 ALA B CA 1
ATOM 2699 C C . ALA B 1 19 ? -6.805 26.953 8.969 1 88.19 19 ALA B C 1
ATOM 2701 O O . ALA B 1 19 ? -6.664 25.734 8.992 1 88.19 19 ALA B O 1
ATOM 2702 N N . ILE B 1 20 ? -7.832 27.594 8.398 1 95.06 20 ILE B N 1
ATOM 2703 C CA . ILE B 1 20 ? -8.938 26.844 7.812 1 95.06 20 ILE B CA 1
ATOM 2704 C C . ILE B 1 20 ? -8.445 26.094 6.578 1 95.06 20 ILE B C 1
ATOM 2706 O O . ILE B 1 20 ? -8.742 24.906 6.402 1 95.06 20 ILE B O 1
ATOM 2710 N N . VAL B 1 21 ? -7.59 26.703 5.781 1 94.75 21 VAL B N 1
ATOM 2711 C CA . VAL B 1 21 ? -7.094 26.078 4.551 1 94.75 21 VAL B CA 1
ATOM 2712 C C . VAL B 1 21 ? -6.109 24.969 4.895 1 94.75 21 VAL B C 1
ATOM 2714 O O . VAL B 1 21 ? -6.168 23.875 4.32 1 94.75 21 VAL B O 1
ATOM 2717 N N . SER B 1 22 ? -5.227 25.234 5.867 1 93.81 22 SER B N 1
ATOM 2718 C CA . SER B 1 22 ? -4.246 24.219 6.258 1 93.81 22 SER B CA 1
ATOM 2719 C C . SER B 1 22 ? -4.926 23 6.875 1 93.81 22 SER B C 1
ATOM 2721 O O . SER B 1 22 ? -4.629 21.875 6.5 1 93.81 22 SER B O 1
ATOM 2723 N N . THR B 1 23 ? -5.836 23.25 7.789 1 96.19 23 THR B N 1
ATOM 2724 C CA . THR B 1 23 ? -6.578 22.156 8.406 1 96.19 23 THR B CA 1
ATOM 2725 C C . THR B 1 23 ? -7.469 21.469 7.379 1 96.19 23 THR B C 1
ATOM 2727 O O . THR B 1 23 ? -7.637 20.234 7.422 1 96.19 23 THR B O 1
ATOM 2730 N N . GLY B 1 24 ? -8.016 22.281 6.461 1 97.75 24 GLY B N 1
ATOM 2731 C CA . GLY B 1 24 ? -8.805 21.703 5.375 1 97.75 24 GLY B CA 1
ATOM 2732 C C . GLY B 1 24 ? -8.008 20.734 4.516 1 97.75 24 GLY B C 1
ATOM 2733 O O . GLY B 1 24 ? -8.523 19.688 4.117 1 97.75 24 GLY B O 1
ATOM 2734 N N . LEU B 1 25 ? -6.762 21.125 4.227 1 97.31 25 LEU B N 1
ATOM 2735 C CA . LEU B 1 25 ? -5.902 20.234 3.449 1 97.31 25 LEU B CA 1
ATOM 2736 C C . LEU B 1 25 ? -5.633 18.938 4.203 1 97.31 25 LEU B C 1
ATOM 2738 O O . LEU B 1 25 ? -5.609 17.859 3.602 1 97.31 25 LEU B O 1
ATOM 2742 N N . VAL B 1 26 ? -5.477 19.062 5.504 1 97.31 26 VAL B N 1
ATOM 2743 C CA . VAL B 1 26 ? -5.262 17.891 6.34 1 97.31 26 VAL B CA 1
ATOM 2744 C C . VAL B 1 26 ? -6.5 17 6.297 1 97.31 26 VAL B C 1
ATOM 2746 O O . VAL B 1 26 ? -6.387 15.781 6.109 1 97.31 26 VAL B O 1
ATOM 2749 N N . PHE B 1 27 ? -7.688 17.578 6.41 1 98.06 27 PHE B N 1
ATOM 2750 C CA . PHE B 1 27 ? -8.93 16.828 6.34 1 98.06 27 PHE B CA 1
ATOM 2751 C C . PHE B 1 27 ? -9.109 16.219 4.957 1 98.06 27 PHE B C 1
ATOM 2753 O O . PHE B 1 27 ? -9.602 15.086 4.824 1 98.06 27 PHE B O 1
ATOM 2760 N N . ALA B 1 28 ? -8.711 17 3.953 1 98 28 ALA B N 1
ATOM 2761 C CA . ALA B 1 28 ? -8.789 16.469 2.592 1 98 28 ALA B CA 1
ATOM 2762 C C . ALA B 1 28 ? -7.945 15.211 2.434 1 98 28 ALA B C 1
ATOM 2764 O O . ALA B 1 28 ? -8.391 14.227 1.843 1 98 28 ALA B O 1
ATOM 2765 N N . MET B 1 29 ? -6.773 15.297 2.975 1 97.56 29 MET B N 1
ATOM 2766 C CA . MET B 1 29 ? -5.875 14.156 2.893 1 97.56 29 MET B CA 1
ATOM 2767 C C . MET B 1 29 ? -6.453 12.953 3.635 1 97.56 29 MET B C 1
ATOM 2769 O O . MET B 1 29 ? -6.348 11.82 3.166 1 97.56 29 MET B O 1
ATOM 2773 N N . THR B 1 30 ? -7.078 13.18 4.777 1 97.06 30 THR B N 1
ATOM 2774 C CA . THR B 1 30 ? -7.68 12.094 5.535 1 97.06 30 THR B CA 1
ATOM 2775 C C . THR B 1 30 ? -8.844 11.477 4.758 1 97.06 30 THR B C 1
ATOM 2777 O O . THR B 1 30 ? -9.016 10.25 4.766 1 97.06 30 THR B O 1
ATOM 2780 N N . LEU B 1 31 ? -9.633 12.297 4.098 1 97.62 31 LEU B N 1
ATOM 2781 C CA . LEU B 1 31 ? -10.734 11.789 3.285 1 97.62 31 LEU B CA 1
ATOM 2782 C C . LEU B 1 31 ? -10.203 10.984 2.105 1 97.62 31 LEU B C 1
ATOM 2784 O O . LEU B 1 31 ? -10.75 9.922 1.778 1 97.62 31 LEU B O 1
ATOM 2788 N N . VAL B 1 32 ? -9.164 11.445 1.478 1 97.5 32 VAL B N 1
ATOM 2789 C CA . VAL B 1 32 ? -8.57 10.742 0.347 1 97.5 32 VAL B CA 1
ATOM 2790 C C . VAL B 1 32 ? -8.031 9.391 0.808 1 97.5 32 VAL B C 1
ATOM 2792 O O . VAL B 1 32 ? -8.219 8.375 0.132 1 97.5 32 VAL B O 1
ATOM 2795 N N . LEU B 1 33 ? -7.363 9.406 1.996 1 96.88 33 LEU B N 1
ATOM 2796 C CA . LEU B 1 33 ? -6.836 8.156 2.529 1 96.88 33 LEU B CA 1
ATOM 2797 C C . LEU B 1 33 ? -7.961 7.176 2.836 1 96.88 33 LEU B C 1
ATOM 2799 O O . LEU B 1 33 ? -7.848 5.984 2.551 1 96.88 33 LEU B O 1
ATOM 2803 N N . THR B 1 34 ? -9.055 7.684 3.375 1 96.69 34 THR B N 1
ATOM 2804 C CA . THR B 1 34 ? -10.234 6.859 3.596 1 96.69 34 THR B CA 1
ATOM 2805 C C . THR B 1 34 ? -10.805 6.363 2.27 1 96.69 34 THR B C 1
ATOM 2807 O O . THR B 1 34 ? -11.25 5.219 2.168 1 96.69 34 THR B O 1
ATOM 2810 N N . GLY B 1 35 ? -10.789 7.195 1.313 1 97 35 GLY B N 1
ATOM 2811 C CA . GLY B 1 35 ? -11.234 6.824 -0.02 1 97 35 GLY B CA 1
ATOM 2812 C C . GLY B 1 35 ? -10.367 5.77 -0.673 1 97 35 GLY B C 1
ATOM 2813 O O . GLY B 1 35 ? -10.852 4.953 -1.459 1 97 35 GLY B O 1
ATOM 2814 N N . LEU B 1 36 ? -9.094 5.836 -0.404 1 96.19 36 LEU B N 1
ATOM 2815 C CA . LEU B 1 36 ? -8.188 4.824 -0.928 1 96.19 36 LEU B CA 1
ATOM 2816 C C . LEU B 1 36 ? -8.531 3.443 -0.38 1 96.19 36 LEU B C 1
ATOM 2818 O O . LEU B 1 36 ? -8.594 2.469 -1.133 1 96.19 36 LEU B O 1
ATOM 2822 N N . VAL B 1 37 ? -8.766 3.355 0.937 1 95.88 37 VAL B N 1
ATOM 2823 C CA . VAL B 1 37 ? -9.125 2.094 1.575 1 95.88 37 VAL B CA 1
ATOM 2824 C C . VAL B 1 37 ? -10.43 1.568 0.986 1 95.88 37 VAL B C 1
ATOM 2826 O O . VAL B 1 37 ? -10.531 0.391 0.634 1 95.88 37 VAL B O 1
ATOM 2829 N N . ASN B 1 38 ? -11.375 2.453 0.826 1 96.75 38 ASN B N 1
ATOM 2830 C CA . ASN B 1 38 ? -12.641 2.068 0.212 1 96.75 38 ASN B CA 1
ATOM 2831 C C . ASN B 1 38 ? -12.469 1.705 -1.26 1 96.75 38 ASN B C 1
ATOM 2833 O O . ASN B 1 38 ? -13.18 0.849 -1.782 1 96.75 38 ASN B O 1
ATOM 2837 N N . GLY B 1 39 ? -11.562 2.371 -1.913 1 96.06 39 GLY B N 1
ATOM 2838 C CA . GLY B 1 39 ? -11.25 2.037 -3.295 1 96.06 39 GLY B CA 1
ATOM 2839 C C . GLY B 1 39 ? -10.789 0.604 -3.473 1 96.06 39 GLY B C 1
ATOM 2840 O O . GLY B 1 39 ? -11.203 -0.074 -4.414 1 96.06 39 GLY B O 1
ATOM 2841 N N . PHE B 1 40 ? -9.945 0.094 -2.543 1 96 40 PHE B N 1
ATOM 2842 C CA . PHE B 1 40 ? -9.523 -1.304 -2.568 1 96 40 PHE B CA 1
ATOM 2843 C C . PHE B 1 40 ? -10.734 -2.229 -2.535 1 96 40 PHE B C 1
ATOM 2845 O O . PHE B 1 40 ? -10.82 -3.184 -3.311 1 96 40 PHE B O 1
ATOM 2852 N N . ARG B 1 41 ? -11.641 -1.894 -1.676 1 96.19 41 ARG B N 1
ATOM 2853 C CA . ARG B 1 41 ? -12.82 -2.727 -1.488 1 96.19 41 ARG B CA 1
ATOM 2854 C C . ARG B 1 41 ? -13.719 -2.691 -2.723 1 96.19 41 ARG B C 1
ATOM 2856 O O . ARG B 1 41 ? -14.219 -3.727 -3.16 1 96.19 41 ARG B O 1
ATOM 2863 N N . VAL B 1 42 ? -13.898 -1.527 -3.246 1 96.31 42 VAL B N 1
ATOM 2864 C CA . VAL B 1 42 ? -14.734 -1.36 -4.43 1 96.31 42 VAL B CA 1
ATOM 2865 C C . VAL B 1 42 ? -14.148 -2.152 -5.594 1 96.31 42 VAL B C 1
ATOM 2867 O O . VAL B 1 42 ? -14.883 -2.824 -6.328 1 96.31 42 VAL B O 1
ATOM 2870 N N . GLU B 1 43 ? -12.82 -2.078 -5.766 1 96.06 43 GLU B N 1
ATOM 2871 C CA . GLU B 1 43 ? -12.156 -2.844 -6.82 1 96.06 43 GLU B CA 1
ATOM 2872 C C . GLU B 1 43 ? -12.391 -4.34 -6.641 1 96.06 43 GLU B C 1
ATOM 2874 O O . GLU B 1 43 ? -12.688 -5.047 -7.605 1 96.06 43 GLU B O 1
ATOM 2879 N N . ALA B 1 44 ? -12.219 -4.801 -5.41 1 96.06 44 ALA B N 1
ATOM 2880 C CA . ALA B 1 44 ? -12.414 -6.215 -5.113 1 96.06 44 ALA B CA 1
ATOM 2881 C C . ALA B 1 44 ? -13.852 -6.637 -5.387 1 96.06 44 ALA B C 1
ATOM 2883 O O . ALA B 1 44 ? -14.094 -7.672 -6.016 1 96.06 44 ALA B O 1
ATOM 2884 N N . GLU B 1 45 ? -14.781 -5.812 -4.969 1 97.12 45 GLU B N 1
ATOM 2885 C CA . GLU B 1 45 ? -16.203 -6.098 -5.168 1 97.12 45 GLU B CA 1
ATOM 2886 C C . GLU B 1 45 ? -16.562 -6.129 -6.652 1 97.12 45 GLU B C 1
ATOM 2888 O O . GLU B 1 45 ? -17.266 -7.027 -7.109 1 97.12 45 GLU B O 1
ATOM 2893 N N . ARG B 1 46 ? -16.031 -5.184 -7.359 1 95.75 46 ARG B N 1
ATOM 2894 C CA . ARG B 1 46 ? -16.312 -5.117 -8.789 1 95.75 46 ARG B CA 1
ATOM 2895 C C . ARG B 1 46 ? -15.742 -6.332 -9.516 1 95.75 46 ARG B C 1
ATOM 2897 O O . ARG B 1 46 ? -16.375 -6.859 -10.438 1 95.75 46 ARG B O 1
ATOM 2904 N N . THR B 1 47 ? -14.586 -6.762 -9.109 1 94.56 47 THR B N 1
ATOM 2905 C CA . THR B 1 47 ? -13.969 -7.938 -9.719 1 94.56 47 THR B CA 1
ATOM 2906 C C . THR B 1 47 ? -14.812 -9.18 -9.469 1 94.56 47 THR B C 1
ATOM 2908 O O . THR B 1 47 ? -15.148 -9.906 -10.406 1 94.56 47 THR B O 1
ATOM 2911 N N . VAL B 1 48 ? -15.203 -9.391 -8.258 1 95.75 48 VAL B N 1
ATOM 2912 C CA . VAL B 1 48 ? -16 -10.562 -7.898 1 95.75 48 VAL B CA 1
ATOM 2913 C C . VAL B 1 48 ? -17.359 -10.492 -8.586 1 95.75 48 VAL B C 1
ATOM 2915 O O . VAL B 1 48 ? -17.828 -11.484 -9.156 1 95.75 48 VAL B O 1
ATOM 2918 N N . ASP B 1 49 ? -17.969 -9.297 -8.617 1 95.5 49 ASP B N 1
ATOM 2919 C CA . ASP B 1 49 ? -19.266 -9.109 -9.234 1 95.5 49 ASP B CA 1
ATOM 2920 C C . ASP B 1 49 ? -19.219 -9.375 -10.734 1 95.5 49 ASP B C 1
ATOM 2922 O O . ASP B 1 49 ? -20.141 -9.945 -11.305 1 95.5 49 ASP B O 1
ATOM 2926 N N . SER B 1 50 ? -18.156 -9 -11.328 1 93.62 50 SER B N 1
ATOM 2927 C CA . SER B 1 50 ? -18.047 -9.102 -12.781 1 93.62 50 SER B CA 1
ATOM 2928 C C . SER B 1 50 ? -17.984 -10.562 -13.234 1 93.62 50 SER B C 1
ATOM 2930 O O . SER B 1 50 ? -18.266 -10.867 -14.391 1 93.62 50 SER B O 1
ATOM 2932 N N . MET B 1 51 ? -17.609 -11.438 -12.352 1 93.31 51 MET B N 1
ATOM 2933 C CA . MET B 1 51 ? -17.516 -12.859 -12.688 1 93.31 51 MET B CA 1
ATOM 2934 C C . MET B 1 51 ? -18.906 -13.492 -12.773 1 93.31 51 MET B C 1
ATOM 2936 O O . MET B 1 51 ? -19.078 -14.539 -13.391 1 93.31 51 MET B O 1
ATOM 2940 N N . GLY B 1 52 ? -19.859 -12.906 -12.117 1 93.19 52 GLY B N 1
ATOM 2941 C CA . GLY B 1 52 ? -21.25 -13.32 -12.258 1 93.19 52 GLY B CA 1
ATOM 2942 C C . GLY B 1 52 ? -21.516 -14.688 -11.664 1 93.19 52 GLY B C 1
ATOM 2943 O O . GLY B 1 52 ? -22.312 -15.453 -12.203 1 93.19 52 GLY B O 1
ATOM 2944 N N . VAL B 1 53 ? -20.828 -15.094 -10.656 1 95.5 53 VAL B N 1
ATOM 2945 C CA . VAL B 1 53 ? -21.062 -16.375 -9.992 1 95.5 53 VAL B CA 1
ATOM 2946 C C . VAL B 1 53 ? -21.703 -16.125 -8.633 1 95.5 53 VAL B C 1
ATOM 2948 O O . VAL B 1 53 ? -21.5 -15.078 -8.016 1 95.5 53 VAL B O 1
ATOM 2951 N N . ASP B 1 54 ? -22.438 -17.094 -8.156 1 96.5 54 ASP B N 1
ATOM 2952 C CA . ASP B 1 54 ? -23.094 -16.984 -6.855 1 96.5 54 ASP B CA 1
ATOM 2953 C C . ASP B 1 54 ? -22.141 -17.406 -5.727 1 96.5 54 ASP B C 1
ATOM 2955 O O . ASP B 1 54 ? -22.234 -16.875 -4.617 1 96.5 54 ASP B O 1
ATOM 2959 N N . ALA B 1 55 ? -21.328 -18.375 -6.066 1 96.62 55 ALA B N 1
ATOM 2960 C CA . ALA B 1 55 ? -20.375 -18.906 -5.086 1 96.62 55 ALA B CA 1
ATOM 2961 C C . ALA B 1 55 ? -19.188 -19.562 -5.773 1 96.62 55 ALA B C 1
ATOM 2963 O O . ALA B 1 55 ? -19.203 -19.766 -6.988 1 96.62 55 ALA B O 1
ATOM 2964 N N . PHE B 1 56 ? -18.188 -19.812 -4.984 1 97.19 56 PHE B N 1
ATOM 2965 C CA . PHE B 1 56 ? -17 -20.516 -5.438 1 97.19 56 PHE B CA 1
ATOM 2966 C C . PHE B 1 56 ? -16.797 -21.812 -4.652 1 97.19 56 PHE B C 1
ATOM 2968 O O . PHE B 1 56 ? -17.031 -21.844 -3.443 1 97.19 56 PHE B O 1
ATOM 2975 N N . VAL B 1 57 ? -16.422 -22.797 -5.305 1 96.5 57 VAL B N 1
ATOM 2976 C CA . VAL B 1 57 ? -15.992 -24.031 -4.656 1 96.5 57 VAL B CA 1
ATOM 2977 C C . VAL B 1 57 ? -14.469 -24.125 -4.691 1 96.5 57 VAL B C 1
ATOM 2979 O O . VAL B 1 57 ? -13.859 -24.047 -5.762 1 96.5 57 VAL B O 1
ATOM 2982 N N . VAL B 1 58 ? -13.859 -24.219 -3.555 1 95.12 58 VAL B N 1
ATOM 2983 C CA . VAL B 1 58 ? -12.406 -24.297 -3.439 1 95.12 58 VAL B CA 1
ATOM 2984 C C . VAL B 1 58 ? -12.023 -25.547 -2.633 1 95.12 58 VAL B C 1
ATOM 2986 O O . VAL B 1 58 ? -12.891 -26.188 -2.039 1 95.12 58 VAL B O 1
ATOM 2989 N N . LYS B 1 59 ? -10.758 -25.859 -2.711 1 91.44 59 LYS B N 1
ATOM 2990 C CA . LYS B 1 59 ? -10.266 -26.953 -1.887 1 91.44 59 LYS B CA 1
ATOM 2991 C C . LYS B 1 59 ? -10.422 -26.641 -0.401 1 91.44 59 LYS B C 1
ATOM 2993 O O . LYS B 1 59 ? -10.242 -25.5 0.021 1 91.44 59 LYS B O 1
ATOM 2998 N N . ALA B 1 60 ? -10.734 -27.75 0.374 1 89.81 60 ALA B N 1
ATOM 2999 C CA . ALA B 1 60 ? -10.828 -27.578 1.82 1 89.81 60 ALA B CA 1
ATOM 3000 C C . ALA B 1 60 ? -9.516 -27.062 2.4 1 89.81 60 ALA B C 1
ATOM 3002 O O . ALA B 1 60 ? -8.438 -27.547 2.055 1 89.81 60 ALA B O 1
ATOM 3003 N N . GLY B 1 61 ? -9.617 -25.984 3.221 1 86.06 61 GLY B N 1
ATOM 3004 C CA . GLY B 1 61 ? -8.43 -25.422 3.838 1 86.06 61 GLY B CA 1
ATOM 3005 C C . GLY B 1 61 ? -7.918 -24.188 3.119 1 86.06 61 GLY B C 1
ATOM 3006 O O . GLY B 1 61 ? -7.141 -23.406 3.68 1 86.06 61 GLY B O 1
ATOM 3007 N N . ALA B 1 62 ? -8.336 -24.031 1.828 1 88.62 62 ALA B N 1
ATOM 3008 C CA . ALA B 1 62 ? -7.949 -22.828 1.098 1 88.62 62 ALA B CA 1
ATOM 3009 C C . ALA B 1 62 ? -8.641 -21.594 1.675 1 88.62 62 ALA B C 1
ATOM 3011 O O . ALA B 1 62 ? -9.781 -21.672 2.145 1 88.62 62 ALA B O 1
ATOM 3012 N N . ALA B 1 63 ? -7.992 -20.484 1.663 1 88.19 63 ALA B N 1
ATOM 3013 C CA . ALA B 1 63 ? -8.531 -19.266 2.252 1 88.19 63 ALA B CA 1
ATOM 3014 C C . ALA B 1 63 ? -9.547 -18.609 1.319 1 88.19 63 ALA B C 1
ATOM 3016 O O . ALA B 1 63 ? -10.398 -17.844 1.764 1 88.19 63 ALA B O 1
ATOM 3017 N N . GLY B 1 64 ? -9.422 -18.891 0.032 1 92.06 64 GLY B N 1
ATOM 3018 C CA . GLY B 1 64 ? -10.328 -18.297 -0.937 1 92.06 64 GLY B CA 1
ATOM 3019 C C . GLY B 1 64 ? -10.047 -18.734 -2.363 1 92.06 64 GLY B C 1
ATOM 3020 O O . GLY B 1 64 ? -9.164 -19.562 -2.604 1 92.06 64 GLY B O 1
ATOM 3021 N N . PRO B 1 65 ? -10.773 -18.156 -3.277 1 93.62 65 PRO B N 1
ATOM 3022 C CA . PRO B 1 65 ? -10.688 -18.609 -4.668 1 93.62 65 PRO B CA 1
ATOM 3023 C C . PRO B 1 65 ? -9.602 -17.875 -5.461 1 93.62 65 PRO B C 1
ATOM 3025 O O . PRO B 1 65 ? -9.289 -18.266 -6.59 1 93.62 65 PRO B O 1
ATOM 3028 N N . PHE B 1 66 ? -8.969 -16.859 -4.895 1 91.69 66 PHE B N 1
ATOM 3029 C CA . PHE B 1 66 ? -8.023 -16.031 -5.641 1 91.69 66 PHE B CA 1
ATOM 3030 C C . PHE B 1 66 ? -6.621 -16.156 -5.062 1 91.69 66 PHE B C 1
ATOM 3032 O O . PHE B 1 66 ? -6.004 -17.219 -5.152 1 91.69 66 PHE B O 1
ATOM 3039 N N . LEU B 1 67 ? -6.176 -15.18 -4.273 1 79.44 67 LEU B N 1
ATOM 3040 C CA . LEU B 1 67 ? -4.82 -15.164 -3.736 1 79.44 67 LEU B CA 1
ATOM 3041 C C . LEU B 1 67 ? -4.633 -16.266 -2.703 1 79.44 67 LEU B C 1
ATOM 3043 O O . LEU B 1 67 ? -3.52 -16.766 -2.508 1 79.44 67 LEU B O 1
ATOM 3047 N N . GLY B 1 68 ? -5.68 -16.625 -2.057 1 76.06 68 GLY B N 1
ATOM 3048 C CA . GLY B 1 68 ? -5.605 -17.656 -1.045 1 76.06 68 GLY B CA 1
ATOM 3049 C C . GLY B 1 68 ? -5.996 -19.031 -1.566 1 76.06 68 GLY B C 1
ATOM 3050 O O . GLY B 1 68 ? -6.328 -19.922 -0.786 1 76.06 68 GLY B O 1
ATOM 3051 N N . SER B 1 69 ? -5.938 -19.203 -2.85 1 85.94 69 SER B N 1
ATOM 3052 C CA . SER B 1 69 ? -6.383 -20.469 -3.428 1 85.94 69 SER B CA 1
ATOM 3053 C C . SER B 1 69 ? -5.281 -21.516 -3.373 1 85.94 69 SER B C 1
ATOM 3055 O O . SER B 1 69 ? -4.102 -21.188 -3.289 1 85.94 69 SER B O 1
ATOM 3057 N N . THR B 1 70 ? -5.711 -22.734 -3.326 1 85.5 70 THR B N 1
ATOM 3058 C CA . THR B 1 70 ? -4.875 -23.906 -3.566 1 85.5 70 THR B CA 1
ATOM 3059 C C . THR B 1 70 ? -5.273 -24.594 -4.867 1 85.5 70 THR B C 1
ATOM 3061 O O . THR B 1 70 ? -6.367 -25.156 -4.969 1 85.5 70 THR B O 1
ATOM 3064 N N . PRO B 1 71 ? -4.391 -24.469 -5.82 1 90.69 71 PRO B N 1
ATOM 3065 C CA . PRO B 1 71 ? -4.746 -25.078 -7.102 1 90.69 71 PRO B CA 1
ATOM 3066 C C . PRO B 1 71 ? -5.016 -26.578 -6.988 1 90.69 71 PRO B C 1
ATOM 3068 O O . PRO B 1 71 ? -4.383 -27.266 -6.184 1 90.69 71 PRO B O 1
ATOM 3071 N N . PHE B 1 72 ? -5.984 -27.078 -7.781 1 90.69 72 PHE B N 1
ATOM 3072 C CA . PHE B 1 72 ? -6.336 -28.5 -7.793 1 90.69 72 PHE B CA 1
ATOM 3073 C C . PHE B 1 72 ? -6.762 -28.938 -9.188 1 90.69 72 PHE B C 1
ATOM 3075 O O . PHE B 1 72 ? -7.031 -28.094 -10.055 1 90.69 72 PHE B O 1
ATOM 3082 N N . ALA B 1 73 ? -6.746 -30.234 -9.367 1 90.88 73 ALA B N 1
ATOM 3083 C CA . ALA B 1 73 ? -7.09 -30.812 -10.664 1 90.88 73 ALA B CA 1
ATOM 3084 C C . ALA B 1 73 ? -8.57 -30.625 -10.969 1 90.88 73 ALA B C 1
ATOM 3086 O O . ALA B 1 73 ? -9.422 -30.75 -10.078 1 90.88 73 ALA B O 1
ATOM 3087 N N . GLN B 1 74 ? -8.82 -30.406 -12.219 1 92.5 74 GLN B N 1
ATOM 3088 C CA . GLN B 1 74 ? -10.188 -30.125 -12.641 1 92.5 74 GLN B CA 1
ATOM 3089 C C . GLN B 1 74 ? -11.008 -31.406 -12.703 1 92.5 74 GLN B C 1
ATOM 3091 O O . GLN B 1 74 ? -12.203 -31.375 -12.992 1 92.5 74 GLN B O 1
ATOM 3096 N N . ILE B 1 75 ? -10.594 -32.469 -12.336 1 89.25 75 ILE B N 1
ATOM 3097 C CA . ILE B 1 75 ? -11.195 -33.781 -12.523 1 89.25 75 ILE B CA 1
ATOM 3098 C C . ILE B 1 75 ? -12.508 -33.844 -11.75 1 89.25 75 ILE B C 1
ATOM 3100 O O . ILE B 1 75 ? -13.414 -34.594 -12.125 1 89.25 75 ILE B O 1
ATOM 3104 N N . ASP B 1 76 ? -12.734 -33.031 -10.805 1 87.94 76 ASP B N 1
ATOM 3105 C CA . ASP B 1 76 ? -13.93 -33.125 -9.977 1 87.94 76 ASP B CA 1
ATOM 3106 C C . ASP B 1 76 ? -15.016 -32.188 -10.477 1 87.94 76 ASP B C 1
ATOM 3108 O O . ASP B 1 76 ? -16.125 -32.125 -9.922 1 87.94 76 ASP B O 1
ATOM 3112 N N . LEU B 1 77 ? -14.742 -31.453 -11.477 1 94.12 77 LEU B N 1
ATOM 3113 C CA . LEU B 1 77 ? -15.672 -30.453 -12 1 94.12 77 LEU B CA 1
ATOM 3114 C C . LEU B 1 77 ? -17.016 -31.094 -12.328 1 94.12 77 LEU B C 1
ATOM 3116 O O . LEU B 1 77 ? -18.062 -30.562 -11.938 1 94.12 77 LEU B O 1
ATOM 3120 N N . PRO B 1 78 ? -17.094 -32.25 -12.984 1 93.81 78 PRO B N 1
ATOM 3121 C CA . PRO B 1 78 ? -18.391 -32.844 -13.297 1 93.81 78 PRO B CA 1
ATOM 3122 C C . PRO B 1 78 ? -19.188 -33.219 -12.047 1 93.81 78 PRO B C 1
ATOM 3124 O O . PRO B 1 78 ? -20.406 -33.094 -12.016 1 93.81 78 PRO B O 1
ATOM 3127 N N . GLN B 1 79 ? -18.469 -33.656 -11.062 1 93.44 79 GLN B N 1
ATOM 3128 C CA . GLN B 1 79 ? -19.141 -34.031 -9.82 1 93.44 79 GLN B CA 1
ATOM 3129 C C . GLN B 1 79 ? -19.75 -32.812 -9.141 1 93.44 79 GLN B C 1
ATOM 3131 O O . GLN B 1 79 ? -20.875 -32.875 -8.633 1 93.44 79 GLN B O 1
ATOM 3136 N N . VAL B 1 80 ? -19.062 -31.75 -9.141 1 94.5 80 VAL B N 1
ATOM 3137 C CA . VAL B 1 80 ? -19.562 -30.516 -8.547 1 94.5 80 VAL B CA 1
ATOM 3138 C C . VAL B 1 80 ? -20.734 -29.984 -9.367 1 94.5 80 VAL B C 1
ATOM 3140 O O . VAL B 1 80 ? -21.719 -29.484 -8.805 1 94.5 80 VAL B O 1
ATOM 3143 N N . ALA B 1 81 ? -20.688 -30.094 -10.68 1 93.81 81 ALA B N 1
ATOM 3144 C CA . ALA B 1 81 ? -21.719 -29.594 -11.586 1 93.81 81 ALA B CA 1
ATOM 3145 C C . ALA B 1 81 ? -23.031 -30.344 -11.383 1 93.81 81 ALA B C 1
ATOM 3147 O O . ALA B 1 81 ? -24.109 -29.781 -11.625 1 93.81 81 ALA B O 1
ATOM 3148 N N . ARG B 1 82 ? -22.922 -31.484 -10.875 1 93.06 82 ARG B N 1
ATOM 3149 C CA . ARG B 1 82 ? -24.109 -32.312 -10.711 1 93.06 82 ARG B CA 1
ATOM 3150 C C . ARG B 1 82 ? -24.656 -32.219 -9.297 1 93.06 82 ARG B C 1
ATOM 3152 O O . ARG B 1 82 ? -25.703 -32.781 -8.984 1 93.06 82 ARG B O 1
ATOM 3159 N N . ALA B 1 83 ? -23.938 -31.531 -8.484 1 93.69 83 ALA B N 1
ATOM 3160 C CA . ALA B 1 83 ? -24.406 -31.391 -7.105 1 93.69 83 ALA B CA 1
ATOM 3161 C C . ALA B 1 83 ? -25.766 -30.703 -7.051 1 93.69 83 ALA B C 1
ATOM 3163 O O . ALA B 1 83 ? -26.016 -29.766 -7.809 1 93.69 83 ALA B O 1
ATOM 3164 N N . PRO B 1 84 ? -26.672 -31.188 -6.172 1 93.88 84 PRO B N 1
ATOM 3165 C CA . PRO B 1 84 ? -27.969 -30.531 -6.035 1 93.88 84 PRO B CA 1
ATOM 3166 C C . PRO B 1 84 ? -27.844 -29.031 -5.711 1 93.88 84 PRO B C 1
ATOM 3168 O O . PRO B 1 84 ? -27.031 -28.656 -4.852 1 93.88 84 PRO B O 1
ATOM 3171 N N . GLY B 1 85 ? -28.578 -28.219 -6.426 1 94.75 85 GLY B N 1
ATOM 3172 C CA . GLY B 1 85 ? -28.578 -26.781 -6.191 1 94.75 85 GLY B CA 1
ATOM 3173 C C . GLY B 1 85 ? -27.672 -26.031 -7.152 1 94.75 85 GLY B C 1
ATOM 3174 O O . GLY B 1 85 ? -27.719 -24.797 -7.211 1 94.75 85 GLY B O 1
ATOM 3175 N N . VAL B 1 86 ? -26.859 -26.812 -7.898 1 95.19 86 VAL B N 1
ATOM 3176 C CA . VAL B 1 86 ? -25.938 -26.203 -8.852 1 95.19 86 VAL B CA 1
ATOM 3177 C C . VAL B 1 86 ? -26.594 -26.141 -10.227 1 95.19 86 VAL B C 1
ATOM 3179 O O . VAL B 1 86 ? -27 -27.156 -10.781 1 95.19 86 VAL B O 1
ATOM 3182 N N . LEU B 1 87 ? -26.75 -24.953 -10.773 1 94.69 87 LEU B N 1
ATOM 3183 C CA . LEU B 1 87 ? -27.344 -24.75 -12.094 1 94.69 87 LEU B CA 1
ATOM 3184 C C . LEU B 1 87 ? -26.266 -24.781 -13.18 1 94.69 87 LEU B C 1
ATOM 3186 O O . LEU B 1 87 ? -26.516 -25.281 -14.281 1 94.69 87 LEU B O 1
ATOM 3190 N N . ALA B 1 88 ? -25.125 -24.234 -12.82 1 94.94 88 ALA B N 1
ATOM 3191 C CA . ALA B 1 88 ? -23.984 -24.219 -13.719 1 94.94 88 ALA B CA 1
ATOM 3192 C C . ALA B 1 88 ? -22.672 -24.203 -12.938 1 94.94 88 ALA B C 1
ATOM 3194 O O . ALA B 1 88 ? -22.609 -23.672 -11.828 1 94.94 88 ALA B O 1
ATOM 3195 N N . ALA B 1 89 ? -21.672 -24.812 -13.461 1 95.88 89 ALA B N 1
ATOM 3196 C CA . ALA B 1 89 ? -20.344 -24.844 -12.867 1 95.88 89 ALA B CA 1
ATOM 3197 C C . ALA B 1 89 ? -19.266 -24.609 -13.922 1 95.88 89 ALA B C 1
ATOM 3199 O O . ALA B 1 89 ? -19.375 -25.109 -15.047 1 95.88 89 ALA B O 1
ATOM 3200 N N . ALA B 1 90 ? -18.344 -23.797 -13.586 1 96.88 90 ALA B N 1
ATOM 3201 C CA . ALA B 1 90 ? -17.281 -23.469 -14.531 1 96.88 90 ALA B CA 1
ATOM 3202 C C . ALA B 1 90 ? -15.914 -23.547 -13.852 1 96.88 90 ALA B C 1
ATOM 3204 O O . ALA B 1 90 ? -15.766 -23.125 -12.703 1 96.88 90 ALA B O 1
ATOM 3205 N N . PRO B 1 91 ? -14.922 -24.125 -14.516 1 97 91 PRO B N 1
ATOM 3206 C CA . PRO B 1 91 ? -13.547 -24.094 -13.992 1 97 91 PRO B CA 1
ATOM 3207 C C . PRO B 1 91 ? -12.922 -22.703 -14.078 1 97 91 PRO B C 1
ATOM 3209 O O . PRO B 1 91 ? -12.844 -22.125 -15.164 1 97 91 PRO B O 1
ATOM 3212 N N . LEU B 1 92 ? -12.555 -22.219 -12.969 1 97.06 92 LEU B N 1
ATOM 3213 C CA . LEU B 1 92 ? -11.914 -20.906 -12.906 1 97.06 92 LEU B CA 1
ATOM 3214 C C . LEU B 1 92 ? -10.477 -21.031 -12.422 1 97.06 92 LEU B C 1
ATOM 3216 O O . LEU B 1 92 ? -10.148 -21.922 -11.641 1 97.06 92 LEU B O 1
ATOM 3220 N N . ALA B 1 93 ? -9.625 -20.188 -12.93 1 95 93 ALA B N 1
ATOM 3221 C CA . ALA B 1 93 ? -8.234 -20.109 -12.492 1 95 93 ALA B CA 1
ATOM 3222 C C . ALA B 1 93 ? -7.785 -18.656 -12.367 1 95 93 ALA B C 1
ATOM 3224 O O . ALA B 1 93 ? -8.305 -17.781 -13.055 1 95 93 ALA B O 1
ATOM 3225 N N . THR B 1 94 ? -6.965 -18.422 -11.461 1 94.06 94 THR B N 1
ATOM 3226 C CA . THR B 1 94 ? -6.387 -17.094 -11.273 1 94.06 94 THR B CA 1
ATOM 3227 C C . THR B 1 94 ? -4.883 -17.188 -11.016 1 94.06 94 THR B C 1
ATOM 3229 O O . THR B 1 94 ? -4.414 -18.141 -10.391 1 94.06 94 THR B O 1
ATOM 3232 N N . ALA B 1 95 ? -4.125 -16.281 -11.539 1 91.88 95 ALA B N 1
ATOM 3233 C CA . ALA B 1 95 ? -2.68 -16.25 -11.328 1 91.88 95 ALA B CA 1
ATOM 3234 C C . ALA B 1 95 ? -2.139 -14.828 -11.531 1 91.88 95 ALA B C 1
ATOM 3236 O O . ALA B 1 95 ? -2.598 -14.109 -12.422 1 91.88 95 ALA B O 1
ATOM 3237 N N . PRO B 1 96 ? -1.23 -14.5 -10.703 1 89.94 96 PRO B N 1
ATOM 3238 C CA . PRO B 1 96 ? -0.523 -13.258 -11.016 1 89.94 96 PRO B CA 1
ATOM 3239 C C . PRO B 1 96 ? 0.348 -13.375 -12.266 1 89.94 96 PRO B C 1
ATOM 3241 O O . PRO B 1 96 ? 0.89 -14.453 -12.547 1 89.94 96 PRO B O 1
ATOM 3244 N N . SER B 1 97 ? 0.418 -12.289 -13.016 1 91.69 97 SER B N 1
ATOM 3245 C CA . SER B 1 97 ? 1.26 -12.273 -14.203 1 91.69 97 SER B CA 1
ATOM 3246 C C . SER B 1 97 ? 1.782 -10.875 -14.492 1 91.69 97 SER B C 1
ATOM 3248 O O . SER B 1 97 ? 1.614 -9.961 -13.68 1 91.69 97 SER B O 1
ATOM 3250 N N . THR B 1 98 ? 2.6 -10.781 -15.555 1 93.19 98 THR B N 1
ATOM 3251 C CA . THR B 1 98 ? 3.137 -9.5 -16.016 1 93.19 98 THR B CA 1
ATOM 3252 C C . THR B 1 98 ? 2.938 -9.336 -17.516 1 93.19 98 THR B C 1
ATOM 3254 O O . THR B 1 98 ? 2.881 -10.328 -18.25 1 93.19 98 THR B O 1
ATOM 3257 N N . ILE B 1 99 ? 2.744 -8.172 -17.875 1 94.12 99 ILE B N 1
ATOM 3258 C CA . ILE B 1 99 ? 2.688 -7.855 -19.312 1 94.12 99 ILE B CA 1
ATOM 3259 C C . ILE B 1 99 ? 3.852 -6.941 -19.672 1 94.12 99 ILE B C 1
ATOM 3261 O O . ILE B 1 99 ? 4.367 -6.207 -18.828 1 94.12 99 ILE B O 1
ATOM 3265 N N . ARG B 1 100 ? 4.203 -7.016 -20.891 1 88.88 100 ARG B N 1
ATOM 3266 C CA . ARG B 1 100 ? 5.266 -6.148 -21.391 1 88.88 100 ARG B CA 1
ATOM 3267 C C . ARG B 1 100 ? 4.699 -4.832 -21.922 1 88.88 100 ARG B C 1
ATOM 3269 O O . ARG B 1 100 ? 3.736 -4.828 -22.688 1 88.88 100 ARG B O 1
ATOM 3276 N N . GLN B 1 101 ? 5.152 -3.742 -21.391 1 84.19 101 GLN B N 1
ATOM 3277 C CA . GLN B 1 101 ? 4.848 -2.395 -21.859 1 84.19 101 GLN B CA 1
ATOM 3278 C C . GLN B 1 101 ? 6.117 -1.654 -22.266 1 84.19 101 GLN B C 1
ATOM 3280 O O . GLN B 1 101 ? 6.762 -1.013 -21.438 1 84.19 101 GLN B O 1
ATOM 3285 N N . GLY B 1 102 ? 6.391 -1.695 -23.562 1 81.5 102 GLY B N 1
ATOM 3286 C CA . GLY B 1 102 ? 7.684 -1.186 -24 1 81.5 102 GLY B CA 1
ATOM 3287 C C . GLY B 1 102 ? 8.852 -1.98 -23.453 1 81.5 102 GLY B C 1
ATOM 3288 O O . GLY B 1 102 ? 8.945 -3.191 -23.672 1 81.5 102 GLY B O 1
ATOM 3289 N N . THR B 1 103 ? 9.68 -1.307 -22.641 1 80.75 103 THR B N 1
ATOM 3290 C CA . THR B 1 103 ? 10.844 -1.971 -22.062 1 80.75 103 THR B CA 1
ATOM 3291 C C . THR B 1 103 ? 10.578 -2.369 -20.609 1 80.75 103 THR B C 1
ATOM 3293 O O . THR B 1 103 ? 11.43 -2.998 -19.969 1 80.75 103 THR B O 1
ATOM 3296 N N . SER B 1 104 ? 9.359 -2.055 -20.203 1 85.38 104 SER B N 1
ATOM 3297 C CA . SER B 1 104 ? 9.062 -2.322 -18.797 1 85.38 104 SER B CA 1
ATOM 3298 C C . SER B 1 104 ? 7.938 -3.344 -18.656 1 85.38 104 SER B C 1
ATOM 3300 O O . SER B 1 104 ? 7.234 -3.639 -19.625 1 85.38 104 SER B O 1
ATOM 3302 N N . ALA B 1 105 ? 7.953 -3.971 -17.578 1 91.19 105 ALA B N 1
ATOM 3303 C CA . ALA B 1 105 ? 6.887 -4.914 -17.25 1 91.19 105 ALA B CA 1
ATOM 3304 C C . ALA B 1 105 ? 5.898 -4.293 -16.266 1 91.19 105 ALA B C 1
ATOM 3306 O O . ALA B 1 105 ? 6.281 -3.48 -15.414 1 91.19 105 ALA B O 1
ATOM 3307 N N . ARG B 1 106 ? 4.656 -4.66 -16.453 1 91.88 106 ARG B N 1
ATOM 3308 C CA . ARG B 1 106 ? 3.58 -4.223 -15.562 1 91.88 106 ARG B CA 1
ATOM 3309 C C . ARG B 1 106 ? 2.82 -5.418 -14.992 1 91.88 106 ARG B C 1
ATOM 3311 O O . ARG B 1 106 ? 2.533 -6.379 -15.711 1 91.88 106 ARG B O 1
ATOM 3318 N N . ASN B 1 107 ? 2.523 -5.355 -13.734 1 92.5 107 ASN B N 1
ATOM 3319 C CA . ASN B 1 107 ? 1.782 -6.441 -13.102 1 92.5 107 ASN B CA 1
ATOM 3320 C C . ASN B 1 107 ? 0.321 -6.449 -13.539 1 92.5 107 ASN B C 1
ATOM 3322 O O . ASN B 1 107 ? -0.292 -5.395 -13.695 1 92.5 107 ASN B O 1
ATOM 3326 N N . VAL B 1 108 ? -0.182 -7.676 -13.734 1 94.5 108 VAL B N 1
ATOM 3327 C CA . VAL B 1 108 ? -1.6 -7.879 -14.016 1 94.5 108 VAL B CA 1
ATOM 3328 C C . VAL B 1 108 ? -2.105 -9.102 -13.25 1 94.5 108 VAL B C 1
ATOM 3330 O O . VAL B 1 108 ? -1.313 -9.945 -12.812 1 94.5 108 VAL B O 1
ATOM 3333 N N . THR B 1 109 ? -3.334 -9.133 -12.992 1 94.5 109 THR B N 1
ATOM 3334 C CA . THR B 1 109 ? -3.979 -10.328 -12.469 1 94.5 109 THR B CA 1
ATOM 3335 C C . THR B 1 109 ? -4.734 -11.062 -13.578 1 94.5 109 THR B C 1
ATOM 3337 O O . THR B 1 109 ? -5.637 -10.5 -14.195 1 94.5 109 THR B O 1
ATOM 3340 N N . ALA B 1 110 ? -4.355 -12.281 -13.789 1 95.75 110 ALA B N 1
ATOM 3341 C CA . ALA B 1 110 ? -4.965 -13.062 -14.859 1 95.75 110 ALA B CA 1
ATOM 3342 C C . ALA B 1 110 ? -6.066 -13.977 -14.32 1 95.75 110 ALA B C 1
ATOM 3344 O O . ALA B 1 110 ? -5.867 -14.672 -13.32 1 95.75 110 ALA B O 1
ATOM 3345 N N . PHE B 1 111 ? -7.176 -13.93 -14.992 1 96.81 111 PHE B N 1
ATOM 3346 C CA . PHE B 1 111 ? -8.305 -14.797 -14.68 1 96.81 111 PHE B CA 1
ATOM 3347 C C . PHE B 1 111 ? -8.641 -15.703 -15.859 1 96.81 111 PHE B C 1
ATOM 3349 O O . PHE B 1 111 ? -8.633 -15.25 -17.016 1 96.81 111 PHE B O 1
ATOM 3356 N N . GLY B 1 112 ? -8.812 -16.938 -15.57 1 97.38 112 GLY B N 1
ATOM 3357 C CA . GLY B 1 112 ? -9.258 -17.891 -16.562 1 97.38 112 GLY B CA 1
ATOM 3358 C C . GLY B 1 112 ? -10.68 -18.359 -16.344 1 97.38 112 GLY B C 1
ATOM 3359 O O . GLY B 1 112 ? -11.039 -18.812 -15.258 1 97.38 112 GLY B O 1
ATOM 3360 N N . ALA B 1 113 ? -11.484 -18.328 -17.359 1 97.56 113 ALA B N 1
ATOM 3361 C CA . ALA B 1 113 ? -12.883 -18.766 -17.328 1 97.56 113 ALA B CA 1
ATOM 3362 C C . ALA B 1 113 ? -13.352 -19.188 -18.719 1 97.56 113 ALA B C 1
ATOM 3364 O O . ALA B 1 113 ? -12.781 -18.766 -19.734 1 97.56 113 ALA B O 1
ATOM 3365 N N . PRO B 1 114 ? -14.344 -20.062 -18.734 1 95.94 114 PRO B N 1
ATOM 3366 C CA . PRO B 1 114 ? -14.883 -20.422 -20.047 1 95.94 114 PRO B CA 1
ATOM 3367 C C . PRO B 1 114 ? -15.555 -19.25 -20.766 1 95.94 114 PRO B C 1
ATOM 3369 O O . PRO B 1 114 ? -16.047 -18.328 -20.109 1 95.94 114 PRO B O 1
ATOM 3372 N N . GLU B 1 115 ? -15.508 -19.391 -22.094 1 93.25 115 GLU B N 1
ATOM 3373 C CA . GLU B 1 115 ? -16.109 -18.359 -22.938 1 93.25 115 GLU B CA 1
ATOM 3374 C C . GLU B 1 115 ? -17.578 -18.172 -22.594 1 93.25 115 GLU B C 1
ATOM 3376 O O . GLU B 1 115 ? -18.062 -17.031 -22.5 1 93.25 115 GLU B O 1
ATOM 3381 N N . HIS B 1 116 ? -18.156 -19.422 -22.531 1 86.81 116 HIS B N 1
ATOM 3382 C CA . HIS B 1 116 ? -19.578 -19.406 -22.266 1 86.81 116 HIS B CA 1
ATOM 3383 C C . HIS B 1 116 ? -19.891 -19.969 -20.875 1 86.81 116 HIS B C 1
ATOM 3385 O O . HIS B 1 116 ? -19.359 -21.016 -20.5 1 86.81 116 HIS B O 1
ATOM 3391 N N . GLY B 1 117 ? -20.141 -19.188 -19.891 1 78.69 117 GLY B N 1
ATOM 3392 C CA . GLY B 1 117 ? -20.438 -19.641 -18.531 1 78.69 117 GLY B CA 1
ATOM 3393 C C . GLY B 1 117 ? -20.125 -18.578 -17.484 1 78.69 117 GLY B C 1
ATOM 3394 O O . GLY B 1 117 ? -19.797 -17.438 -17.812 1 78.69 117 GLY B O 1
ATOM 3395 N N . PRO B 1 118 ? -20.25 -19.109 -16.328 1 89.94 118 PRO B N 1
ATOM 3396 C CA . PRO B 1 118 ? -19.938 -18.156 -15.258 1 89.94 118 PRO B CA 1
ATOM 3397 C C . PRO B 1 118 ? -18.453 -17.859 -15.148 1 89.94 118 PRO B C 1
ATOM 3399 O O . PRO B 1 118 ? -17.625 -18.688 -15.539 1 89.94 118 PRO B O 1
ATOM 3402 N N . GLY B 1 119 ? -18.094 -16.656 -14.758 1 93.38 119 GLY B N 1
ATOM 3403 C CA . GLY B 1 119 ? -16.719 -16.297 -14.492 1 93.38 119 GLY B CA 1
ATOM 3404 C C . GLY B 1 119 ? -16.172 -15.266 -15.461 1 93.38 119 GLY B C 1
ATOM 3405 O O . GLY B 1 119 ? -15.32 -14.445 -15.094 1 93.38 119 GLY B O 1
ATOM 3406 N N . MET B 1 120 ? -16.641 -15.359 -16.703 1 94.81 120 MET B N 1
ATOM 3407 C CA . MET B 1 120 ? -16.188 -14.406 -17.703 1 94.81 120 MET B CA 1
ATOM 3408 C C . MET B 1 120 ? -16.969 -13.102 -17.625 1 94.81 120 MET B C 1
ATOM 3410 O O . MET B 1 120 ? -18.203 -13.102 -17.734 1 94.81 120 MET B O 1
ATOM 3414 N N . PRO B 1 121 ? -16.219 -12.008 -17.375 1 95.06 121 PRO B N 1
ATOM 3415 C CA . PRO B 1 121 ? -16.938 -10.742 -17.281 1 95.06 121 PRO B CA 1
ATOM 3416 C C . PRO B 1 121 ? -17.484 -10.273 -18.641 1 95.06 121 PRO B C 1
ATOM 3418 O O . PRO B 1 121 ? -17.031 -10.734 -19.688 1 95.06 121 PRO B O 1
ATOM 3421 N N . ARG B 1 122 ? -18.469 -9.336 -18.578 1 92.56 122 ARG B N 1
ATOM 3422 C CA . ARG B 1 122 ? -18.984 -8.711 -19.797 1 92.56 122 ARG B CA 1
ATOM 3423 C C . ARG B 1 122 ? -17.938 -7.793 -20.422 1 92.56 122 ARG B C 1
ATOM 3425 O O . ARG B 1 122 ? -17.312 -6.996 -19.734 1 92.56 122 ARG B O 1
ATOM 3432 N N . VAL B 1 123 ? -17.781 -7.961 -21.656 1 94.69 123 VAL B N 1
ATOM 3433 C CA . VAL B 1 123 ? -16.859 -7.129 -22.422 1 94.69 123 VAL B CA 1
ATOM 3434 C C . VAL B 1 123 ? -17.594 -5.906 -22.969 1 94.69 123 VAL B C 1
ATOM 3436 O O . VAL B 1 123 ? -18.719 -6.02 -23.469 1 94.69 123 VAL B O 1
ATOM 3439 N N . SER B 1 124 ? -17.062 -4.719 -22.797 1 95 124 SER B N 1
ATOM 3440 C CA . SER B 1 124 ? -17.656 -3.496 -23.312 1 95 124 SER B CA 1
ATOM 3441 C C . SER B 1 124 ? -17.391 -3.336 -24.812 1 95 124 SER B C 1
ATOM 3443 O O . SER B 1 124 ? -18.219 -2.805 -25.547 1 95 124 SER B O 1
ATOM 3445 N N . ASP B 1 125 ? -16.234 -3.723 -25.25 1 96.62 125 ASP B N 1
ATOM 3446 C CA . ASP B 1 125 ? -15.812 -3.688 -26.641 1 96.62 125 ASP B CA 1
ATOM 3447 C C . ASP B 1 125 ? -15.195 -5.02 -27.062 1 96.62 125 ASP B C 1
ATOM 3449 O O . ASP B 1 125 ? -14.438 -5.625 -26.312 1 96.62 125 ASP B O 1
ATOM 3453 N N . GLY B 1 126 ? -15.578 -5.5 -28.266 1 97.56 126 GLY B N 1
ATOM 3454 C CA . GLY B 1 126 ? -15.078 -6.773 -28.75 1 97.56 126 GLY B CA 1
ATOM 3455 C C . GLY B 1 126 ? -15.883 -7.961 -28.266 1 97.56 126 GLY B C 1
ATOM 3456 O O . GLY B 1 126 ? -17.109 -7.941 -28.312 1 97.56 126 GLY B O 1
ATOM 3457 N N . ARG B 1 127 ? -15.211 -9.07 -27.969 1 96.94 127 ARG B N 1
ATOM 3458 C CA . ARG B 1 127 ? -15.844 -10.305 -27.516 1 96.94 127 ARG B CA 1
ATOM 3459 C C . ARG B 1 127 ? -14.992 -11 -26.453 1 96.94 127 ARG B C 1
ATOM 3461 O O . ARG B 1 127 ? -13.836 -10.633 -26.25 1 96.94 127 ARG B O 1
ATOM 3468 N N . ALA B 1 128 ? -15.586 -11.969 -25.781 1 97.06 128 ALA B N 1
ATOM 3469 C CA . ALA B 1 128 ? -14.852 -12.781 -24.828 1 97.06 128 ALA B CA 1
ATOM 3470 C C . ALA B 1 128 ? -13.836 -13.68 -25.531 1 97.06 128 ALA B C 1
ATOM 3472 O O . ALA B 1 128 ? -14.055 -14.086 -26.672 1 97.06 128 ALA B O 1
ATOM 3473 N N . PRO B 1 129 ? -12.758 -13.953 -24.875 1 98.06 129 PRO B N 1
ATOM 3474 C CA . PRO B 1 129 ? -11.805 -14.898 -25.453 1 98.06 129 PRO B CA 1
ATOM 3475 C C . PRO B 1 129 ? -12.414 -16.281 -25.672 1 98.06 129 PRO B C 1
ATOM 3477 O O . PRO B 1 129 ? -13.164 -16.766 -24.812 1 98.06 129 PRO B O 1
ATOM 3480 N N . SER B 1 130 ? -12.055 -16.906 -26.812 1 97.12 130 SER B N 1
ATOM 3481 C CA . SER B 1 130 ? -12.617 -18.203 -27.172 1 97.12 130 SER B CA 1
ATOM 3482 C C . SER B 1 130 ? -11.516 -19.234 -27.359 1 97.12 130 SER B C 1
ATOM 3484 O O . SER B 1 130 ? -11.781 -20.438 -27.359 1 97.12 130 SER B O 1
ATOM 3486 N N . THR B 1 131 ? -10.312 -18.797 -27.562 1 97.19 131 THR B N 1
ATOM 3487 C CA . THR B 1 131 ? -9.172 -19.688 -27.734 1 97.19 131 THR B CA 1
ATOM 3488 C C . THR B 1 131 ? -8.078 -19.375 -26.719 1 97.19 131 THR B C 1
ATOM 3490 O O . THR B 1 131 ? -8.039 -18.281 -26.141 1 97.19 131 THR B O 1
ATOM 3493 N N . PRO B 1 132 ? -7.219 -20.312 -26.453 1 97.06 132 PRO B N 1
ATOM 3494 C CA . PRO B 1 132 ? -6.191 -20.141 -25.438 1 97.06 132 PRO B CA 1
ATOM 3495 C C . PRO B 1 132 ? -5.215 -19 -25.766 1 97.06 132 PRO B C 1
ATOM 3497 O O . PRO B 1 132 ? -4.457 -18.578 -24.891 1 97.06 132 PRO B O 1
ATOM 3500 N N . ASP B 1 133 ? -5.219 -18.469 -26.984 1 97.56 133 ASP B N 1
ATOM 3501 C CA . ASP B 1 133 ? -4.266 -17.438 -27.391 1 97.56 133 ASP B CA 1
ATOM 3502 C C . ASP B 1 133 ? -4.926 -16.047 -27.406 1 97.56 133 ASP B C 1
ATOM 3504 O O . ASP B 1 133 ? -4.375 -15.102 -27.969 1 97.56 133 ASP B O 1
ATOM 3508 N N . GLU B 1 134 ? -6.09 -16 -26.812 1 98.44 134 GLU B N 1
ATOM 3509 C CA . GLU B 1 134 ? -6.828 -14.75 -26.781 1 98.44 134 GLU B CA 1
ATOM 3510 C C . GLU B 1 134 ? -6.941 -14.227 -25.344 1 98.44 134 GLU B C 1
ATOM 3512 O O . GLU B 1 134 ? -6.836 -14.992 -24.391 1 98.44 134 GLU B O 1
ATOM 3517 N N . VAL B 1 135 ? -7.125 -12.883 -25.281 1 98.31 135 VAL B N 1
ATOM 3518 C CA . VAL B 1 135 ? -7.211 -12.266 -23.969 1 98.31 135 VAL B CA 1
ATOM 3519 C C . VAL B 1 135 ? -8.141 -11.055 -24.016 1 98.31 135 VAL B C 1
ATOM 3521 O O . VAL B 1 135 ? -8.203 -10.359 -25.031 1 98.31 135 VAL B O 1
ATOM 3524 N N . ALA B 1 136 ? -8.945 -10.883 -23.047 1 98.31 136 ALA B N 1
ATOM 3525 C CA . ALA B 1 136 ? -9.648 -9.625 -22.781 1 98.31 136 ALA B CA 1
ATOM 3526 C C . ALA B 1 136 ? -8.945 -8.82 -21.703 1 98.31 136 ALA B C 1
ATOM 3528 O O . ALA B 1 136 ? -8.477 -9.383 -20.703 1 98.31 136 ALA B O 1
ATOM 3529 N N . VAL B 1 137 ? -8.812 -7.523 -21.906 1 98.12 137 VAL B N 1
ATOM 3530 C CA . VAL B 1 137 ? -7.984 -6.738 -21 1 98.12 137 VAL B CA 1
ATOM 3531 C C . VAL B 1 137 ? -8.812 -5.598 -20.406 1 98.12 137 VAL B C 1
ATOM 3533 O O . VAL B 1 137 ? -9.781 -5.145 -21.016 1 98.12 137 VAL B O 1
ATOM 3536 N N . SER B 1 138 ? -8.445 -5.191 -19.266 1 97.75 138 SER B N 1
ATOM 3537 C CA . SER B 1 138 ? -9.039 -4 -18.656 1 97.75 138 SER B CA 1
ATOM 3538 C C . SER B 1 138 ? -8.797 -2.766 -19.516 1 97.75 138 SER B C 1
ATOM 3540 O O . SER B 1 138 ? -7.711 -2.596 -20.078 1 97.75 138 SER B O 1
ATOM 3542 N N . SER B 1 139 ? -9.75 -1.867 -19.562 1 96.5 139 SER B N 1
ATOM 3543 C CA . SER B 1 139 ? -9.602 -0.611 -20.297 1 96.5 139 SER B CA 1
ATOM 3544 C C . SER B 1 139 ? -8.492 0.246 -19.703 1 96.5 139 SER B C 1
ATOM 3546 O O . SER B 1 139 ? -7.93 1.108 -20.375 1 96.5 139 SER B O 1
ATOM 3548 N N . THR B 1 140 ? -8.109 -0.043 -18.484 1 93.94 140 THR B N 1
ATOM 3549 C CA . THR B 1 140 ? -7.109 0.756 -17.797 1 93.94 140 THR B CA 1
ATOM 3550 C C . THR B 1 140 ? -5.723 0.521 -18.391 1 93.94 140 THR B C 1
ATOM 3552 O O . THR B 1 140 ? -4.797 1.298 -18.141 1 93.94 140 THR B O 1
ATOM 3555 N N . LEU B 1 141 ? -5.555 -0.571 -19.141 1 94.88 141 LEU B N 1
ATOM 3556 C CA . LEU B 1 141 ? -4.266 -0.864 -19.75 1 94.88 141 LEU B CA 1
ATOM 3557 C C . LEU B 1 141 ? -4.012 0.055 -20.938 1 94.88 141 LEU B C 1
ATOM 3559 O O . LEU B 1 141 ? -2.877 0.182 -21.406 1 94.88 141 LEU B O 1
ATOM 3563 N N . GLY B 1 142 ? -5.023 0.661 -21.469 1 94.06 142 GLY B N 1
ATOM 3564 C CA . GLY B 1 142 ? -4.895 1.579 -22.594 1 94.06 142 GLY B CA 1
ATOM 3565 C C . GLY B 1 142 ? -4.496 0.891 -23.891 1 94.06 142 GLY B C 1
ATOM 3566 O O . GLY B 1 142 ? -3.797 1.474 -24.719 1 94.06 142 GLY B O 1
ATOM 3567 N N . ARG B 1 143 ? -4.84 -0.416 -24.016 1 95.62 143 ARG B N 1
ATOM 3568 C CA . ARG B 1 143 ? -4.559 -1.178 -25.219 1 95.62 143 ARG B CA 1
ATOM 3569 C C . ARG B 1 143 ? -5.789 -1.248 -26.125 1 95.62 143 ARG B C 1
ATOM 3571 O O . ARG B 1 143 ? -6.906 -0.981 -25.672 1 95.62 143 ARG B O 1
ATOM 3578 N N . ASN B 1 144 ? -5.531 -1.646 -27.422 1 96.5 144 ASN B N 1
ATOM 3579 C CA . ASN B 1 144 ? -6.621 -1.688 -28.391 1 96.5 144 ASN B CA 1
ATOM 3580 C C . ASN B 1 144 ? -6.945 -3.121 -28.797 1 96.5 144 ASN B C 1
ATOM 3582 O O . ASN B 1 144 ? -6.098 -4.008 -28.703 1 96.5 144 ASN B O 1
ATOM 3586 N N . LEU B 1 145 ? -8.172 -3.271 -29.297 1 97.56 145 LEU B N 1
ATOM 3587 C CA . LEU B 1 145 ? -8.578 -4.547 -29.891 1 97.56 145 LEU B CA 1
ATOM 3588 C C . LEU B 1 145 ? -7.676 -4.914 -31.062 1 97.56 145 LEU B C 1
ATOM 3590 O O . LEU B 1 145 ? -7.316 -4.051 -31.875 1 97.56 145 LEU B O 1
ATOM 3594 N N . GLY B 1 146 ? -7.25 -6.145 -31.062 1 97.44 146 GLY B N 1
ATOM 3595 C CA . GLY B 1 146 ? -6.434 -6.629 -32.156 1 97.44 146 GLY B CA 1
ATOM 3596 C C . GLY B 1 146 ? -4.945 -6.551 -31.891 1 97.44 146 GLY B C 1
ATOM 3597 O O . GLY B 1 146 ? -4.145 -7.168 -32.594 1 97.44 146 GLY B O 1
ATOM 3598 N N . ASP B 1 147 ? -4.566 -5.816 -30.828 1 96.69 147 ASP B N 1
ATOM 3599 C CA . ASP B 1 147 ? -3.156 -5.727 -30.453 1 96.69 147 ASP B CA 1
ATOM 3600 C C . ASP B 1 147 ? -2.652 -7.051 -29.891 1 96.69 147 ASP B C 1
ATOM 3602 O O . ASP B 1 147 ? -3.42 -7.809 -29.297 1 96.69 147 ASP B O 1
ATOM 3606 N N . ASP B 1 148 ? -1.377 -7.312 -30.094 1 96.75 148 ASP B N 1
ATOM 3607 C CA . ASP B 1 148 ? -0.712 -8.414 -29.406 1 96.75 148 ASP B CA 1
ATOM 3608 C C . ASP B 1 148 ? -0.192 -7.973 -28.047 1 96.75 148 ASP B C 1
ATOM 3610 O O . ASP B 1 148 ? 0.343 -6.871 -27.906 1 96.75 148 ASP B O 1
ATOM 3614 N N . LEU B 1 149 ? -0.451 -8.789 -27.109 1 96 149 LEU B N 1
ATOM 3615 C CA . LEU B 1 149 ? -0.017 -8.516 -25.75 1 96 149 LEU B CA 1
ATOM 3616 C C . LEU B 1 149 ? 0.902 -9.625 -25.234 1 96 149 LEU B C 1
ATOM 3618 O O . LEU B 1 149 ? 0.518 -10.797 -25.203 1 96 149 LEU B O 1
ATOM 3622 N N . GLN B 1 150 ? 2.086 -9.234 -24.891 1 94.38 150 GLN B N 1
ATOM 3623 C CA . GLN B 1 150 ? 2.988 -10.203 -24.281 1 94.38 150 GLN B CA 1
ATOM 3624 C C . GLN B 1 150 ? 2.682 -10.383 -22.797 1 94.38 150 GLN B C 1
ATOM 3626 O O . GLN B 1 150 ? 2.873 -9.453 -22 1 94.38 150 GLN B O 1
ATOM 3631 N N . VAL B 1 151 ? 2.195 -11.547 -22.406 1 94.25 151 VAL B N 1
ATOM 3632 C CA . VAL B 1 151 ? 1.902 -11.906 -21.031 1 94.25 151 VAL B CA 1
ATOM 3633 C C . VAL B 1 151 ? 2.857 -13.008 -20.562 1 94.25 151 VAL B C 1
ATOM 3635 O O . VAL B 1 151 ? 2.768 -14.148 -21.031 1 94.25 151 VAL B O 1
ATOM 3638 N N . GLY B 1 152 ? 3.703 -12.633 -19.641 1 89.31 152 GLY B N 1
ATOM 3639 C CA . GLY B 1 152 ? 4.754 -13.578 -19.312 1 89.31 152 GLY B CA 1
ATOM 3640 C C . GLY B 1 152 ? 5.59 -13.984 -20.516 1 89.31 152 GLY B C 1
ATOM 3641 O O . GLY B 1 152 ? 6.152 -13.133 -21.203 1 89.31 152 GLY B O 1
ATOM 3642 N N . ALA B 1 153 ? 5.574 -15.297 -20.812 1 86.38 153 ALA B N 1
ATOM 3643 C CA . ALA B 1 153 ? 6.363 -15.812 -21.922 1 86.38 153 ALA B CA 1
ATOM 3644 C C . ALA B 1 153 ? 5.48 -16.125 -23.125 1 86.38 153 ALA B C 1
ATOM 3646 O O . ALA B 1 153 ? 5.91 -16.797 -24.062 1 86.38 153 ALA B O 1
ATOM 3647 N N . ARG B 1 154 ? 4.227 -15.57 -23.062 1 91.94 154 ARG B N 1
ATOM 3648 C CA . ARG B 1 154 ? 3.293 -15.852 -24.141 1 91.94 154 ARG B CA 1
ATOM 3649 C C . ARG B 1 154 ? 2.779 -14.562 -24.766 1 91.94 154 ARG B C 1
ATOM 3651 O O . ARG B 1 154 ? 2.654 -13.547 -24.094 1 91.94 154 ARG B O 1
ATOM 3658 N N . THR B 1 155 ? 2.518 -14.703 -26.047 1 95.19 155 THR B N 1
ATOM 3659 C CA . THR B 1 155 ? 1.884 -13.594 -26.766 1 95.19 155 THR B CA 1
ATOM 3660 C C . THR B 1 155 ? 0.417 -13.906 -27.047 1 95.19 155 THR B C 1
ATOM 3662 O O . THR B 1 155 ? 0.101 -14.938 -27.641 1 95.19 155 THR B O 1
ATOM 3665 N N . LEU B 1 156 ? -0.42 -13.031 -26.594 1 97.62 156 LEU B N 1
ATOM 3666 C CA . LEU B 1 156 ? -1.859 -13.227 -26.734 1 97.62 156 LEU B CA 1
ATOM 3667 C C . LEU B 1 156 ? -2.479 -12.102 -27.562 1 97.62 156 LEU B C 1
ATOM 3669 O O . LEU B 1 156 ? -1.991 -10.969 -27.531 1 97.62 156 LEU B O 1
ATOM 3673 N N . ARG B 1 157 ? -3.592 -12.422 -28.172 1 98.44 157 ARG B N 1
ATOM 3674 C CA . ARG B 1 157 ? -4.309 -11.43 -28.969 1 98.44 157 ARG B CA 1
ATOM 3675 C C . ARG B 1 157 ? -5.457 -10.82 -28.172 1 98.44 157 ARG B C 1
ATOM 3677 O O . ARG B 1 157 ? -6.293 -11.539 -27.625 1 98.44 157 ARG B O 1
ATOM 3684 N N . ILE B 1 158 ? -5.473 -9.523 -28.156 1 98.62 158 ILE B N 1
ATOM 3685 C CA . ILE B 1 158 ? -6.543 -8.836 -27.438 1 98.62 158 ILE B CA 1
ATOM 3686 C C . ILE B 1 158 ? -7.828 -8.883 -28.266 1 98.62 158 ILE B C 1
ATOM 3688 O O . ILE B 1 158 ? -7.875 -8.352 -29.375 1 98.62 158 ILE B O 1
ATOM 3692 N N . VAL B 1 159 ? -8.898 -9.438 -27.703 1 98.62 159 VAL B N 1
ATOM 3693 C CA . VAL B 1 159 ? -10.133 -9.586 -28.469 1 98.62 159 VAL B CA 1
ATOM 3694 C C . VAL B 1 159 ? -11.281 -8.898 -27.734 1 98.62 159 VAL B C 1
ATOM 3696 O O . VAL B 1 159 ? -12.398 -8.812 -28.266 1 98.62 159 VAL B O 1
ATOM 3699 N N . GLY B 1 160 ? -11.047 -8.422 -26.516 1 98.12 160 GLY B N 1
ATOM 3700 C CA . GLY B 1 160 ? -12.086 -7.762 -25.75 1 98.12 160 GLY B CA 1
ATOM 3701 C C . GLY B 1 160 ? -11.547 -6.766 -24.734 1 98.12 160 GLY B C 1
ATOM 3702 O O . GLY B 1 160 ? -10.406 -6.887 -24.297 1 98.12 160 GLY B O 1
ATOM 3703 N N . ILE B 1 161 ? -12.344 -5.789 -24.422 1 98.06 161 ILE B N 1
ATOM 3704 C CA . ILE B 1 161 ? -12.023 -4.793 -23.422 1 98.06 161 ILE B CA 1
ATOM 3705 C C . ILE B 1 161 ? -13.062 -4.832 -22.297 1 98.06 161 ILE B C 1
ATOM 3707 O O . ILE B 1 161 ? -14.266 -4.777 -22.562 1 98.06 161 ILE B O 1
ATOM 3711 N N . VAL B 1 162 ? -12.602 -5.062 -21.062 1 96.75 162 VAL B N 1
ATOM 3712 C CA . VAL B 1 162 ? -13.453 -5.016 -19.891 1 96.75 162 VAL B CA 1
ATOM 3713 C C . VAL B 1 162 ? -13.32 -3.658 -19.203 1 96.75 162 VAL B C 1
ATOM 3715 O O . VAL B 1 162 ? -12.211 -3.225 -18.891 1 96.75 162 VAL B O 1
ATOM 3718 N N . PRO B 1 163 ? -14.398 -2.982 -18.969 1 94.88 163 PRO B N 1
ATOM 3719 C CA . PRO B 1 163 ? -14.312 -1.616 -18.453 1 94.88 163 PRO B CA 1
ATOM 3720 C C . PRO B 1 163 ? -13.805 -1.565 -17.016 1 94.88 163 PRO B C 1
ATOM 3722 O O . PRO B 1 163 ? -14.406 -2.164 -16.125 1 94.88 163 PRO B O 1
ATOM 3725 N N . GLU B 1 164 ? -12.703 -0.819 -16.766 1 92.69 164 GLU B N 1
ATOM 3726 C CA . GLU B 1 164 ? -12.164 -0.406 -15.477 1 92.69 164 GLU B CA 1
ATOM 3727 C C . GLU B 1 164 ? -12.047 -1.593 -14.523 1 92.69 164 GLU B C 1
ATOM 3729 O O . GLU B 1 164 ? -12.5 -1.525 -13.383 1 92.69 164 GLU B O 1
ATOM 3734 N N . SER B 1 165 ? -11.453 -2.664 -15.023 1 95.56 165 SER B N 1
ATOM 3735 C CA . SER B 1 165 ? -11.305 -3.875 -14.227 1 95.56 165 SER B CA 1
ATOM 3736 C C . SER B 1 165 ? -9.922 -3.941 -13.57 1 95.56 165 SER B C 1
ATOM 3738 O O . SER B 1 165 ? -8.93 -4.258 -14.234 1 95.56 165 SER B O 1
ATOM 3740 N N . THR B 1 166 ? -9.906 -3.602 -12.312 1 95.38 166 THR B N 1
ATOM 3741 C CA . THR B 1 166 ? -8.656 -3.615 -11.555 1 95.38 166 THR B CA 1
ATOM 3742 C C . THR B 1 166 ? -8.852 -4.289 -10.203 1 95.38 166 THR B C 1
ATOM 3744 O O . THR B 1 166 ? -9.984 -4.477 -9.75 1 95.38 166 THR B O 1
ATOM 3747 N N . ALA B 1 167 ? -7.789 -4.754 -9.672 1 89.81 167 ALA B N 1
ATOM 3748 C CA . ALA B 1 167 ? -7.738 -5.316 -8.32 1 89.81 167 ALA B CA 1
ATOM 3749 C C . ALA B 1 167 ? -6.414 -4.988 -7.637 1 89.81 167 ALA B C 1
ATOM 3751 O O . ALA B 1 167 ? -5.48 -4.508 -8.281 1 89.81 167 ALA B O 1
ATOM 3752 N N . LEU B 1 168 ? -6.344 -5.156 -6.332 1 88.62 168 LEU B N 1
ATOM 3753 C CA . LEU B 1 168 ? -5.121 -5.066 -5.547 1 88.62 168 LEU B CA 1
ATOM 3754 C C . LEU B 1 168 ? -4.402 -3.746 -5.809 1 88.62 168 LEU B C 1
ATOM 3756 O O . LEU B 1 168 ? -3.225 -3.736 -6.176 1 88.62 168 LEU B O 1
ATOM 3760 N N . ALA B 1 169 ? -5.062 -2.688 -5.672 1 88.44 169 ALA B N 1
ATOM 3761 C CA . ALA B 1 169 ? -4.496 -1.345 -5.754 1 88.44 169 ALA B CA 1
ATOM 3762 C C . ALA B 1 169 ? -4.203 -0.96 -7.203 1 88.44 169 ALA B C 1
ATOM 3764 O O . ALA B 1 169 ? -3.084 -0.563 -7.531 1 88.44 169 ALA B O 1
ATOM 3765 N N . LYS B 1 170 ? -5.137 -1.175 -8.094 1 92.19 170 LYS B N 1
ATOM 3766 C CA . LYS B 1 170 ? -5.199 -0.676 -9.461 1 92.19 170 LYS B CA 1
ATOM 3767 C C . LYS B 1 170 ? -4.359 -1.54 -10.398 1 92.19 170 LYS B C 1
ATOM 3769 O O . LYS B 1 170 ? -3.957 -1.088 -11.477 1 92.19 170 LYS B O 1
ATOM 3774 N N . ILE B 1 171 ? -4.105 -2.785 -9.969 1 93.44 171 ILE B N 1
ATOM 3775 C CA . ILE B 1 171 ? -3.537 -3.752 -10.898 1 93.44 171 ILE B CA 1
ATOM 3776 C C . ILE B 1 171 ? -4.602 -4.184 -11.906 1 93.44 171 ILE B C 1
ATOM 3778 O O . ILE B 1 171 ? -5.676 -4.652 -11.523 1 93.44 171 ILE B O 1
ATOM 3782 N N . PRO B 1 172 ? -4.273 -4 -13.188 1 96.12 172 PRO B N 1
ATOM 3783 C CA . PRO B 1 172 ? -5.281 -4.359 -14.188 1 96.12 172 PRO B CA 1
ATOM 3784 C C . PRO B 1 172 ? -5.535 -5.863 -14.25 1 96.12 172 PRO B C 1
ATOM 3786 O O . PRO B 1 172 ? -4.609 -6.66 -14.094 1 96.12 172 PRO B O 1
ATOM 3789 N N . ASN B 1 173 ? -6.73 -6.203 -14.492 1 97 173 ASN B N 1
ATOM 3790 C CA . ASN B 1 173 ? -7.102 -7.598 -14.711 1 97 173 ASN B CA 1
ATOM 3791 C C . ASN B 1 173 ? -7.082 -7.953 -16.203 1 97 173 ASN B C 1
ATOM 3793 O O . ASN B 1 173 ? -7.398 -7.117 -17.047 1 97 173 ASN B O 1
ATOM 3797 N N . ILE B 1 174 ? -6.707 -9.141 -16.469 1 97.56 174 ILE B N 1
ATOM 3798 C CA . ILE B 1 174 ? -6.859 -9.703 -17.797 1 97.56 174 ILE B CA 1
ATOM 3799 C C . ILE B 1 174 ? -7.605 -11.031 -17.719 1 97.56 174 ILE B C 1
ATOM 3801 O O . ILE B 1 174 ? -7.52 -11.734 -16.703 1 97.56 174 ILE B O 1
ATOM 3805 N N . PHE B 1 175 ? -8.32 -11.328 -18.766 1 97.88 175 PHE B N 1
ATOM 3806 C CA . PHE B 1 175 ? -9.195 -12.5 -18.781 1 97.88 175 PHE B CA 1
ATOM 3807 C C . PHE B 1 175 ? -8.883 -13.398 -19.969 1 97.88 175 PHE B C 1
ATOM 3809 O O . PHE B 1 175 ? -8.867 -12.93 -21.109 1 97.88 175 PHE B O 1
ATOM 3816 N N . LEU B 1 176 ? -8.578 -14.617 -19.641 1 98.06 176 LEU B N 1
ATOM 3817 C CA . LEU B 1 176 ? -8.328 -15.664 -20.625 1 98.06 176 LEU B CA 1
ATOM 3818 C C . LEU B 1 176 ? -9.352 -16.781 -20.516 1 98.06 176 LEU B C 1
ATOM 3820 O O . LEU B 1 176 ? -10.156 -16.797 -19.578 1 98.06 176 LEU B O 1
ATOM 3824 N N . THR B 1 177 ? -9.289 -17.719 -21.531 1 98 177 THR B N 1
ATOM 3825 C CA . THR B 1 177 ? -9.969 -18.984 -21.297 1 98 177 THR B CA 1
ATOM 3826 C C . THR B 1 177 ? -9.281 -19.766 -20.188 1 98 177 THR B C 1
ATOM 3828 O O . THR B 1 177 ? -8.117 -19.516 -19.875 1 98 177 THR B O 1
ATOM 3831 N N . THR B 1 178 ? -10.047 -20.656 -19.562 1 97.5 178 THR B N 1
ATOM 3832 C CA . THR B 1 178 ? -9.43 -21.484 -18.531 1 97.5 178 THR B CA 1
ATOM 3833 C C . THR B 1 178 ? -8.188 -22.188 -19.078 1 97.5 178 THR B C 1
ATOM 3835 O O . THR B 1 178 ? -7.133 -22.188 -18.438 1 97.5 178 THR B O 1
ATOM 3838 N N . GLU B 1 179 ? -8.289 -22.656 -20.297 1 96.81 179 GLU B N 1
ATOM 3839 C CA . GLU B 1 179 ? -7.16 -23.328 -20.938 1 96.81 179 GLU B CA 1
ATOM 3840 C C . GLU B 1 179 ? -5.996 -22.375 -21.156 1 96.81 179 GLU B C 1
ATOM 3842 O O . GLU B 1 179 ? -4.836 -22.734 -20.969 1 96.81 179 GLU B O 1
ATOM 3847 N N . GLY B 1 180 ? -6.324 -21.188 -21.562 1 96.94 180 GLY B N 1
ATOM 3848 C CA . GLY B 1 180 ? -5.285 -20.188 -21.766 1 96.94 180 GLY B CA 1
ATOM 3849 C C . GLY B 1 180 ? -4.492 -19.906 -20.5 1 96.94 180 GLY B C 1
ATOM 3850 O O . GLY B 1 180 ? -3.264 -19.797 -20.547 1 96.94 180 GLY B O 1
ATOM 3851 N N . LEU B 1 181 ? -5.207 -19.75 -19.422 1 96.19 181 LEU B N 1
ATOM 3852 C CA . LEU B 1 181 ? -4.527 -19.484 -18.156 1 96.19 181 LEU B CA 1
ATOM 3853 C C . LEU B 1 181 ? -3.711 -20.688 -17.719 1 96.19 181 LEU B C 1
ATOM 3855 O O . LEU B 1 181 ? -2.627 -20.531 -17.156 1 96.19 181 LEU B O 1
ATOM 3859 N N . GLN B 1 182 ? -4.242 -21.859 -17.969 1 94.25 182 GLN B N 1
ATOM 3860 C CA . GLN B 1 182 ? -3.523 -23.094 -17.609 1 94.25 182 GLN B CA 1
ATOM 3861 C C . GLN B 1 182 ? -2.191 -23.172 -18.359 1 94.25 182 GLN B C 1
ATOM 3863 O O . GLN B 1 182 ? -1.183 -23.594 -17.781 1 94.25 182 GLN B O 1
ATOM 3868 N N . GLN B 1 183 ? -2.189 -22.719 -19.594 1 92.75 183 GLN B N 1
ATOM 3869 C CA . GLN B 1 183 ? -0.95 -22.688 -20.359 1 92.75 183 GLN B CA 1
ATOM 3870 C C . GLN B 1 183 ? 0.013 -21.641 -19.812 1 92.75 183 GLN B C 1
ATOM 3872 O O . GLN B 1 183 ? 1.229 -21.844 -19.812 1 92.75 183 GLN B O 1
ATOM 3877 N N . LEU B 1 184 ? -0.577 -20.609 -19.328 1 90.5 184 LEU B N 1
ATOM 3878 C CA . LEU B 1 184 ? 0.214 -19.484 -18.844 1 90.5 184 LEU B CA 1
ATOM 3879 C C . LEU B 1 184 ? 0.801 -19.781 -17.469 1 90.5 184 LEU B C 1
ATOM 3881 O O . LEU B 1 184 ? 1.973 -19.5 -17.219 1 90.5 184 LEU B O 1
ATOM 3885 N N . ALA B 1 185 ? -0.002 -20.438 -16.609 1 89.25 185 ALA B N 1
ATOM 3886 C CA . ALA B 1 185 ? 0.353 -20.438 -15.195 1 89.25 185 ALA B CA 1
ATOM 3887 C C . ALA B 1 185 ? 0.635 -21.859 -14.711 1 89.25 185 ALA B C 1
ATOM 3889 O O . ALA B 1 185 ? 1.257 -22.047 -13.664 1 89.25 185 ALA B O 1
ATOM 3890 N N . TYR B 1 186 ? 0.19 -22.859 -15.414 1 88.44 186 TYR B N 1
ATOM 3891 C CA . TYR B 1 186 ? 0.297 -24.234 -14.906 1 88.44 186 TYR B CA 1
ATOM 3892 C C . TYR B 1 186 ? 0.938 -25.156 -15.938 1 88.44 186 TYR B C 1
ATOM 3894 O O . TYR B 1 186 ? 0.654 -26.344 -15.969 1 88.44 186 TYR B O 1
ATOM 3902 N N . ASN B 1 187 ? 1.701 -24.547 -16.812 1 84.81 187 ASN B N 1
ATOM 3903 C CA . ASN B 1 187 ? 2.42 -25.312 -17.828 1 84.81 187 ASN B CA 1
ATOM 3904 C C . ASN B 1 187 ? 1.477 -26.219 -18.625 1 84.81 187 ASN B C 1
ATOM 3906 O O . ASN B 1 187 ? 1.826 -27.344 -18.953 1 84.81 187 ASN B O 1
ATOM 3910 N N . GLY B 1 188 ? 0.193 -25.812 -18.75 1 89.12 188 GLY B N 1
ATOM 3911 C CA . GLY B 1 188 ? -0.768 -26.5 -19.594 1 89.12 188 GLY B CA 1
ATOM 3912 C C . GLY B 1 188 ? -1.523 -27.594 -18.859 1 89.12 188 GLY B C 1
ATOM 3913 O O . GLY B 1 188 ? -2.369 -28.266 -19.453 1 89.12 188 GLY B O 1
ATOM 3914 N N . GLN B 1 189 ? -1.243 -27.781 -17.625 1 89.5 189 GLN B N 1
ATOM 3915 C CA . GLN B 1 189 ? -1.944 -28.797 -16.844 1 89.5 189 GLN B CA 1
ATOM 3916 C C . GLN B 1 189 ? -3.369 -28.359 -16.516 1 89.5 189 GLN B C 1
ATOM 3918 O O . GLN B 1 189 ? -3.627 -27.172 -16.344 1 89.5 189 GLN B O 1
ATOM 3923 N N . PRO B 1 190 ? -4.25 -29.328 -16.469 1 93.25 190 PRO B N 1
ATOM 3924 C CA . PRO B 1 190 ? -5.641 -28.984 -16.172 1 93.25 190 PRO B CA 1
ATOM 3925 C C . PRO B 1 190 ? -5.855 -28.672 -14.688 1 93.25 190 PRO B C 1
ATOM 3927 O O . PRO B 1 190 ? -6.625 -29.359 -14.008 1 93.25 190 PRO B O 1
ATOM 3930 N N . THR B 1 191 ? -5.238 -27.625 -14.242 1 92.94 191 THR B N 1
ATOM 3931 C CA . THR B 1 191 ? -5.262 -27.141 -12.867 1 92.94 191 THR B CA 1
ATOM 3932 C C . THR B 1 191 ? -6.082 -25.859 -12.75 1 92.94 191 THR B C 1
ATOM 3934 O O . THR B 1 191 ? -6.004 -24.984 -13.617 1 92.94 191 THR B O 1
ATOM 3937 N N . ILE B 1 192 ? -6.969 -25.828 -11.75 1 95.12 192 ILE B N 1
ATOM 3938 C CA . ILE B 1 192 ? -7.801 -24.656 -11.531 1 95.12 192 ILE B CA 1
ATOM 3939 C C . ILE B 1 192 ? -7.652 -24.188 -10.086 1 95.12 192 ILE B C 1
ATOM 3941 O O . ILE B 1 192 ? -7.078 -24.891 -9.25 1 95.12 192 ILE B O 1
ATOM 3945 N N . SER B 1 193 ? -8.117 -23 -9.883 1 93.75 193 SER B N 1
ATOM 3946 C CA . SER B 1 193 ? -8.055 -22.438 -8.531 1 93.75 193 SER B CA 1
ATOM 3947 C C . SER B 1 193 ? -9.398 -22.547 -7.82 1 93.75 193 SER B C 1
ATOM 3949 O O . SER B 1 193 ? -9.453 -22.578 -6.59 1 93.75 193 SER B O 1
ATOM 3951 N N . SER B 1 194 ? -10.469 -22.609 -8.586 1 96.19 194 SER B N 1
ATOM 3952 C CA . SER B 1 194 ? -11.812 -22.688 -8.031 1 96.19 194 SER B CA 1
ATOM 3953 C C . SER B 1 194 ? -12.828 -23.125 -9.086 1 96.19 194 SER B C 1
ATOM 3955 O O . SER B 1 194 ? -12.508 -23.172 -10.273 1 96.19 194 SER B O 1
ATOM 3957 N N . ILE B 1 195 ? -13.961 -23.531 -8.617 1 96.75 195 ILE B N 1
ATOM 3958 C CA . ILE B 1 195 ? -15.117 -23.781 -9.469 1 96.75 195 ILE B CA 1
ATOM 3959 C C . ILE B 1 195 ? -16.188 -22.734 -9.203 1 96.75 195 ILE B C 1
ATOM 3961 O O . ILE B 1 195 ? -16.703 -22.625 -8.086 1 96.75 195 ILE B O 1
ATOM 3965 N N . GLY B 1 196 ? -16.391 -21.891 -10.203 1 96.81 196 GLY B N 1
ATOM 3966 C CA . GLY B 1 196 ? -17.5 -20.953 -10.086 1 96.81 196 GLY B CA 1
ATOM 3967 C C . GLY B 1 196 ? -18.859 -21.594 -10.297 1 96.81 196 GLY B C 1
ATOM 3968 O O . GLY B 1 196 ? -19.047 -22.359 -11.25 1 96.81 196 GLY B O 1
ATOM 3969 N N . ILE B 1 197 ? -19.797 -21.281 -9.398 1 96.06 197 ILE B N 1
ATOM 3970 C CA . ILE B 1 197 ? -21.094 -21.969 -9.461 1 96.06 197 ILE B CA 1
ATOM 3971 C C . ILE B 1 197 ? -22.219 -20.938 -9.516 1 96.06 197 ILE B C 1
ATOM 3973 O O . ILE B 1 197 ? -22.141 -19.891 -8.852 1 96.06 197 ILE B O 1
ATOM 3977 N N . ASP B 1 198 ? -23.141 -21.203 -10.398 1 95.44 198 ASP B N 1
ATOM 3978 C CA . ASP B 1 198 ? -24.453 -20.562 -10.312 1 95.44 198 ASP B CA 1
ATOM 3979 C C . ASP B 1 198 ? -25.406 -21.391 -9.453 1 95.44 198 ASP B C 1
ATOM 3981 O O . ASP B 1 198 ? -25.594 -22.594 -9.688 1 95.44 198 ASP B O 1
ATOM 3985 N N . GLY B 1 199 ? -25.922 -20.797 -8.445 1 94.19 199 GLY B N 1
ATOM 3986 C CA . GLY B 1 199 ? -26.719 -21.516 -7.465 1 94.19 199 GLY B CA 1
ATOM 3987 C C . GLY B 1 199 ? -25.984 -21.734 -6.152 1 94.19 199 GLY B C 1
ATOM 3988 O O . GLY B 1 199 ? -24.984 -21.078 -5.883 1 94.19 199 GLY B O 1
ATOM 3989 N N . MET B 1 200 ? -26.547 -22.531 -5.301 1 91.75 200 MET B N 1
ATOM 3990 C CA . MET B 1 200 ? -25.922 -22.859 -4.02 1 91.75 200 MET B CA 1
ATOM 3991 C C . MET B 1 200 ? -25.938 -24.375 -3.781 1 91.75 200 MET B C 1
ATOM 3993 O O . MET B 1 200 ? -27.016 -24.969 -3.658 1 91.75 200 MET B O 1
ATOM 3997 N N . PRO B 1 201 ? -24.781 -24.859 -3.789 1 90 201 PRO B N 1
ATOM 3998 C CA . PRO B 1 201 ? -24.734 -26.312 -3.572 1 90 201 PRO B CA 1
ATOM 3999 C C . PRO B 1 201 ? -25.219 -26.703 -2.176 1 90 201 PRO B C 1
ATOM 4001 O O . PRO B 1 201 ? -24.859 -26.047 -1.189 1 90 201 PRO B O 1
ATOM 4004 N N . ARG B 1 202 ? -26.109 -27.75 -2.092 1 88.31 202 ARG B N 1
ATOM 4005 C CA . ARG B 1 202 ? -26.594 -28.266 -0.813 1 88.31 202 ARG B CA 1
ATOM 4006 C C . ARG B 1 202 ? -25.625 -29.266 -0.218 1 88.31 202 ARG B C 1
ATOM 4008 O O . ARG B 1 202 ? -25.625 -29.5 0.994 1 88.31 202 ARG B O 1
ATOM 4015 N N . GLN B 1 203 ? -24.781 -29.891 -1.128 1 88.75 203 GLN B N 1
ATOM 4016 C CA . GLN B 1 203 ? -23.766 -30.875 -0.743 1 88.75 203 GLN B CA 1
ATOM 4017 C C . GLN B 1 203 ? -22.594 -30.859 -1.722 1 88.75 203 GLN B C 1
ATOM 4019 O O . GLN B 1 203 ? -22.797 -30.812 -2.936 1 88.75 203 GLN B O 1
ATOM 4024 N N . LEU B 1 204 ? -21.375 -30.859 -1.145 1 92.44 204 LEU B N 1
ATOM 4025 C CA . LEU B 1 204 ? -20.172 -30.922 -1.966 1 92.44 204 LEU B CA 1
ATOM 4026 C C . LEU B 1 204 ? -19.391 -32.219 -1.709 1 92.44 204 LEU B C 1
ATOM 4028 O O . LEU B 1 204 ? -19.5 -32.781 -0.63 1 92.44 204 LEU B O 1
ATOM 4032 N N . PRO B 1 205 ? -18.719 -32.688 -2.795 1 89.81 205 PRO B N 1
ATOM 4033 C CA . PRO B 1 205 ? -17.828 -33.812 -2.533 1 89.81 205 PRO B CA 1
ATOM 4034 C C . PRO B 1 205 ? -16.828 -33.531 -1.403 1 89.81 205 PRO B C 1
ATOM 4036 O O . PRO B 1 205 ? -16.594 -32.375 -1.068 1 89.81 205 PRO B O 1
ATOM 4039 N N . ASP B 1 206 ? -16.297 -34.594 -0.828 1 90.25 206 ASP B N 1
ATOM 4040 C CA . ASP B 1 206 ? -15.32 -34.438 0.247 1 90.25 206 ASP B CA 1
ATOM 4041 C C . ASP B 1 206 ? -14.086 -33.688 -0.234 1 90.25 206 ASP B C 1
ATOM 4043 O O . ASP B 1 206 ? -13.633 -33.875 -1.363 1 90.25 206 ASP B O 1
ATOM 4047 N N . GLY B 1 207 ? -13.57 -32.781 0.583 1 91.19 207 GLY B N 1
ATOM 4048 C CA . GLY B 1 207 ? -12.328 -32.062 0.283 1 91.19 207 GLY B CA 1
ATOM 4049 C C . GLY B 1 207 ? -12.547 -30.703 -0.32 1 91.19 207 GLY B C 1
ATOM 4050 O O . GLY B 1 207 ? -11.586 -30.016 -0.67 1 91.19 207 GLY B O 1
ATOM 4051 N N . TYR B 1 208 ? -13.852 -30.375 -0.438 1 93.75 208 TYR B N 1
ATOM 4052 C CA . TYR B 1 208 ? -14.156 -29.062 -1.005 1 93.75 208 TYR B CA 1
ATOM 4053 C C . TYR B 1 208 ? -15 -28.234 -0.046 1 93.75 208 TYR B C 1
ATOM 4055 O O . TYR B 1 208 ? -15.633 -28.781 0.861 1 93.75 208 TYR B O 1
ATOM 4063 N N . GLN B 1 209 ? -14.969 -26.969 -0.147 1 93.69 209 GLN B N 1
ATOM 4064 C CA . GLN B 1 209 ? -15.82 -26.047 0.606 1 93.69 209 GLN B CA 1
ATOM 4065 C C . GLN B 1 209 ? -16.359 -24.938 -0.286 1 93.69 209 GLN B C 1
ATOM 4067 O O . GLN B 1 209 ? -15.766 -24.625 -1.324 1 93.69 209 GLN B O 1
ATOM 4072 N N . THR B 1 210 ? -17.438 -24.312 0.155 1 95.62 210 THR B N 1
ATOM 4073 C CA . THR B 1 210 ? -18.047 -23.203 -0.573 1 95.62 210 THR B CA 1
ATOM 4074 C C . THR B 1 210 ? -17.594 -21.875 0.003 1 95.62 210 THR B C 1
ATOM 4076 O O . THR B 1 210 ? -17.484 -21.719 1.221 1 95.62 210 THR B O 1
ATOM 4079 N N . VAL B 1 211 ? -17.266 -20.984 -0.849 1 95.19 211 VAL B N 1
ATOM 4080 C CA . VAL B 1 211 ? -16.938 -19.609 -0.486 1 95.19 211 VAL B CA 1
ATOM 4081 C C . VAL B 1 211 ? -17.953 -18.656 -1.11 1 95.19 211 VAL B C 1
ATOM 4083 O O . VAL B 1 211 ? -18.141 -18.641 -2.328 1 95.19 211 VAL B O 1
ATOM 4086 N N . ASN B 1 212 ? -18.625 -17.891 -0.286 1 95.5 212 ASN B N 1
ATOM 4087 C CA . ASN B 1 212 ? -19.594 -16.938 -0.824 1 95.5 212 ASN B CA 1
ATOM 4088 C C . ASN B 1 212 ? -18.891 -15.703 -1.394 1 95.5 212 ASN B C 1
ATOM 4090 O O . ASN B 1 212 ? -17.672 -15.57 -1.29 1 95.5 212 ASN B O 1
ATOM 4094 N N . ARG B 1 213 ? -19.625 -14.82 -1.95 1 95.56 213 ARG B N 1
ATOM 4095 C CA . ARG B 1 213 ? -19.109 -13.648 -2.643 1 95.56 213 ARG B CA 1
ATOM 4096 C C . ARG B 1 213 ? -18.422 -12.695 -1.664 1 95.56 213 ARG B C 1
ATOM 4098 O O . ARG B 1 213 ? -17.375 -12.133 -1.967 1 95.56 213 ARG B O 1
ATOM 4105 N N . ALA B 1 214 ? -18.984 -12.539 -0.516 1 95.81 214 ALA B N 1
ATOM 4106 C CA . ALA B 1 214 ? -18.422 -11.648 0.489 1 95.81 214 ALA B CA 1
ATOM 4107 C C . ALA B 1 214 ? -17.031 -12.133 0.923 1 95.81 214 ALA B C 1
ATOM 4109 O O . ALA B 1 214 ? -16.109 -11.336 1.074 1 95.81 214 ALA B O 1
ATOM 4110 N N . ASP B 1 215 ? -16.906 -13.422 1.084 1 94.44 215 ASP B N 1
ATOM 4111 C CA . ASP B 1 215 ? -15.625 -13.992 1.489 1 94.44 215 ASP B CA 1
ATOM 4112 C C . ASP B 1 215 ? -14.617 -13.938 0.348 1 94.44 215 ASP B C 1
ATOM 4114 O O . ASP B 1 215 ? -13.414 -13.82 0.584 1 94.44 215 ASP B O 1
ATOM 4118 N N . ALA B 1 216 ? -15.125 -14.062 -0.878 1 96.19 216 ALA B N 1
ATOM 4119 C CA . ALA B 1 216 ? -14.25 -13.914 -2.035 1 96.19 216 ALA B CA 1
ATOM 4120 C C . ALA B 1 216 ? -13.664 -12.508 -2.1 1 96.19 216 ALA B C 1
ATOM 4122 O O . ALA B 1 216 ? -12.477 -12.336 -2.396 1 96.19 216 ALA B O 1
ATOM 4123 N N . VAL B 1 217 ? -14.5 -11.531 -1.817 1 96.5 217 VAL B N 1
ATOM 4124 C CA . VAL B 1 217 ? -14.031 -10.156 -1.758 1 96.5 217 VAL B CA 1
ATOM 4125 C C . VAL B 1 217 ? -12.992 -10.008 -0.651 1 96.5 217 VAL B C 1
ATOM 4127 O O . VAL B 1 217 ? -11.945 -9.375 -0.85 1 96.5 217 VAL B O 1
ATOM 4130 N N . SER B 1 218 ? -13.266 -10.633 0.507 1 94.19 218 SER B N 1
ATOM 4131 C CA . SER B 1 218 ? -12.328 -10.602 1.623 1 94.19 218 SER B CA 1
ATOM 4132 C C . SER B 1 218 ? -10.992 -11.227 1.239 1 94.19 218 SER B C 1
ATOM 4134 O O . SER B 1 218 ? -9.938 -10.797 1.711 1 94.19 218 SER B O 1
ATOM 4136 N N . ASP B 1 219 ? -11.031 -12.227 0.413 1 94.38 219 ASP B N 1
ATOM 4137 C CA . ASP B 1 219 ? -9.812 -12.883 -0.062 1 94.38 219 ASP B CA 1
ATOM 4138 C C . ASP B 1 219 ? -8.938 -11.914 -0.853 1 94.38 219 ASP B C 1
ATOM 4140 O O . ASP B 1 219 ? -7.711 -11.938 -0.729 1 94.38 219 ASP B O 1
ATOM 4144 N N . LEU B 1 220 ? -9.578 -11.047 -1.638 1 93.94 220 LEU B N 1
ATOM 4145 C CA . LEU B 1 220 ? -8.844 -10.07 -2.445 1 93.94 220 LEU B CA 1
ATOM 4146 C C . LEU B 1 220 ? -8.344 -8.922 -1.585 1 93.94 220 LEU B C 1
ATOM 4148 O O . LEU B 1 220 ? -7.391 -8.227 -1.958 1 93.94 220 LEU B O 1
ATOM 4152 N N . MET B 1 221 ? -8.977 -8.734 -0.401 1 94.44 221 MET B N 1
ATOM 4153 C CA . MET B 1 221 ? -8.633 -7.625 0.485 1 94.44 221 MET B CA 1
ATOM 4154 C C . MET B 1 221 ? -7.535 -8.031 1.465 1 94.44 221 MET B C 1
ATOM 4156 O O . MET B 1 221 ? -6.812 -7.184 1.986 1 94.44 221 MET B O 1
ATOM 4160 N N . ARG B 1 222 ? -7.352 -9.305 1.659 1 92.38 222 ARG B N 1
ATOM 4161 C CA . ARG B 1 222 ? -6.512 -9.828 2.73 1 92.38 222 ARG B CA 1
ATOM 4162 C C . ARG B 1 222 ? -5.07 -9.352 2.578 1 92.38 222 ARG B C 1
ATOM 4164 O O . ARG B 1 222 ? -4.465 -8.875 3.537 1 92.38 222 ARG B O 1
ATOM 4171 N N . PRO B 1 223 ? -4.527 -9.375 1.356 1 89.88 223 PRO B N 1
ATOM 4172 C CA . PRO B 1 223 ? -3.135 -8.945 1.214 1 89.88 223 PRO B CA 1
ATOM 4173 C C . PRO B 1 223 ? -2.951 -7.453 1.481 1 89.88 223 PRO B C 1
ATOM 4175 O O . PRO B 1 223 ? -1.823 -6.988 1.663 1 89.88 223 PRO B O 1
ATOM 4178 N N . LEU B 1 224 ? -4.059 -6.719 1.504 1 92.81 224 LEU B N 1
ATOM 4179 C CA . LEU B 1 224 ? -3.996 -5.27 1.648 1 92.81 224 LEU B CA 1
ATOM 4180 C C . LEU B 1 224 ? -4.195 -4.859 3.104 1 92.81 224 LEU B C 1
ATOM 4182 O O . LEU B 1 224 ? -4.133 -3.672 3.432 1 92.81 224 LEU B O 1
ATOM 4186 N N . LYS B 1 225 ? -4.371 -5.785 3.943 1 91.12 225 LYS B N 1
ATOM 4187 C CA . LYS B 1 225 ? -4.719 -5.492 5.332 1 91.12 225 LYS B CA 1
ATOM 4188 C C . LYS B 1 225 ? -3.641 -4.645 6 1 91.12 225 LYS B C 1
ATOM 4190 O O . LYS B 1 225 ? -3.947 -3.662 6.68 1 91.12 225 LYS B O 1
ATOM 4195 N N . VAL B 1 226 ? -2.385 -5.039 5.824 1 90.31 226 VAL B N 1
ATOM 4196 C CA . VAL B 1 226 ? -1.289 -4.32 6.469 1 90.31 226 VAL B CA 1
ATOM 4197 C C . VAL B 1 226 ? -1.217 -2.895 5.93 1 90.31 226 VAL B C 1
ATOM 4199 O O . VAL B 1 226 ? -0.965 -1.951 6.684 1 90.31 226 VAL B O 1
ATOM 4202 N N . ALA B 1 227 ? -1.424 -2.723 4.629 1 91.38 227 ALA B N 1
ATOM 4203 C CA . ALA B 1 227 ? -1.455 -1.396 4.023 1 91.38 227 ALA B CA 1
ATOM 4204 C C . ALA B 1 227 ? -2.602 -0.561 4.586 1 91.38 227 ALA B C 1
ATOM 4206 O O . ALA B 1 227 ? -2.428 0.624 4.879 1 91.38 227 ALA B O 1
ATOM 4207 N N . VAL B 1 228 ? -3.771 -1.162 4.746 1 94.69 228 VAL B N 1
ATOM 4208 C CA . VAL B 1 228 ? -4.945 -0.482 5.289 1 94.69 228 VAL B CA 1
ATOM 4209 C C . VAL B 1 228 ? -4.66 -0.023 6.719 1 94.69 228 VAL B C 1
ATOM 4211 O O . VAL B 1 228 ? -4.98 1.108 7.09 1 94.69 228 VAL B O 1
ATOM 4214 N N . ASP B 1 229 ? -4.016 -0.84 7.523 1 94.81 229 ASP B N 1
ATOM 4215 C CA . ASP B 1 229 ? -3.658 -0.486 8.891 1 94.81 229 ASP B CA 1
ATOM 4216 C C . ASP B 1 229 ? -2.689 0.694 8.922 1 94.81 229 ASP B C 1
ATOM 4218 O O . ASP B 1 229 ? -2.814 1.586 9.766 1 94.81 229 ASP B O 1
ATOM 4222 N N . ALA B 1 230 ? -1.724 0.648 8.016 1 93.81 230 ALA B N 1
ATOM 4223 C CA . ALA B 1 230 ? -0.762 1.745 7.938 1 93.81 230 ALA B CA 1
ATOM 4224 C C . ALA B 1 230 ? -1.453 3.057 7.578 1 93.81 230 ALA B C 1
ATOM 4226 O O . ALA B 1 230 ? -1.161 4.102 8.164 1 93.81 230 ALA B O 1
ATOM 4227 N N . ILE B 1 231 ? -2.393 3.031 6.621 1 95.19 231 ILE B N 1
ATOM 4228 C CA . ILE B 1 231 ? -3.148 4.207 6.199 1 95.19 231 ILE B CA 1
ATOM 4229 C C . ILE B 1 231 ? -3.945 4.758 7.379 1 95.19 231 ILE B C 1
ATOM 4231 O O . ILE B 1 231 ? -3.996 5.973 7.586 1 95.19 231 ILE B O 1
ATOM 4235 N N . THR B 1 232 ? -4.457 3.895 8.172 1 94.94 232 THR B N 1
ATOM 4236 C CA . THR B 1 232 ? -5.25 4.297 9.336 1 94.94 232 THR B CA 1
ATOM 4237 C C . THR B 1 232 ? -4.375 5.02 10.359 1 94.94 232 THR B C 1
ATOM 4239 O O . THR B 1 232 ? -4.793 6.023 10.938 1 94.94 232 THR B O 1
ATOM 4242 N N . VAL B 1 233 ? -3.172 4.535 10.578 1 96 233 VAL B N 1
ATOM 4243 C CA . VAL B 1 233 ? -2.246 5.188 11.5 1 96 233 VAL B CA 1
ATOM 4244 C C . VAL B 1 233 ? -1.933 6.598 11.008 1 96 233 VAL B C 1
ATOM 4246 O O . VAL B 1 233 ? -1.957 7.555 11.781 1 96 233 VAL B O 1
ATOM 4249 N N . VAL B 1 234 ? -1.708 6.719 9.742 1 95.69 234 VAL B N 1
ATOM 4250 C CA . VAL B 1 234 ? -1.397 8.023 9.156 1 95.69 234 VAL B CA 1
ATOM 4251 C C . VAL B 1 234 ? -2.588 8.961 9.328 1 95.69 234 VAL B C 1
ATOM 4253 O O . VAL B 1 234 ? -2.418 10.133 9.688 1 95.69 234 VAL B O 1
ATOM 4256 N N . ALA B 1 235 ? -3.777 8.453 9.07 1 95.88 235 ALA B N 1
ATOM 4257 C CA . ALA B 1 235 ? -4.988 9.258 9.211 1 95.88 235 ALA B CA 1
ATOM 4258 C C . ALA B 1 235 ? -5.129 9.789 10.633 1 95.88 235 ALA B C 1
ATOM 4260 O O . ALA B 1 235 ? -5.426 10.969 10.836 1 95.88 235 ALA B O 1
ATOM 4261 N N . VAL B 1 236 ? -4.879 8.992 11.609 1 95.75 236 VAL B N 1
ATOM 4262 C CA . VAL B 1 236 ? -4.98 9.398 13.008 1 95.75 236 VAL B CA 1
ATOM 4263 C C . VAL B 1 236 ? -3.947 10.477 13.312 1 95.75 236 VAL B C 1
ATOM 4265 O O . VAL B 1 236 ? -4.254 11.469 13.984 1 95.75 236 VAL B O 1
ATOM 4268 N N . LEU B 1 237 ? -2.738 10.266 12.812 1 96.19 237 LEU B N 1
ATOM 4269 C CA . LEU B 1 237 ? -1.69 11.258 13.016 1 96.19 237 LEU B CA 1
ATOM 4270 C C . LEU B 1 237 ? -2.059 12.578 12.359 1 96.19 237 LEU B C 1
ATOM 4272 O O . LEU B 1 237 ? -1.759 13.648 12.898 1 96.19 237 LEU B O 1
ATOM 4276 N N . LEU B 1 238 ? -2.738 12.516 11.203 1 97 238 LEU B N 1
ATOM 4277 C CA . LEU B 1 238 ? -3.201 13.719 10.523 1 97 238 LEU B CA 1
ATOM 4278 C C . LEU B 1 238 ? -4.262 14.438 11.352 1 97 238 LEU B C 1
ATOM 4280 O O . LEU B 1 238 ? -4.301 15.664 11.391 1 97 238 LEU B O 1
ATOM 4284 N N . TRP B 1 239 ? -5.047 13.641 12.062 1 96.25 239 TRP B N 1
ATOM 4285 C CA . TRP B 1 239 ? -6.035 14.25 12.953 1 96.25 239 TRP B CA 1
ATOM 4286 C C . TRP B 1 239 ? -5.359 14.984 14.102 1 96.25 239 TRP B C 1
ATOM 4288 O O . TRP B 1 239 ? -5.809 16.062 14.508 1 96.25 239 TRP B O 1
ATOM 4298 N N . ILE B 1 240 ? -4.312 14.477 14.555 1 96.19 240 ILE B N 1
ATOM 4299 C CA . ILE B 1 240 ? -3.549 15.133 15.609 1 96.19 240 ILE B CA 1
ATOM 4300 C C . ILE B 1 240 ? -2.973 16.453 15.094 1 96.19 240 ILE B C 1
ATOM 4302 O O . ILE B 1 240 ? -3.051 17.469 15.773 1 96.19 240 ILE B O 1
ATOM 4306 N N . VAL B 1 241 ? -2.457 16.391 13.891 1 94.69 241 VAL B N 1
ATOM 4307 C CA . VAL B 1 241 ? -1.928 17.594 13.273 1 94.69 241 VAL B CA 1
ATOM 4308 C C . VAL B 1 241 ? -3.035 18.641 13.141 1 94.69 241 VAL B C 1
ATOM 4310 O O . VAL B 1 241 ? -2.826 19.812 13.453 1 94.69 241 VAL B O 1
ATOM 4313 N N . ALA B 1 242 ? -4.176 18.156 12.688 1 95.81 242 ALA B N 1
ATOM 4314 C CA . ALA B 1 242 ? -5.309 19.078 12.555 1 95.81 242 ALA B CA 1
ATOM 4315 C C . ALA B 1 242 ? -5.652 19.719 13.883 1 95.81 242 ALA B C 1
ATOM 4317 O O . 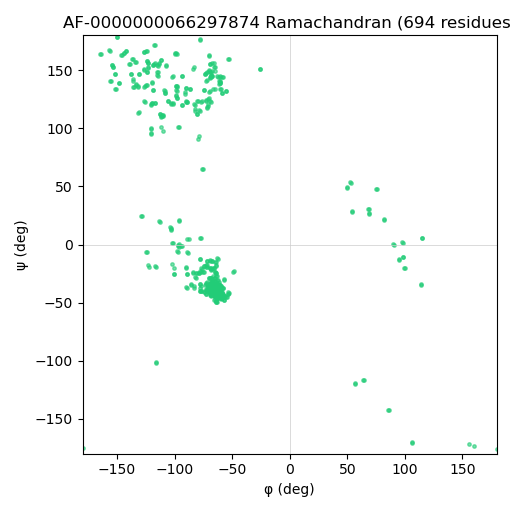ALA B 1 242 ? -5.863 20.938 13.953 1 95.81 242 ALA B O 1
ATOM 4318 N N . ALA B 1 243 ? -5.676 18.953 14.953 1 95 243 ALA B N 1
ATOM 4319 C CA . ALA B 1 243 ? -5.977 19.469 16.281 1 95 243 ALA B CA 1
ATOM 4320 C C . ALA B 1 243 ? -4.934 20.484 16.734 1 95 243 ALA B C 1
ATOM 4322 O O . ALA B 1 243 ? -5.273 21.516 17.328 1 95 243 ALA B O 1
ATOM 4323 N N . LEU B 1 244 ? -3.699 20.234 16.422 1 92.38 244 LEU B N 1
ATOM 4324 C CA . LEU B 1 244 ? -2.615 21.141 16.797 1 92.38 244 LEU B CA 1
ATOM 4325 C C . LEU B 1 244 ? -2.717 22.453 16.031 1 92.38 244 LEU B C 1
ATOM 4327 O O . LEU B 1 244 ? -2.48 23.531 16.609 1 92.38 244 LEU B O 1
ATOM 4331 N N . ILE B 1 245 ? -3.08 22.359 14.742 1 91.56 245 ILE B N 1
ATOM 4332 C CA . ILE B 1 245 ? -3.219 23.562 13.922 1 91.56 245 ILE B CA 1
ATOM 4333 C C . ILE B 1 245 ? -4.352 24.438 14.469 1 91.56 245 ILE B C 1
ATOM 4335 O O . ILE B 1 245 ? -4.156 25.609 14.75 1 91.56 245 ILE B O 1
ATOM 4339 N N . VAL B 1 246 ? -5.488 23.828 14.703 1 91.38 246 VAL B N 1
ATOM 4340 C CA . VAL B 1 246 ? -6.648 24.547 15.211 1 91.38 246 VAL B CA 1
ATOM 4341 C C . VAL B 1 246 ? -6.355 25.078 16.609 1 91.38 246 VAL B C 1
ATOM 4343 O O . VAL B 1 246 ? -6.684 26.219 16.938 1 91.38 246 VAL B O 1
ATOM 4346 N N . GLY B 1 247 ? -5.766 24.25 17.422 1 88.69 247 GLY B N 1
ATOM 4347 C CA . GLY B 1 247 ? -5.383 24.672 18.766 1 88.69 247 GLY B CA 1
ATOM 4348 C C . GLY B 1 247 ? -4.449 25.859 18.766 1 88.69 247 GLY B C 1
ATOM 4349 O O . GLY B 1 247 ? -4.582 26.75 19.609 1 88.69 247 GLY B O 1
ATOM 4350 N N . SER B 1 248 ? -3.578 25.891 17.844 1 84.31 248 SER B N 1
ATOM 4351 C CA . SER B 1 248 ? -2.633 27 17.75 1 84.31 248 SER B CA 1
ATOM 4352 C C . SER B 1 248 ? -3.344 28.312 17.438 1 84.31 248 SER B C 1
ATOM 4354 O O . SER B 1 248 ? -2.992 29.359 17.984 1 84.31 248 SER B O 1
ATOM 4356 N N . VAL B 1 249 ? -4.348 28.219 16.656 1 83.12 249 VAL B N 1
ATOM 4357 C CA . VAL B 1 249 ? -5.094 29.406 16.266 1 83.12 249 VAL B CA 1
ATOM 4358 C C . VAL B 1 249 ? -5.965 29.891 17.422 1 83.12 249 VAL B C 1
ATOM 4360 O O . VAL B 1 249 ? -6.062 31.094 17.688 1 83.12 249 VAL B O 1
ATOM 4363 N N . VAL B 1 250 ? -6.543 28.984 18.078 1 83.81 250 VAL B N 1
ATOM 4364 C CA . VAL B 1 250 ? -7.402 29.312 19.203 1 83.81 250 VAL B CA 1
ATOM 4365 C C . VAL B 1 250 ? -6.555 29.875 20.359 1 83.81 250 VAL B C 1
ATOM 4367 O O . VAL B 1 250 ? -6.969 30.797 21.047 1 83.81 250 VAL B O 1
ATOM 4370 N N . TYR B 1 251 ? -5.477 29.281 20.516 1 81.88 251 TYR B N 1
ATOM 4371 C CA . TYR B 1 251 ? -4.555 29.75 21.531 1 81.88 251 TYR B CA 1
ATOM 4372 C C . TYR B 1 251 ? -4.148 31.203 21.281 1 81.88 251 TYR B C 1
ATOM 4374 O O . TYR B 1 251 ? -4.18 32.031 22.188 1 81.88 251 TYR B O 1
ATOM 4382 N N . LEU B 1 252 ? -3.836 31.5 20.172 1 75.5 252 LEU B N 1
ATOM 4383 C CA . LEU B 1 252 ? -3.426 32.844 19.812 1 75.5 252 LEU B CA 1
ATOM 4384 C C . LEU B 1 252 ? -4.59 33.812 19.938 1 75.5 252 LEU B C 1
ATOM 4386 O O . LEU B 1 252 ? -4.406 34.969 20.344 1 75.5 252 LEU B O 1
ATOM 4390 N N . SER B 1 253 ? -5.727 33.375 19.5 1 77.44 253 SER B N 1
ATOM 4391 C CA . SER B 1 253 ? -6.918 34.188 19.641 1 77.44 253 SER B CA 1
ATOM 4392 C C . SER B 1 253 ? -7.207 34.531 21.094 1 77.44 253 SER B C 1
ATOM 4394 O O . SER B 1 253 ? -7.613 35.656 21.422 1 77.44 253 SER B O 1
ATOM 4396 N N . ALA B 1 254 ? -7.059 33.562 21.906 1 79.81 254 ALA B N 1
ATOM 4397 C CA . ALA B 1 254 ? -7.258 33.75 23.344 1 79.81 254 ALA B CA 1
ATOM 4398 C C . ALA B 1 254 ? -6.238 34.75 23.906 1 79.81 254 ALA B C 1
ATOM 4400 O O . ALA B 1 254 ? -6.57 35.562 24.75 1 79.81 254 ALA B O 1
ATOM 4401 N N . LEU B 1 255 ? -5.098 34.719 23.453 1 76.12 255 LEU B N 1
ATOM 4402 C CA . LEU B 1 255 ? -4.043 35.594 23.922 1 76.12 255 LEU B CA 1
ATOM 4403 C C . LEU B 1 255 ? -4.316 37.031 23.5 1 76.12 255 LEU B C 1
ATOM 4405 O O . LEU B 1 255 ? -4.035 37.969 24.25 1 76.12 255 LEU B O 1
ATOM 4409 N N . GLU B 1 256 ? -4.762 37.094 22.297 1 73.06 256 GLU B N 1
ATOM 4410 C CA . GLU B 1 256 ? -5.031 38.438 21.766 1 73.06 256 GLU B CA 1
ATOM 4411 C C . GLU B 1 256 ? -6.219 39.062 22.469 1 73.06 256 GLU B C 1
ATOM 4413 O O . GLU B 1 256 ? -6.328 40.312 22.516 1 73.06 256 GLU B O 1
ATOM 4418 N N . A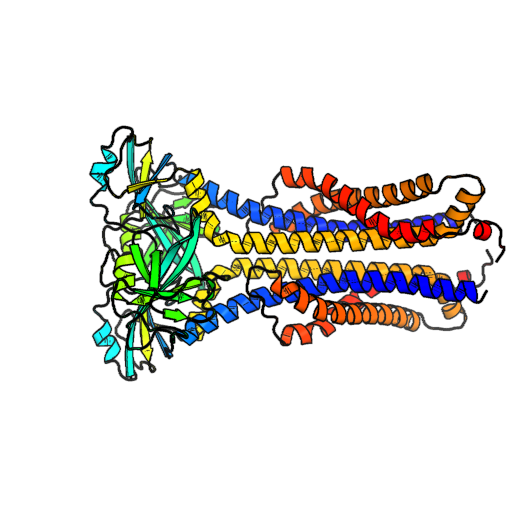RG B 1 257 ? -7.027 38.25 23.078 1 77.44 257 ARG B N 1
ATOM 4419 C CA . ARG B 1 257 ? -8.242 38.75 23.688 1 77.44 257 ARG B CA 1
ATOM 4420 C C . ARG B 1 257 ? -8.195 38.625 25.203 1 77.44 257 ARG B C 1
ATOM 4422 O O . ARG B 1 257 ? -9.234 38.625 25.859 1 77.44 257 ARG B O 1
ATOM 4429 N N . LEU B 1 258 ? -7.031 38.5 25.656 1 77.69 258 LEU B N 1
ATOM 4430 C CA . LEU B 1 258 ? -6.875 38.312 27.094 1 77.69 258 LEU B CA 1
ATOM 4431 C C . LEU B 1 258 ? -7.492 39.469 27.859 1 77.69 258 LEU B C 1
ATOM 4433 O O . LEU B 1 258 ? -8.18 39.281 28.859 1 77.69 258 LEU B O 1
ATOM 4437 N N . ARG B 1 259 ? -7.215 40.625 27.375 1 76.31 259 ARG B N 1
ATOM 4438 C CA . ARG B 1 259 ? -7.73 41.812 28.062 1 76.31 259 ARG B CA 1
ATOM 4439 C C . ARG B 1 259 ? -9.25 41.875 27.969 1 76.31 259 ARG B C 1
ATOM 4441 O O . ARG B 1 259 ? -9.922 42.25 28.938 1 76.31 259 ARG B O 1
ATOM 4448 N N . ASP B 1 260 ? -9.648 41.531 26.781 1 80.31 260 ASP B N 1
ATOM 4449 C CA . ASP B 1 260 ? -11.102 41.469 26.594 1 80.31 260 ASP B CA 1
ATOM 4450 C C . ASP B 1 260 ? -11.742 40.469 27.562 1 80.31 260 ASP B C 1
ATOM 4452 O O . ASP B 1 260 ? -12.797 40.75 28.141 1 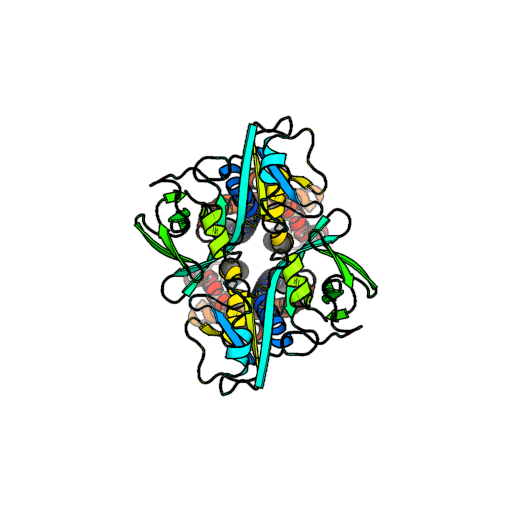80.31 260 ASP B O 1
ATOM 4456 N N . PHE B 1 261 ? -11.078 39.406 27.797 1 80.38 261 PHE B N 1
ATOM 4457 C CA . PHE B 1 261 ? -11.609 38.375 28.656 1 80.38 261 PHE B CA 1
ATOM 4458 C C . PHE B 1 261 ? -11.578 38.812 30.125 1 80.38 261 PHE B C 1
ATOM 4460 O O . PHE B 1 261 ? -12.492 38.5 30.891 1 80.38 261 PHE B O 1
ATOM 4467 N N . ALA B 1 262 ? -10.586 39.562 30.484 1 79.31 262 ALA B N 1
ATOM 4468 C CA . ALA B 1 262 ? -10.484 40.094 31.844 1 79.31 262 ALA B CA 1
ATOM 4469 C C . ALA B 1 262 ? -11.609 41.094 32.125 1 79.31 262 ALA B C 1
ATOM 4471 O O . ALA B 1 262 ? -12.18 41.094 33.219 1 79.31 262 ALA B O 1
ATOM 4472 N N . VAL B 1 263 ? -11.852 41.875 31.094 1 83.44 263 VAL B N 1
ATOM 4473 C CA . VAL B 1 263 ? -12.93 42.844 31.219 1 83.44 263 VAL B CA 1
ATOM 4474 C C . VAL B 1 263 ? -14.266 42.125 31.359 1 83.44 263 VAL B C 1
ATOM 4476 O O . VAL B 1 263 ? -15.102 42.5 32.188 1 83.44 263 VAL B O 1
ATOM 4479 N N . PHE B 1 264 ? -14.406 41.094 30.594 1 84.75 264 PHE B N 1
ATOM 4480 C CA . PHE B 1 264 ? -15.641 40.312 30.656 1 84.75 264 PHE B CA 1
ATOM 4481 C C . PHE B 1 264 ? -15.805 39.656 32.031 1 84.75 264 PHE B C 1
ATOM 4483 O O . PHE B 1 264 ? -16.906 39.625 32.594 1 84.75 264 PHE B O 1
ATOM 4490 N N . LYS B 1 265 ? -14.75 39.219 32.562 1 83.44 265 LYS B N 1
ATOM 4491 C CA . LYS B 1 265 ? -14.805 38.594 33.875 1 83.44 265 LYS B CA 1
ATOM 4492 C C . LYS B 1 265 ? -15.078 39.656 34.969 1 83.44 265 LYS B C 1
ATOM 4494 O O . LYS B 1 265 ? -15.797 39.375 35.938 1 83.44 265 LYS B O 1
ATOM 4499 N N . ALA B 1 266 ? -14.531 40.844 34.75 1 83.19 266 ALA B N 1
ATOM 4500 C CA . ALA B 1 266 ? -14.703 41.938 35.719 1 83.19 266 ALA B CA 1
ATOM 4501 C C . ALA B 1 266 ? -16.156 42.406 35.75 1 83.19 266 ALA B C 1
ATOM 4503 O O . ALA B 1 266 ? -16.641 42.812 36.812 1 83.19 266 ALA B O 1
ATOM 4504 N N . ILE B 1 267 ? -16.828 42.281 34.688 1 88.69 267 ILE B N 1
ATOM 4505 C CA . ILE B 1 267 ? -18.203 42.75 34.625 1 88.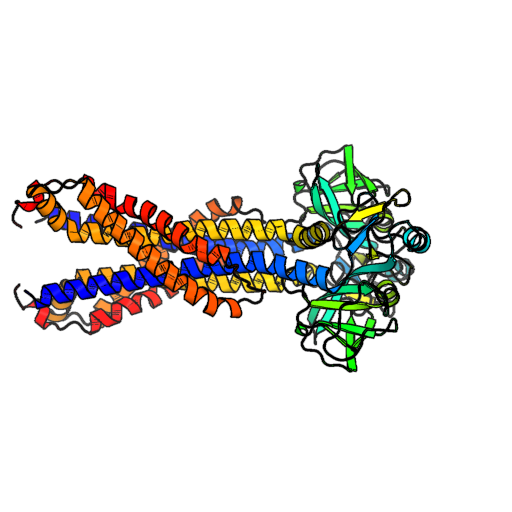69 267 ILE B CA 1
ATOM 4506 C C . ILE B 1 267 ? -19.156 41.625 34.938 1 88.69 267 ILE B C 1
ATOM 4508 O O . ILE B 1 267 ? -20.375 41.75 34.812 1 88.69 267 ILE B O 1
ATOM 4512 N N . GLY B 1 268 ? -18.656 40.406 35.188 1 86.19 268 GLY B N 1
ATOM 4513 C CA . GLY B 1 268 ? -19.484 39.375 35.781 1 86.19 268 GLY B CA 1
ATOM 4514 C C . GLY B 1 268 ? -19.719 38.188 34.844 1 86.19 268 GLY B C 1
ATOM 4515 O O . GLY B 1 268 ? -20.531 37.312 35.125 1 86.19 268 GLY B O 1
ATOM 4516 N N . VAL B 1 269 ? -19.062 38.219 33.719 1 87.94 269 VAL B N 1
ATOM 4517 C CA . VAL B 1 269 ? -19.203 37.062 32.812 1 87.94 269 VAL B CA 1
ATOM 4518 C C . VAL B 1 269 ? -18.484 35.844 33.406 1 87.94 269 VAL B C 1
ATOM 4520 O O . VAL B 1 269 ? -17.297 35.938 33.75 1 87.94 269 VAL B O 1
ATOM 4523 N N . PRO B 1 270 ? -19.203 34.719 33.562 1 89.44 270 PRO B N 1
ATOM 4524 C CA . PRO B 1 270 ? -18.562 33.531 34.094 1 89.44 270 PRO B CA 1
ATOM 4525 C C . PRO B 1 270 ? -17.484 32.969 33.188 1 89.44 270 PRO B C 1
ATOM 4527 O O . PRO B 1 270 ? -17.594 33.062 31.969 1 89.44 270 PRO B O 1
ATOM 4530 N N . THR B 1 271 ? -16.5 32.375 33.75 1 85.69 271 THR B N 1
ATOM 4531 C CA . THR B 1 271 ? -15.391 31.75 33.031 1 85.69 271 THR B CA 1
ATOM 4532 C C . THR B 1 271 ? -15.891 30.703 32.062 1 85.69 271 THR B C 1
ATOM 4534 O O . THR B 1 271 ? -15.344 30.547 30.969 1 85.69 271 THR B O 1
ATOM 4537 N N . ARG B 1 272 ? -17.016 30.047 32.375 1 88.38 272 ARG B N 1
ATOM 4538 C CA . ARG B 1 272 ? -17.578 29.016 31.531 1 88.38 272 ARG B CA 1
ATOM 4539 C C . ARG B 1 272 ? -18.078 29.594 30.203 1 88.38 272 ARG B C 1
ATOM 4541 O O . ARG B 1 272 ? -17.984 28.953 29.156 1 88.38 272 ARG B O 1
ATOM 4548 N N . SER B 1 273 ? -18.562 30.797 30.312 1 87.94 273 SER B N 1
ATOM 4549 C CA . SER B 1 273 ? -19.062 31.453 29.109 1 87.94 273 SER B CA 1
ATOM 4550 C C . SER B 1 273 ? -17.922 31.828 28.188 1 87.94 273 SER B C 1
ATOM 4552 O O . SER B 1 273 ? -18.062 31.781 26.953 1 87.94 273 SER B O 1
ATOM 4554 N N . ILE B 1 274 ? -16.797 32.219 28.75 1 85.19 274 ILE B N 1
ATOM 4555 C CA . ILE B 1 274 ? -15.625 32.562 27.969 1 85.19 274 ILE B CA 1
ATOM 4556 C C . ILE B 1 274 ? -15.047 31.312 27.312 1 85.19 274 ILE B C 1
ATOM 4558 O O . ILE B 1 274 ? -14.727 31.312 26.109 1 85.19 274 ILE B O 1
ATOM 4562 N N . LEU B 1 275 ? -15.023 30.266 28.078 1 86.88 275 LEU B N 1
ATOM 4563 C CA . LEU B 1 275 ? -14.516 29 27.578 1 86.88 275 LEU B CA 1
ATOM 4564 C C . LEU B 1 275 ? -15.414 28.453 26.469 1 86.88 275 LEU B C 1
ATOM 4566 O O . LEU B 1 275 ? -14.922 27.891 25.484 1 86.88 275 LEU B O 1
ATOM 4570 N N . ALA B 1 276 ? -16.672 28.672 26.625 1 89.62 276 ALA B N 1
ATOM 4571 C CA . ALA B 1 276 ? -17.625 28.234 25.609 1 89.62 276 ALA B CA 1
ATOM 4572 C C . ALA B 1 276 ? -17.422 29 24.297 1 89.62 276 ALA B C 1
ATOM 4574 O O . ALA B 1 276 ? -17.594 28.453 23.219 1 89.62 276 ALA B O 1
ATOM 4575 N N . GLY B 1 277 ? -17.078 30.266 24.484 1 88.06 277 GLY B N 1
ATOM 4576 C CA . GLY B 1 277 ? -16.797 31.078 23.297 1 88.06 277 GLY B CA 1
ATOM 4577 C C . GLY B 1 277 ? -15.586 30.594 22.531 1 88.06 277 GLY B C 1
ATOM 4578 O O . GLY B 1 277 ? -15.609 30.531 21.297 1 88.06 277 GLY B O 1
ATOM 4579 N N . LEU B 1 278 ? -14.555 30.281 23.266 1 87.94 278 LEU B N 1
ATOM 4580 C CA . LEU B 1 278 ? -13.344 29.781 22.625 1 87.94 278 LEU B CA 1
ATOM 4581 C C . LEU B 1 278 ? -13.602 28.422 21.984 1 87.94 278 LEU B C 1
ATOM 4583 O O . LEU B 1 278 ? -13.109 28.141 20.891 1 87.94 278 LEU B O 1
ATOM 4587 N N . ALA B 1 279 ? -14.336 27.594 22.656 1 91.56 279 ALA B N 1
ATOM 4588 C CA . ALA B 1 279 ? -14.695 26.281 22.125 1 91.56 279 ALA B CA 1
ATOM 4589 C C . ALA B 1 279 ? -15.508 26.422 20.844 1 91.56 279 ALA B C 1
ATOM 4591 O O . ALA B 1 279 ? -15.289 25.672 19.875 1 91.56 279 ALA B O 1
ATOM 4592 N N . LEU B 1 280 ? -16.438 27.328 20.906 1 93.06 280 LEU B N 1
ATOM 4593 C CA . LEU B 1 280 ? -17.266 27.562 19.719 1 93.06 280 LEU B CA 1
ATOM 4594 C C . LEU B 1 280 ? -16.422 28.047 18.547 1 93.06 280 LEU B C 1
ATOM 4596 O O . LEU B 1 280 ? -16.641 27.625 17.406 1 93.06 280 LEU B O 1
ATOM 4600 N N . GLN B 1 281 ? -15.453 28.891 18.844 1 90.12 281 GLN B N 1
ATOM 4601 C CA . GLN B 1 281 ? -14.562 29.375 17.797 1 90.12 281 GLN B CA 1
ATOM 4602 C C . GLN B 1 281 ? -13.758 28.219 17.188 1 90.12 281 GLN B C 1
ATOM 4604 O O . GLN B 1 281 ? -13.625 28.141 15.961 1 90.12 281 GLN B O 1
ATOM 4609 N N . ALA B 1 282 ? -13.273 27.406 18.047 1 93.5 282 ALA B N 1
ATOM 4610 C CA . ALA B 1 282 ? -12.484 26.266 17.578 1 93.5 282 ALA B CA 1
ATOM 4611 C C . ALA B 1 282 ? -13.328 25.328 16.719 1 93.5 282 ALA B C 1
ATOM 4613 O O . ALA B 1 282 ? -12.875 24.891 15.656 1 93.5 282 ALA B O 1
ATOM 4614 N N . VAL B 1 283 ? -14.531 25.094 17.125 1 96.06 283 VAL B N 1
ATOM 4615 C CA . VAL B 1 283 ? -15.438 24.188 16.422 1 96.06 283 VAL B CA 1
ATOM 4616 C C . VAL B 1 283 ? -15.812 24.812 15.07 1 96.06 283 VAL B C 1
ATOM 4618 O O . VAL B 1 283 ? -15.867 24.109 14.055 1 96.06 283 VAL B O 1
ATOM 4621 N N . VAL B 1 284 ? -16.047 26.094 15.078 1 96.12 284 VAL B N 1
ATOM 4622 C CA . VAL B 1 284 ? -16.406 26.766 13.836 1 96.12 284 VAL B CA 1
ATOM 4623 C C . VAL B 1 284 ? -15.25 26.703 12.844 1 96.12 284 VAL B C 1
ATOM 4625 O O . VAL B 1 284 ? -15.445 26.406 11.664 1 96.12 284 VAL B O 1
ATOM 4628 N N . VAL B 1 285 ? -14.055 26.953 13.336 1 94.19 285 VAL B N 1
ATOM 4629 C CA . VAL B 1 285 ? -12.875 26.875 12.484 1 94.19 285 VAL B CA 1
ATOM 4630 C C . VAL B 1 285 ? -12.734 25.453 11.93 1 94.19 285 VAL B C 1
ATOM 4632 O O . VAL B 1 285 ? -12.5 25.266 10.734 1 94.19 285 VAL B O 1
ATOM 4635 N N . ALA B 1 286 ? -12.891 24.453 12.758 1 96.75 286 ALA B N 1
ATOM 4636 C CA . ALA B 1 286 ? -12.742 23.047 12.359 1 96.75 286 ALA B CA 1
ATOM 4637 C C . ALA B 1 286 ? -13.828 22.656 11.359 1 96.75 286 ALA B C 1
ATOM 4639 O O . ALA B 1 286 ? -13.562 21.922 10.406 1 96.75 286 ALA B O 1
ATOM 4640 N N . LEU B 1 287 ? -15.055 23.156 11.602 1 98 287 LEU B N 1
ATOM 4641 C CA . LEU B 1 287 ? -16.156 22.828 10.711 1 98 287 LEU B CA 1
ATOM 4642 C C . LEU B 1 287 ? -15.969 23.469 9.344 1 98 287 LEU B C 1
ATOM 4644 O O . LEU B 1 287 ? -16.266 22.859 8.312 1 98 287 LEU B O 1
ATOM 4648 N N . LEU B 1 288 ? -15.516 24.719 9.344 1 97.94 288 LEU B N 1
ATOM 4649 C CA . LEU B 1 288 ? -15.211 25.359 8.07 1 97.94 288 LEU B CA 1
ATOM 4650 C C . LEU B 1 288 ? -14.07 24.656 7.352 1 97.94 288 LEU B C 1
ATOM 4652 O O . LEU B 1 288 ? -14.102 24.516 6.125 1 97.94 288 LEU B O 1
ATOM 4656 N N . ALA B 1 289 ? -13.094 24.219 8.109 1 97.75 289 ALA B N 1
ATOM 4657 C CA . ALA B 1 289 ? -12.008 23.438 7.531 1 97.75 289 ALA B CA 1
ATOM 4658 C C . ALA B 1 289 ? -12.523 22.125 6.945 1 97.75 289 ALA B C 1
ATOM 4660 O O . ALA B 1 289 ? -12.031 21.656 5.918 1 97.75 289 ALA B O 1
ATOM 4661 N N . ALA B 1 290 ? -13.5 21.531 7.609 1 98 290 ALA B N 1
ATOM 4662 C CA . ALA B 1 290 ? -14.094 20.297 7.121 1 98 290 ALA B CA 1
ATOM 4663 C C . ALA B 1 290 ? -14.758 20.5 5.762 1 98 290 ALA B C 1
ATOM 4665 O O . ALA B 1 290 ? -14.672 19.656 4.879 1 98 290 ALA B O 1
ATOM 4666 N N . VAL B 1 291 ? -15.438 21.625 5.613 1 98 291 VAL B N 1
ATOM 4667 C CA . VAL B 1 291 ? -16.062 21.953 4.336 1 98 291 VAL B CA 1
ATOM 4668 C C . VAL B 1 291 ? -15 22.109 3.26 1 98 291 VAL B C 1
ATOM 4670 O O . VAL B 1 291 ? -15.102 21.531 2.18 1 98 291 VAL B O 1
ATOM 4673 N N . VAL B 1 292 ? -13.945 22.844 3.596 1 97.94 292 VAL B N 1
ATOM 4674 C CA . VAL B 1 292 ? -12.836 23.047 2.666 1 97.94 292 VAL B CA 1
ATOM 4675 C C . VAL B 1 292 ? -12.188 21.688 2.346 1 97.94 292 VAL B C 1
ATOM 4677 O O . VAL B 1 292 ? -11.875 21.406 1.188 1 97.94 292 VAL B O 1
ATOM 4680 N N . GLY B 1 293 ? -12.047 20.875 3.359 1 97.94 293 GLY B N 1
ATOM 4681 C CA . GLY B 1 293 ? -11.461 19.562 3.184 1 97.94 293 GLY B CA 1
ATOM 4682 C C . GLY B 1 293 ? -12.273 18.656 2.277 1 97.94 293 GLY B C 1
ATOM 4683 O O . GLY B 1 293 ? -11.719 17.938 1.451 1 97.94 293 GLY B O 1
ATOM 4684 N N . GLY B 1 294 ? -13.586 18.719 2.492 1 97.62 294 GLY B N 1
ATOM 4685 C CA . GLY B 1 294 ? -14.453 17.953 1.607 1 97.62 294 GLY B CA 1
ATOM 4686 C C . GLY B 1 294 ? -14.297 18.344 0.147 1 97.62 294 GLY B C 1
ATOM 4687 O O . GLY B 1 294 ? -14.172 17.469 -0.717 1 97.62 294 GLY B O 1
ATOM 4688 N N . ILE B 1 295 ? -14.227 19.625 -0.129 1 97.75 295 ILE B N 1
ATOM 4689 C CA . ILE B 1 295 ? -14.086 20.125 -1.489 1 97.75 295 ILE B CA 1
ATOM 4690 C C . ILE B 1 295 ? -12.703 19.766 -2.033 1 97.75 295 ILE B C 1
ATOM 4692 O O . ILE B 1 295 ? -12.586 19.266 -3.154 1 97.75 295 ILE B O 1
ATOM 4696 N N . LEU B 1 296 ? -11.664 19.938 -1.241 1 97.62 296 LEU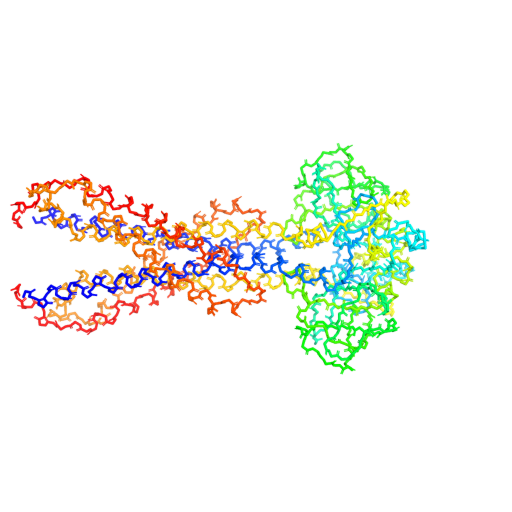 B N 1
ATOM 4697 C CA . LEU B 1 296 ? -10.297 19.672 -1.676 1 97.62 296 LEU B CA 1
ATOM 4698 C C . LEU B 1 296 ? -10.086 18.188 -1.926 1 97.62 296 LEU B C 1
ATOM 4700 O O . LEU B 1 296 ? -9.305 17.797 -2.803 1 97.62 296 LEU B O 1
ATOM 4704 N N . SER B 1 297 ? -10.773 17.359 -1.124 1 97.56 297 SER B N 1
ATOM 4705 C CA . SER B 1 297 ? -10.625 15.922 -1.315 1 97.56 297 SER B CA 1
ATOM 4706 C C . SER B 1 297 ? -11.094 15.5 -2.705 1 97.56 297 SER B C 1
ATOM 4708 O O . SER B 1 297 ? -10.492 14.625 -3.328 1 97.56 297 SER B O 1
ATOM 4710 N N . LEU B 1 298 ? -12.148 16.141 -3.229 1 96.44 298 LEU B N 1
ATOM 4711 C CA . LEU B 1 298 ? -12.656 15.836 -4.562 1 96.44 298 LEU B CA 1
ATOM 4712 C C . LEU B 1 298 ? -11.68 16.297 -5.637 1 96.44 298 LEU B C 1
ATOM 4714 O O . LEU B 1 298 ? -11.555 15.656 -6.684 1 96.44 298 LEU B O 1
ATOM 4718 N N . LEU B 1 299 ? -10.93 17.328 -5.348 1 96.38 299 LEU B N 1
ATOM 4719 C CA . LEU B 1 299 ? -9.961 17.859 -6.293 1 96.38 299 LEU B CA 1
ATOM 4720 C C . LEU B 1 299 ? -8.664 17.062 -6.254 1 96.38 299 LEU B C 1
ATOM 4722 O O . LEU B 1 299 ? -7.965 16.953 -7.266 1 96.38 299 LEU B O 1
ATOM 4726 N N . LEU B 1 300 ? -8.375 16.484 -5.117 1 96.38 300 LEU B N 1
ATOM 4727 C CA . LEU B 1 300 ? -7.109 15.789 -4.934 1 96.38 300 LEU B CA 1
ATOM 4728 C C . LEU B 1 300 ? -7.227 14.32 -5.348 1 96.38 300 LEU B C 1
ATOM 4730 O O . LEU B 1 300 ? -6.23 13.695 -5.703 1 96.38 300 LEU B O 1
ATOM 4734 N N . ALA B 1 301 ? -8.406 13.766 -5.297 1 94.56 301 ALA B N 1
ATOM 4735 C CA . ALA B 1 301 ? -8.633 12.336 -5.539 1 94.56 301 ALA B CA 1
ATOM 4736 C C . ALA B 1 301 ? -8.031 11.906 -6.875 1 94.56 301 ALA B C 1
ATOM 4738 O O . ALA B 1 301 ? -7.32 10.906 -6.949 1 94.56 301 ALA B O 1
ATOM 4739 N N . PRO B 1 302 ? -8.195 12.727 -7.984 1 92.75 302 PRO B N 1
ATOM 4740 C CA . PRO B 1 302 ? -7.672 12.305 -9.281 1 92.75 302 PRO B CA 1
ATOM 4741 C C . PRO B 1 302 ? -6.145 12.359 -9.344 1 92.75 302 PRO B C 1
ATOM 4743 O O . PRO B 1 302 ? -5.543 11.797 -10.266 1 92.75 302 PRO B O 1
ATOM 4746 N N . LEU B 1 303 ? -5.535 13.008 -8.414 1 92.19 303 LEU B N 1
ATOM 4747 C CA . LEU B 1 303 ? -4.082 13.133 -8.406 1 92.19 303 LEU B CA 1
ATOM 4748 C C . LEU B 1 303 ? -3.428 11.852 -7.895 1 92.19 303 LEU B C 1
ATOM 4750 O O . LEU B 1 303 ? -2.223 11.656 -8.062 1 92.19 303 LEU B O 1
ATOM 4754 N N . PHE B 1 304 ? -4.234 10.992 -7.324 1 93.88 304 PHE B N 1
ATOM 4755 C CA . PHE B 1 304 ? -3.691 9.75 -6.785 1 93.88 304 PHE B CA 1
ATOM 4756 C C . PHE B 1 304 ? -3.695 8.656 -7.844 1 93.88 304 PHE B C 1
ATOM 4758 O O . PHE B 1 304 ? -4.656 8.531 -8.609 1 93.88 304 PHE B O 1
ATOM 4765 N N . PRO B 1 305 ? -2.627 7.988 -7.902 1 91.62 305 PRO B N 1
ATOM 4766 C CA . PRO B 1 305 ? -2.535 6.918 -8.898 1 91.62 305 PRO B CA 1
ATOM 4767 C C . PRO B 1 305 ? -3.449 5.738 -8.586 1 91.62 305 PRO B C 1
ATOM 4769 O O . PRO B 1 305 ? -3.734 4.922 -9.469 1 91.62 305 PRO B O 1
ATOM 4772 N N . MET B 1 306 ? -3.988 5.621 -7.441 1 92.75 306 MET B N 1
ATOM 4773 C CA . MET B 1 306 ? -4.891 4.547 -7.031 1 92.75 306 MET B CA 1
ATOM 4774 C C . MET B 1 306 ? -6.344 5.004 -7.094 1 92.75 306 MET B C 1
ATOM 4776 O O . MET B 1 306 ? -6.617 6.199 -7.207 1 92.75 306 MET B O 1
ATOM 4780 N N . THR B 1 307 ? -7.191 4.047 -7.055 1 92 307 THR B N 1
ATOM 4781 C CA . THR B 1 307 ? -8.617 4.352 -7.062 1 92 307 THR B CA 1
ATOM 4782 C C . THR B 1 307 ? -9.047 4.945 -5.727 1 92 307 THR B C 1
ATOM 4784 O O . THR B 1 307 ? -8.891 4.316 -4.68 1 92 307 THR B O 1
ATOM 4787 N N . VAL B 1 308 ? -9.531 6.156 -5.797 1 95.56 308 VAL B N 1
ATOM 4788 C CA . VAL B 1 308 ? -10.008 6.832 -4.594 1 95.56 308 VAL B CA 1
ATOM 4789 C C . VAL B 1 308 ? -11.523 6.996 -4.656 1 95.56 308 VAL B C 1
ATOM 4791 O O . VAL B 1 308 ? -12.039 7.727 -5.508 1 95.56 308 VAL B O 1
ATOM 4794 N N . VAL B 1 309 ? -12.227 6.273 -3.814 1 96.38 309 VAL B N 1
ATOM 4795 C CA . VAL B 1 309 ? -13.672 6.383 -3.689 1 96.38 309 VAL B CA 1
ATOM 4796 C C . VAL B 1 309 ? -14.039 6.777 -2.26 1 96.38 309 VAL B C 1
ATOM 4798 O O . VAL B 1 309 ? -14.141 5.918 -1.38 1 96.38 309 VAL B O 1
ATOM 4801 N N . VAL B 1 310 ? -14.305 7.984 -2.086 1 96.5 310 VAL B N 1
ATOM 4802 C CA . VAL B 1 310 ? -14.656 8.438 -0.746 1 96.5 310 VAL B CA 1
ATOM 4803 C C . VAL B 1 310 ? -16.109 8.07 -0.439 1 96.5 310 VAL B C 1
ATOM 4805 O O . VAL B 1 310 ? -17.031 8.555 -1.098 1 96.5 310 VAL B O 1
ATOM 4808 N N . PRO B 1 311 ? -16.328 7.266 0.477 1 95.88 311 PRO B N 1
ATOM 4809 C CA . PRO B 1 311 ? -17.703 6.875 0.788 1 95.88 311 PRO B CA 1
ATOM 4810 C C . PRO B 1 311 ? -18.516 8.008 1.411 1 95.88 311 PRO B C 1
ATOM 4812 O O . PRO B 1 311 ? -17.953 8.875 2.088 1 95.88 311 PRO B O 1
ATOM 4815 N N . LEU B 1 312 ? -19.75 7.992 1.299 1 94.94 312 LEU B N 1
ATOM 4816 C CA . LEU B 1 312 ? -20.656 9 1.854 1 94.94 312 LEU B CA 1
ATOM 4817 C C . LEU B 1 312 ? -20.547 9.047 3.375 1 94.94 312 LEU B C 1
ATOM 4819 O O . LEU B 1 312 ? -20.672 10.109 3.979 1 94.94 312 LEU B O 1
ATOM 4823 N N . SER B 1 313 ? -20.281 7.922 3.977 1 95.06 313 SER B N 1
ATOM 4824 C CA . SER B 1 313 ? -20.156 7.852 5.43 1 95.06 313 SER B CA 1
ATOM 4825 C C . SER B 1 313 ? -18.984 8.703 5.922 1 95.06 313 SER B C 1
ATOM 4827 O O . SER B 1 313 ? -19.031 9.266 7.016 1 95.06 313 SER B O 1
ATOM 4829 N N . ALA B 1 314 ? -17.938 8.766 5.09 1 94.38 314 ALA B N 1
ATOM 4830 C CA . ALA B 1 314 ? -16.797 9.578 5.469 1 94.38 314 ALA B CA 1
ATOM 4831 C C . ALA B 1 314 ? -17.125 11.062 5.441 1 94.38 314 ALA B C 1
ATOM 4833 O O . ALA B 1 314 ? -16.719 11.812 6.324 1 94.38 314 ALA B O 1
ATOM 4834 N N . PHE B 1 315 ? -17.938 11.492 4.484 1 94.44 315 PHE B N 1
ATOM 4835 C CA . PHE B 1 315 ? -18.359 12.883 4.391 1 94.44 315 PHE B CA 1
ATOM 4836 C C . PHE B 1 315 ? -19.266 13.25 5.559 1 94.44 315 PHE B C 1
ATOM 4838 O O . PHE B 1 315 ? -19.203 14.367 6.074 1 94.44 315 PHE B O 1
ATOM 4845 N N . VAL B 1 316 ? -20 12.297 5.973 1 94.94 316 VAL B N 1
ATOM 4846 C CA . VAL B 1 316 ? -20.938 12.531 7.059 1 94.94 316 VAL B CA 1
ATOM 4847 C C . VAL B 1 316 ? -20.203 12.555 8.398 1 94.94 316 VAL B C 1
ATOM 4849 O O . VAL B 1 316 ? -20.562 13.312 9.297 1 94.94 316 VAL B O 1
ATOM 4852 N N . ALA B 1 317 ? -19.172 11.758 8.5 1 95.88 317 ALA B N 1
ATOM 4853 C CA . ALA B 1 317 ? -18.422 11.656 9.75 1 95.88 317 ALA B CA 1
ATOM 4854 C C . ALA B 1 317 ? -17.484 12.852 9.93 1 95.88 317 ALA B C 1
ATOM 4856 O O . ALA B 1 317 ? -17.109 13.195 11.055 1 95.88 317 ALA B O 1
ATOM 4857 N N . LEU B 1 318 ? -17.125 13.5 8.82 1 96.31 318 LEU B N 1
ATOM 4858 C CA . LEU B 1 318 ? -16.109 14.539 8.844 1 96.31 318 LEU B CA 1
ATOM 4859 C C . LEU B 1 318 ? -16.516 15.688 9.758 1 96.31 318 LEU B C 1
ATOM 4861 O O . LEU B 1 318 ? -15.711 16.156 10.57 1 96.31 318 LEU B O 1
ATOM 4865 N N . PRO B 1 319 ? -17.812 16.172 9.695 1 96.56 319 PRO B N 1
ATOM 4866 C CA . PRO B 1 319 ? -18.219 17.25 10.609 1 96.56 319 PRO B CA 1
ATOM 4867 C C . PRO B 1 319 ? -18.141 16.828 12.078 1 96.56 319 PRO B C 1
ATOM 4869 O O . PRO B 1 319 ? -17.766 17.641 12.93 1 96.56 319 PRO B O 1
ATOM 4872 N N . ALA B 1 320 ? -18.516 15.625 12.312 1 97.38 320 ALA B N 1
ATOM 4873 C CA . ALA B 1 320 ? -18.422 15.133 13.68 1 97.38 320 ALA B CA 1
ATOM 4874 C C . ALA B 1 320 ? -16.969 15.086 14.156 1 97.38 320 ALA B C 1
ATOM 4876 O O . ALA B 1 320 ? -16.656 15.508 15.266 1 97.38 320 ALA B O 1
ATOM 4877 N N . ILE B 1 321 ? -16.062 14.586 13.312 1 97 321 ILE B N 1
ATOM 4878 C CA . ILE B 1 321 ? -14.641 14.516 13.625 1 97 321 ILE B CA 1
ATOM 4879 C C . ILE B 1 321 ? -14.086 15.922 13.812 1 97 321 ILE B C 1
ATOM 4881 O O . ILE B 1 321 ? -13.328 16.172 14.75 1 97 321 ILE B O 1
ATOM 4885 N N . ALA B 1 322 ? -14.5 16.766 12.922 1 97.44 322 ALA B N 1
ATOM 4886 C CA . ALA B 1 322 ? -14.07 18.156 13.008 1 97.44 322 ALA B CA 1
ATOM 4887 C C . ALA B 1 322 ? -14.508 18.781 14.328 1 97.44 322 ALA B C 1
ATOM 4889 O O . ALA B 1 322 ? -13.75 19.531 14.953 1 97.44 322 ALA B O 1
ATOM 4890 N N . THR B 1 323 ? -15.727 18.5 14.75 1 97.25 323 THR B N 1
ATOM 4891 C CA . THR B 1 323 ? -16.25 19.016 16.016 1 97.25 323 THR B CA 1
ATOM 4892 C C . THR B 1 323 ? -15.414 18.516 17.188 1 97.25 323 THR B C 1
ATOM 4894 O O . THR B 1 323 ? -15.031 19.297 18.062 1 97.25 323 THR B O 1
ATOM 4897 N N . VAL B 1 324 ? -15.109 17.281 17.188 1 97.19 324 VAL B N 1
ATOM 4898 C CA . VAL B 1 324 ? -14.312 16.703 18.25 1 97.19 324 VAL B CA 1
ATOM 4899 C C . VAL B 1 324 ? -12.914 17.328 18.25 1 97.19 324 VAL B C 1
ATOM 4901 O O . VAL B 1 324 ? -12.391 17.672 19.312 1 97.19 324 VAL B O 1
ATOM 4904 N N . ILE B 1 325 ? -12.359 17.516 17.078 1 95.88 325 ILE B N 1
ATOM 4905 C CA . ILE B 1 325 ? -11.039 18.109 16.953 1 95.88 325 ILE B CA 1
ATOM 4906 C C . ILE B 1 325 ? -11.078 19.547 17.453 1 95.88 325 ILE B C 1
ATOM 4908 O O . ILE B 1 325 ? -10.172 19.984 18.172 1 95.88 325 ILE B O 1
ATOM 4912 N N . GLY B 1 326 ? -12.109 20.25 17.078 1 94.62 326 GLY B N 1
ATOM 4913 C CA . GLY B 1 326 ? -12.273 21.594 17.578 1 94.62 326 GLY B CA 1
ATOM 4914 C C . GLY B 1 326 ? -12.367 21.672 19.078 1 94.62 326 GLY B C 1
ATOM 4915 O O . GLY B 1 326 ? -11.719 22.516 19.719 1 94.62 326 GLY B O 1
ATOM 4916 N N . LEU B 1 327 ? -13.102 20.766 19.656 1 94.56 327 LEU B N 1
ATOM 4917 C CA . LEU B 1 327 ? -13.266 20.719 21.109 1 94.56 327 LEU B CA 1
ATOM 4918 C C . LEU B 1 327 ? -11.945 20.375 21.797 1 94.56 327 LEU B C 1
ATOM 4920 O O . LEU B 1 327 ? -11.594 20.984 22.812 1 94.56 327 LEU B O 1
ATOM 4924 N N . LEU B 1 328 ? -11.203 19.484 21.25 1 93.44 328 LEU B N 1
ATOM 4925 C CA . LEU B 1 328 ? -9.906 19.125 21.797 1 93.44 328 LEU B CA 1
ATOM 4926 C C . LEU B 1 328 ? -8.922 20.297 21.688 1 93.44 328 LEU B C 1
ATOM 4928 O O . LEU B 1 328 ? -8.156 20.562 22.609 1 93.44 328 LEU B O 1
ATOM 4932 N N . ALA B 1 329 ? -9.023 20.922 20.547 1 89.56 329 ALA B N 1
ATOM 4933 C CA . ALA B 1 329 ? -8.141 22.047 20.281 1 89.56 329 ALA B CA 1
ATOM 4934 C C . ALA B 1 329 ? -8.43 23.203 21.234 1 89.56 329 ALA B C 1
ATOM 4936 O O . ALA B 1 329 ? -7.527 23.969 21.578 1 89.56 329 ALA B O 1
ATOM 4937 N N . SER B 1 330 ? -9.664 23.344 21.656 1 87.25 330 SER B N 1
ATOM 4938 C CA . SER B 1 330 ? -10.07 24.453 22.516 1 87.25 330 SER B CA 1
ATOM 4939 C C . SER B 1 330 ? -9.43 24.344 23.891 1 87.25 330 SER B C 1
ATOM 4941 O O . SER B 1 330 ? -9.32 25.344 24.609 1 87.25 330 SER B O 1
ATOM 4943 N N . VAL B 1 331 ? -9 23.109 24.25 1 85.25 331 VAL B N 1
ATOM 4944 C CA . VAL B 1 331 ? -8.344 22.891 25.547 1 85.25 331 VAL B CA 1
ATOM 4945 C C . VAL B 1 331 ? -7.043 23.688 25.594 1 85.25 331 VAL B C 1
ATOM 4947 O O . VAL B 1 331 ? -6.637 24.156 26.672 1 85.25 331 VAL B O 1
ATOM 4950 N N . ALA B 1 332 ? -6.41 23.875 24.469 1 76.31 332 ALA B N 1
ATOM 4951 C CA . ALA B 1 332 ? -5.172 24.656 24.391 1 76.31 332 ALA B CA 1
ATOM 4952 C C . ALA B 1 332 ? -5.402 26.094 24.828 1 76.31 332 ALA B C 1
ATOM 4954 O O . ALA B 1 332 ? -4.52 26.719 25.422 1 76.31 332 ALA B O 1
ATOM 4955 N N . GLY B 1 333 ? -6.539 26.641 24.547 1 68.06 333 GLY B N 1
ATOM 4956 C CA . GLY B 1 333 ? -6.883 28 24.969 1 68.06 333 GLY B CA 1
ATOM 4957 C C . GLY B 1 333 ? -7.359 28.078 26.406 1 68.06 333 GLY B C 1
ATOM 4958 O O . GLY B 1 333 ? -7.262 29.141 27.031 1 68.06 333 GLY B O 1
ATOM 4959 N N . LEU B 1 334 ? -7.852 27 26.875 1 68.81 334 LEU B N 1
ATOM 4960 C CA . LEU B 1 334 ? -8.508 26.984 28.172 1 68.81 334 LEU B CA 1
ATOM 4961 C C . LEU B 1 334 ? -7.512 27.281 29.297 1 68.81 334 LEU B C 1
ATOM 4963 O O . LEU B 1 334 ? -7.805 28.078 30.188 1 68.81 334 LEU B O 1
ATOM 4967 N N . ARG B 1 335 ? -6.449 26.719 29.188 1 68.38 335 ARG B N 1
ATOM 4968 C CA . ARG B 1 335 ? -5.52 26.875 30.297 1 68.38 335 ARG B CA 1
ATOM 4969 C C . ARG B 1 335 ? -5.094 28.344 30.453 1 68.38 335 ARG B C 1
ATOM 4971 O O . ARG B 1 335 ? -4.918 28.828 31.562 1 68.38 335 ARG B O 1
ATOM 4978 N N . ARG B 1 336 ? -5.16 29.078 29.438 1 66.06 336 ARG B N 1
ATOM 4979 C CA . ARG B 1 336 ? -4.719 30.469 29.5 1 66.06 336 ARG B CA 1
ATOM 4980 C C . ARG B 1 336 ? -5.812 31.375 30.062 1 66.06 336 ARG B C 1
ATOM 4982 O O . ARG B 1 336 ? -5.527 32.281 30.828 1 66.06 336 ARG B O 1
ATOM 4989 N N . VAL B 1 337 ? -6.977 30.984 29.672 1 63.25 337 VAL B N 1
ATOM 4990 C CA . VAL B 1 337 ? -8.109 31.812 30.062 1 63.25 337 VAL B CA 1
ATOM 4991 C C . VAL B 1 337 ? -8.383 31.641 31.547 1 63.25 337 VAL B C 1
ATOM 4993 O O . VAL B 1 337 ? -8.672 32.625 32.25 1 63.25 337 VAL B O 1
ATOM 4996 N N . VAL B 1 338 ? -8.234 30.453 31.938 1 66.81 338 VAL B N 1
ATOM 4997 C CA . VAL B 1 338 ? -8.555 30.188 33.344 1 66.81 338 VAL B CA 1
ATOM 4998 C C . VAL B 1 338 ? -7.547 30.906 34.25 1 66.81 338 VAL B C 1
ATOM 5000 O O . VAL B 1 338 ? -7.895 31.344 35.344 1 66.81 338 VAL B O 1
ATOM 5003 N N . ALA B 1 339 ? -6.41 31.141 33.812 1 64.44 339 ALA B N 1
ATOM 5004 C CA . ALA B 1 339 ? -5.352 31.688 34.625 1 64.44 339 ALA B CA 1
ATOM 5005 C C . ALA B 1 339 ? -5.363 33.219 34.594 1 64.44 339 ALA B C 1
ATOM 5007 O O . ALA B 1 339 ? -4.551 33.875 35.281 1 64.44 339 ALA B O 1
ATOM 5008 N N . ILE B 1 340 ? -6.344 33.781 33.938 1 63.84 340 ILE B N 1
ATOM 5009 C CA . ILE B 1 340 ? -6.375 35.219 33.781 1 63.84 340 ILE B CA 1
ATOM 5010 C C . ILE B 1 340 ? -6.895 35.875 35.062 1 63.84 340 ILE B C 1
ATOM 5012 O O . ILE B 1 340 ? -7.926 35.469 35.594 1 63.84 340 ILE B O 1
ATOM 5016 N N . ASP B 1 341 ? -6.117 36.781 35.656 1 61.19 341 ASP B N 1
ATOM 5017 C CA . ASP B 1 341 ? -6.508 37.594 36.812 1 61.19 341 ASP B CA 1
ATOM 5018 C C . ASP B 1 341 ? -7.312 38.812 36.375 1 61.19 341 ASP B C 1
ATOM 5020 O O . ASP B 1 341 ? -6.848 39.594 35.531 1 61.19 341 ASP B O 1
ATOM 5024 N N . PRO B 1 342 ? -8.656 38.906 36.781 1 59.44 342 PRO B N 1
ATOM 5025 C CA . PRO B 1 342 ? -9.5 40.031 36.438 1 59.44 342 PRO B CA 1
ATOM 5026 C C . PRO B 1 342 ? -8.82 41.375 36.719 1 59.44 342 PRO B C 1
ATOM 5028 O O . PRO B 1 342 ? -9.164 42.406 36.094 1 59.44 342 PRO B O 1
ATOM 5031 N N . ALA B 1 343 ? -7.848 41.438 37.594 1 59 343 ALA B N 1
ATOM 5032 C CA . ALA B 1 343 ? -7.18 42.688 37.969 1 59 343 ALA B CA 1
ATOM 5033 C C . ALA B 1 343 ? -6.422 43.281 36.781 1 59 343 ALA B C 1
ATOM 5035 O O . ALA B 1 343 ? -6.129 44.469 36.75 1 59 343 ALA B O 1
ATOM 5036 N N . LEU B 1 344 ? -6.266 42.406 35.781 1 57.69 344 LEU B N 1
ATOM 5037 C CA . LEU B 1 344 ? -5.551 42.875 34.594 1 57.69 344 LEU B CA 1
ATOM 5038 C C . LEU B 1 344 ? -6.406 43.844 33.781 1 57.69 344 LEU B C 1
ATOM 5040 O O . LEU B 1 344 ? -5.879 44.656 33 1 57.69 344 LEU B O 1
ATOM 5044 N N . ALA B 1 345 ? -7.723 43.812 34 1 58.72 345 ALA B N 1
ATOM 5045 C CA . ALA B 1 345 ? -8.664 44.688 33.312 1 58.72 345 ALA B CA 1
ATOM 5046 C C . ALA B 1 345 ? -8.469 46.156 33.75 1 58.72 345 ALA B C 1
ATOM 5048 O O . ALA B 1 345 ? -8.766 47.062 33 1 58.72 345 ALA B O 1
ATOM 5049 N N . PHE B 1 346 ? -8.086 46.312 35.031 1 57.44 346 PHE B N 1
ATOM 5050 C CA . PHE B 1 346 ? -8.055 47.656 35.625 1 57.44 346 PHE B CA 1
ATOM 5051 C C . PHE B 1 346 ? -6.625 48.188 35.656 1 57.44 346 PHE B C 1
ATOM 5053 O O . PHE B 1 346 ? -6.41 49.344 35.969 1 57.44 346 PHE B O 1
ATOM 5060 N N . GLY B 1 347 ? -5.637 47.312 35.562 1 50.34 347 GLY B N 1
ATOM 5061 C CA . GLY B 1 347 ? -4.293 47.844 35.719 1 50.34 347 GLY B CA 1
ATOM 5062 C C . GLY B 1 347 ? -3.779 48.531 34.469 1 50.34 347 GLY B C 1
ATOM 5063 O O . GLY B 1 347 ? -4.004 48.062 33.344 1 50.34 347 GLY B O 1
ATOM 5064 N N . GLY B 1 348 ? -3.891 49.938 34.188 1 45.78 348 GLY B N 1
ATOM 5065 C CA . GLY B 1 348 ? -3.33 50.812 33.156 1 45.78 348 GLY B CA 1
ATOM 5066 C C . GLY B 1 348 ? -2.023 50.281 32.594 1 45.78 348 GLY B C 1
ATOM 5067 O O . GLY B 1 348 ? -1.427 49.375 33.156 1 45.78 348 GLY B O 1
ATOM 5068 N N . PRO B 1 349 ? -1.672 50.594 31.25 1 43.88 349 PRO B N 1
ATOM 5069 C CA . PRO B 1 349 ? -0.306 50.312 30.812 1 43.88 349 PRO B CA 1
ATOM 5070 C C . PRO B 1 349 ? 0.742 50.656 31.859 1 43.88 349 PRO B C 1
ATOM 5072 O O . PRO B 1 349 ? 0.499 51.531 32.719 1 43.88 349 PRO B O 1
#

Nearest PDB structures (foldseek):
  7w78-assembly1_B  TM=6.868E-01  e=9.486E-17  Corynebacterium diphtheriae NCTC 13129
  5ws4-assembly1_B  TM=5.424E-01  e=2.544E-17  Acinetobacter baumannii
  5xu1-assembly1_M  TM=6.852E-01  e=4.919E-14  Streptococcus pneumoniae R6
  7v8l-assembly1_C  TM=5.016E-01  e=2.546E-15  Escherichia coli K-12
  7arh-assembly1_C  TM=4.566E-01  e=5.489E-14  Escherichia coli K-12

Organism: Mycobacterium tuberculosis (strain ATCC 25618 / H37Rv) (NCBI:txid83332)

InterPro domains:
  IPR003838 ABC3 transporter permease, C-terminal [PF02687] (233-342)
  IPR025857 MacB-like periplasmic core domain [PF12704] (20-183)
  IPR051125 ABC-4 integral membrane protein family, HrtB subfamily [PTHR43738] (1-347)

Foldseek 3Di:
DVVVVVVVVVVLVVLLVVLLLVLLQLLLLLLQLLQQLVLQLVLLLCLLVQLVFFWKKAFPPFLALEPRFDKDACVCQVVQCPFPFFPDKWFKAKDKWWWDDPPDIAIAIEMATAQPDGGFGDFPDFGAAHDLQAKEWEVLVVDDAQDWIDIPPHIHGYGTYDYQNAHDFSHIYMYGHQQNVCVVPVVRGNMGRIMGTHTDGPDDPPRMDMGGSVSNSVVRCVVCVVVSVVSVVVSVVSLVVSLQSLLVSLQVVLVVCLLVLLQCVVVPNDLVVVLVVSLVVLLVSLQSSLVSNVVVSVVCNVVDPGRGGRDPVSNVCSSVSSSVSSNSSSVSNSVVNVPRDSVSNVDDD/DVVVVVVVVVVLVVLLVVLLLVLLQLLLLLLQLLQQLVLQLVLLLCLLVQLVFFWKKAFPPFLALEPRFDKDACVCQVVQCPFPFFPDKWFKAKDKWWWDDPPDIAIAIEMATAQPGGGHGDFPDFGAAHDLQAKEWEVLVVDDAQDWIGIHPHIHGYGTYDYQNAHDFSHIYMYGHQQNVCVVPVVRGNMGRIMGTHTDGPDDPPRMDMGGSVSNSVVRCVVCVVVSVVSVVVSVVSLVVSLQSLLVSLQVVLVVCLLVLLQCVVVPNDLVVVLVVSLVVLLVSLQSSLVSNVVVSVVCNVVDPGRGGRDPVSNVCSSVSSSVSSNSSSVSNSVVSVPRDSVSNVDDD

Sequence (698 aa):
MLFAALRDVQWRKRRLVIAIVSTGLVFAMTLVLTGLVNGFRVEAERTVDSMGVDAFVVKAGAAGPFLGSTPFAQIDLPQVARAPGVLAAAPLATAPSTIRQGTSARNVTAFGAPEHGPGMPRVSDGRAPSTPDEVAVSSTLGRNLGDDLQVGARTLRIVGIVPESTALAKIPNIFLTTEGLQQLAYNGQPTISSIGIDGMPRQLPDGYQTVNRADAVSDLMRPLKVAVDAITVVAVLLWIVAALIVGSVVYLSALERLRDFAVFKAIGVPTRSILAGLALQAVVVALLAAVVGGILSLLLAPLFPMTVVVPLSAFVALPAIATVIGLLASVAGLRRVVAIDPALAFGGPMLFAALRDVQWRKRRLVIAIVSTGLVFAMTLVLTGLVNGFRVEAERTVDSMGVDAFVVKAGAAGPFLGSTPFAQIDLPQVARAPGVLAAAPLATAPSTIRQGTSARNVTAFGAPEHGPGMPRVSDGRAPSTPDEVAVSSTLGRNLGDDLQVGARTLRIVGIVPESTALAKIPNIFLTTEGLQQLAYNGQPTISSIGIDGMPRQLPDGYQTVNRADAVSDLMRPLKVAVDAITVVAVLLWIVAALIVGSVVYLSALERLRDFAVFKAIGVPTRSILAGLALQAVVVALLAAVVGGILSLLLAPLFPMTVVVPLSAFVALPAIATVIGLLASVAGLRRVVAIDPALAFGGP